Protein AF-0000000071591432 (afdb_homodimer)

Secondary structure (DSSP, 8-state):
---TT--EEEEPPPPB-TTS-B-HHHHHHHHHHHHHTT--EEEESSTTTTGGGS-HHHHHHHHHHHHHHHTTSS-EEEE---S-HHHHHHHHHHHHTSTT--EEEEEPPSSS---HHHHHHHHHHHHHHSSS-EEEEE-HHHHS----HHHHHHHTTSTTEEEEEE-S-HHHHHHHHHHS-TT-EEEES-GGGHHHHHHTT--EEEESTHHHHHHHHHHHHHHHHTT-HHHHHHHHHHHHHHHHHTTSSSTTHHHHHHHHHTT----PPPTTSPPPPHHHHHHHHHHHT-/---TT--EEEEPPPPB-TTS-B-HHHHHHHHHHHHHTT--EEEESSTTTTGGGS-HHHHHHHHHHHHHHHTTSS-EEEE---S-HHHHHHHHHHHHTSTT--EEEEEPPSSS---HHHHHHHHHHHHHHSSS-EEEEE-HHHHS----HHHHHHHTTSTTEEEEEE-S-HHHHHHHHHHS-TT-EEEES-GGGHHHHHHTT--EEEESTHHHHHHHHHHHHHHHHTT-HHHHHHHHHHHHHHHHHTTSSSTTHHHHHHHHHTT----PPPTTSPPPPHHHHHHHHHHHT-

Nearest PDB structures (foldseek):
  4fha-assembly1_A  TM=9.793E-01  e=1.834E-34  Streptococcus pneumoniae SP3-BS71
  3vfl-assembly1_A  TM=9.788E-01  e=7.412E-34  Streptococcus pneumoniae SP3-BS71
  2wpb-assembly1_A  TM=9.150E-01  e=2.610E-22  Escherichia coli
  4uui-assembly1_B  TM=9.229E-01  e=4.563E-22  Escherichia coli
  3lci-assembly1_A  TM=9.127E-01  e=4.315E-22  Escherichia coli K-12

InterPro domains:
  IPR002220 DapA-like [PF00701] (8-289)
  IPR002220 DapA-like [PIRSF001365] (8-286)
  IPR002220 DapA-like [PR00146] (38-59)
  IPR002220 DapA-like [PR00146] (74-92)
  IPR002220 DapA-like [PR00146] (107-123)
  IPR002220 DapA-like [PR00146] (132-149)
  IPR002220 DapA-like [PTHR12128] (8-284)
  IPR002220 DapA-like [SM01130] (4-289)
  IPR005263 4-hydroxy-tetrahydrodipicolinate synthase, DapA [MF_00418] (4-290)
  IPR005263 4-hydroxy-tetrahydrodipicolinate synthase, DapA [TIGR00674] (8-288)
  IPR005263 4-hydroxy-tetrahydrodipicolinate synthase, DapA [cd00950] (8-288)
  IPR013785 Aldolase-type TIM barrel [G3DSA:3.20.20.70] (3-289)
  IPR020624 Schiff base-forming aldolase, conserved site [PS00665] (41-58)
  IPR020625 Schiff base-forming aldolase, active site [PS00666] (137-167)

Radius of gyration: 24.67 Å; Cα contacts (8 Å, |Δi|>4): 1271; chains: 2; bounding box: 53×74×60 Å

Foldseek 3Di:
DDLPLQFEEAADAFFADQVRAGDLVLLLLLLVLLVVQQHQEYEALDVLNVVVVDDLVRLLVRLLSNQVSCVQRHEYEYEQAELDLVSSLVSLQVSLPRPRHAAYEYEQYAPPQDDLVVSLVSLVSNLVRSNHQYEYEAACVGRVDGHALVSVQVNLVRPSHQEYADADDVVSLLSNQVRHDVRYAYEYAQLLCFLVCVVSPHSGYHANLSSPCSNLSNVLNVCVVVVNPVSNVVSSVLCVQLRVLCPVAPHNQLSQLVCVVVVSHRYGDDPPGGHDDPVSSVVNCVSNVD/DDLPLQFEEAADAFFADQVRAGDLVLLLLLLVLLVVQQHQEYEALDVLNVVVVDDLVSLLVRLLSNQVSCVQRHEYEYEQAELDLVSSLVSLQVSLPRPRHAAYEYEQYAPPPDDLVVSLVSLVSSLVRSNHQYEYEADCVGRVDGHALVSVQVNLVRPSHQEYADADDVVSLLSNQVRHDVRYAYEYAQLLCFLVCVLSPHSGYHANLSSPCSNLSNVLSVCVVVVNPVSNVVSSVLCVQLRVLCPVAPHNQLSQLVCVVVVSHRYGDDPPGGHDDPVSSVVNCVSNVD

Structure (mmCIF, N/CA/C/O backbone):
data_AF-0000000071591432-model_v1
#
loop_
_entity.id
_entity.type
_entity.pdbx_description
1 polymer '4-hydroxy-tetrahydrodipicolinate synthase'
#
loop_
_atom_site.group_PDB
_atom_site.id
_atom_site.type_symbol
_atom_site.label_atom_id
_atom_site.label_alt_id
_atom_site.label_comp_id
_atom_site.label_asym_id
_atom_site.label_entity_id
_atom_site.label_seq_id
_atom_site.pdbx_PDB_ins_code
_atom_site.Cartn_x
_atom_site.Cartn_y
_atom_site.Cartn_z
_atom_site.occupancy
_atom_site.B_iso_or_equiv
_atom_site.auth_seq_id
_atom_site.auth_comp_id
_atom_site.auth_asym_id
_atom_site.auth_atom_id
_atom_site.pdbx_PDB_model_num
ATOM 1 N N . MET A 1 1 ? 8.836 28.594 0.799 1 61.12 1 MET A N 1
ATOM 2 C CA . MET A 1 1 ? 8.242 29.047 2.055 1 61.12 1 MET A CA 1
ATOM 3 C C . MET A 1 1 ? 8.836 28.281 3.24 1 61.12 1 MET A C 1
ATOM 5 O O . MET A 1 1 ? 9.234 27.125 3.105 1 61.12 1 MET A O 1
ATOM 9 N N . ASN A 1 2 ? 9.031 28.969 4.332 1 80.62 2 ASN A N 1
ATOM 10 C CA . ASN A 1 2 ? 9.719 28.531 5.539 1 80.62 2 ASN A CA 1
ATOM 11 C C . ASN A 1 2 ? 8.75 27.844 6.508 1 80.62 2 ASN A C 1
ATOM 13 O O . ASN A 1 2 ? 7.559 28.141 6.512 1 80.62 2 ASN A O 1
ATOM 17 N N . PHE A 1 3 ? 8.961 26.609 6.891 1 92.25 3 PHE A N 1
ATOM 18 C CA . PHE A 1 3 ? 8.219 25.828 7.883 1 92.25 3 PHE A CA 1
ATOM 19 C C . PHE A 1 3 ? 8.523 26.328 9.289 1 92.25 3 PHE A C 1
ATOM 21 O O . PHE A 1 3 ? 8.125 25.703 10.273 1 92.25 3 PHE A O 1
ATOM 28 N N . ALA A 1 4 ? 9.094 27.562 9.328 1 86.31 4 ALA A N 1
ATOM 29 C CA . ALA A 1 4 ? 9.406 28.141 10.633 1 86.31 4 ALA A CA 1
ATOM 30 C C . ALA A 1 4 ? 8.133 28.469 11.414 1 86.31 4 ALA A C 1
ATOM 32 O O . ALA A 1 4 ? 7.188 29.047 10.859 1 86.31 4 ALA A O 1
ATOM 33 N N . ASN A 1 5 ? 7.875 28.047 12.523 1 88.69 5 ASN A N 1
ATOM 34 C CA . ASN A 1 5 ? 6.773 28.312 13.438 1 88.69 5 ASN A CA 1
ATOM 35 C C . ASN A 1 5 ? 5.484 27.641 12.977 1 88.69 5 ASN A C 1
ATOM 37 O O . ASN A 1 5 ? 4.391 28.156 13.203 1 88.69 5 ASN A O 1
ATOM 41 N N . VAL A 1 6 ? 5.523 26.688 12.133 1 97.12 6 VAL A N 1
ATOM 42 C CA . VAL A 1 6 ? 4.375 25.875 11.734 1 97.12 6 VAL A CA 1
ATOM 43 C C . VAL A 1 6 ? 4.238 24.672 12.672 1 97.12 6 VAL A C 1
ATOM 45 O O . VAL A 1 6 ? 4.926 23.672 12.492 1 97.12 6 VAL A O 1
ATOM 48 N N . ASP A 1 7 ? 3.422 24.844 13.625 1 97.88 7 ASP A N 1
ATOM 49 C CA . ASP A 1 7 ? 3.32 23.719 14.555 1 97.88 7 ASP A CA 1
ATOM 50 C C . ASP A 1 7 ? 2.008 22.969 14.367 1 97.88 7 ASP A C 1
ATOM 52 O O . ASP A 1 7 ? 1.818 21.891 14.93 1 97.88 7 ASP A O 1
ATOM 56 N N . LEU A 1 8 ? 1.088 23.562 13.547 1 98.69 8 LEU A N 1
ATOM 57 C CA . LEU A 1 8 ? -0.169 22.891 13.234 1 98.69 8 LEU A CA 1
ATOM 58 C C . LEU A 1 8 ? -0.406 22.859 11.727 1 98.69 8 LEU A C 1
ATOM 60 O O . LEU A 1 8 ? -0.824 23.859 11.133 1 98.69 8 LEU A O 1
ATOM 64 N N . MET A 1 9 ? -0.142 21.75 11.125 1 98.75 9 MET A N 1
ATOM 65 C CA . MET A 1 9 ? -0.477 21.5 9.727 1 98.75 9 MET A CA 1
ATOM 66 C C . MET A 1 9 ? -1.667 20.547 9.617 1 98.75 9 MET A C 1
ATOM 68 O O . MET A 1 9 ? -1.826 19.656 10.445 1 98.75 9 MET A O 1
ATOM 72 N N . THR A 1 10 ? -2.467 20.781 8.648 1 98.94 10 THR A N 1
ATOM 73 C CA . THR A 1 10 ? -3.635 19.922 8.461 1 98.94 10 THR A CA 1
ATOM 74 C C . THR A 1 10 ? -3.453 19.016 7.254 1 98.94 10 THR A C 1
ATOM 76 O O . THR A 1 10 ? -3.139 19.484 6.156 1 98.94 10 THR A O 1
ATOM 79 N N . ALA A 1 11 ? -3.545 17.688 7.461 1 98.88 11 ALA A N 1
ATOM 80 C CA . ALA A 1 11 ? -3.695 16.75 6.352 1 98.88 11 ALA A CA 1
ATOM 81 C C . ALA A 1 11 ? -5.102 16.812 5.766 1 98.88 11 ALA A C 1
ATOM 83 O O . ALA A 1 11 ? -6.012 16.125 6.234 1 98.88 11 ALA A O 1
ATOM 84 N N . MET A 1 12 ? -5.234 17.5 4.789 1 98.88 12 MET A N 1
ATOM 85 C CA . MET A 1 12 ? -6.539 17.969 4.324 1 98.88 12 MET A CA 1
ATOM 86 C C . MET A 1 12 ? -7.262 16.875 3.553 1 98.88 12 MET A C 1
ATOM 88 O O . MET A 1 12 ? -6.656 16.172 2.734 1 98.88 12 MET A O 1
ATOM 92 N N . VAL A 1 13 ? -8.57 16.719 3.801 1 98.88 13 VAL A N 1
ATOM 93 C CA . VAL A 1 13 ? -9.391 15.852 2.961 1 98.88 13 VAL A CA 1
ATOM 94 C C . VAL A 1 13 ? -9.516 16.453 1.563 1 98.88 13 VAL A C 1
ATOM 96 O O . VAL A 1 13 ? -9.312 17.656 1.38 1 98.88 13 VAL A O 1
ATOM 99 N N . THR A 1 14 ? -9.781 15.672 0.605 1 98.88 14 THR A N 1
ATOM 100 C CA . THR A 1 14 ? -10.094 16.141 -0.742 1 98.88 14 THR A CA 1
ATOM 101 C C . THR A 1 14 ? -11.602 16.25 -0.943 1 98.88 14 THR A C 1
ATOM 103 O O . THR A 1 14 ? -12.32 15.25 -0.852 1 98.88 14 THR A O 1
ATOM 106 N N . PRO A 1 15 ? -12.07 17.422 -1.222 1 98.81 15 PRO A N 1
ATOM 107 C CA . PRO A 1 15 ? -13.508 17.578 -1.451 1 98.81 15 PRO A CA 1
ATOM 108 C C . PRO A 1 15 ? -13.945 17.047 -2.811 1 98.81 15 PRO A C 1
ATOM 110 O O . PRO A 1 15 ? -13.312 17.328 -3.828 1 98.81 15 PRO A O 1
ATOM 113 N N . PHE A 1 16 ? -14.961 16.234 -2.791 1 98.69 16 PHE A N 1
ATOM 114 C CA . PHE A 1 16 ? -15.617 15.734 -3.99 1 98.69 16 PHE A CA 1
ATOM 115 C C . PHE A 1 16 ? -17.047 16.25 -4.086 1 98.69 16 PHE A C 1
ATOM 117 O O . PHE A 1 16 ? -17.672 16.547 -3.066 1 98.69 16 PHE A O 1
ATOM 124 N N . ASP A 1 17 ? -17.547 16.375 -5.312 1 98.25 17 ASP A N 1
ATOM 125 C CA . ASP A 1 17 ? -18.953 16.672 -5.477 1 98.25 17 ASP A CA 1
ATOM 126 C C . ASP A 1 17 ? -19.797 15.406 -5.375 1 98.25 17 ASP A C 1
ATOM 128 O O . ASP A 1 17 ? -19.312 14.352 -4.973 1 98.25 17 ASP A O 1
ATOM 132 N N . ASP A 1 18 ? -21.016 15.531 -5.664 1 96.69 18 ASP A N 1
ATOM 133 C CA . ASP A 1 18 ? -21.938 14.422 -5.477 1 96.69 18 ASP A CA 1
ATOM 134 C C . ASP A 1 18 ? -21.766 13.359 -6.559 1 96.69 18 ASP A C 1
ATOM 136 O O . ASP A 1 18 ? -22.312 12.266 -6.469 1 96.69 18 ASP A O 1
ATOM 140 N N . HIS A 1 19 ? -20.922 13.656 -7.535 1 96.44 19 HIS A N 1
ATOM 141 C CA . HIS A 1 19 ? -20.594 12.695 -8.586 1 96.44 19 HIS A CA 1
ATOM 142 C C . HIS A 1 19 ? -19.172 12.18 -8.438 1 96.44 19 HIS A C 1
ATOM 144 O O . HIS A 1 19 ? -18.609 11.617 -9.375 1 96.44 19 HIS A O 1
ATOM 150 N N . GLN A 1 20 ? -18.5 12.484 -7.316 1 96.38 20 GLN A N 1
ATOM 151 C CA . GLN A 1 20 ? -17.188 11.969 -6.934 1 96.38 20 GLN A CA 1
ATOM 152 C C . GLN A 1 20 ? -16.078 12.586 -7.793 1 96.38 20 GLN A C 1
ATOM 154 O O . GLN A 1 20 ? -15.078 11.93 -8.078 1 96.38 20 GLN A O 1
ATOM 159 N N . GLN A 1 21 ? -16.438 13.789 -8.258 1 98 21 GLN A N 1
ATOM 160 C CA . GLN A 1 21 ? -15.406 14.578 -8.945 1 98 21 GLN A CA 1
ATOM 161 C C . GLN A 1 21 ? -14.844 15.656 -8.039 1 98 21 GLN A C 1
ATOM 163 O O . GLN A 1 21 ? -15.516 16.125 -7.113 1 98 21 GLN A O 1
ATOM 168 N N . LEU A 1 22 ? -13.586 16.031 -8.297 1 98.25 22 LEU A N 1
ATOM 169 C CA . LEU A 1 22 ? -13.008 17.141 -7.551 1 98.25 22 LEU A CA 1
ATOM 170 C C . LEU A 1 22 ? -13.922 18.359 -7.602 1 98.25 22 LEU A C 1
ATOM 172 O O . LEU A 1 22 ? -14.484 18.672 -8.656 1 98.25 22 LEU A O 1
ATOM 176 N N . ASP A 1 23 ? -14.062 19.047 -6.5 1 98.5 23 ASP A N 1
ATOM 177 C CA . ASP A 1 23 ? -14.938 20.219 -6.418 1 98.5 23 ASP A CA 1
ATOM 178 C C . ASP A 1 23 ? -14.156 21.453 -5.969 1 98.5 23 ASP A C 1
ATOM 180 O O . ASP A 1 23 ? -13.875 21.625 -4.781 1 98.5 23 ASP A O 1
ATOM 184 N N . GLU A 1 24 ? -13.945 22.312 -6.887 1 97.75 24 GLU A N 1
ATOM 185 C CA . GLU A 1 24 ? -13.102 23.484 -6.621 1 97.75 24 GLU A CA 1
ATOM 186 C C . GLU A 1 24 ? -13.75 24.406 -5.602 1 97.75 24 GLU A C 1
ATOM 188 O O . GLU A 1 24 ? -13.055 25.031 -4.785 1 97.75 24 GLU A O 1
ATOM 193 N N . LYS A 1 25 ? -15.031 24.578 -5.723 1 98.44 25 LYS A N 1
ATOM 194 C CA . LYS A 1 25 ? -15.727 25.453 -4.785 1 98.44 25 LYS A CA 1
ATOM 195 C C . LYS A 1 25 ? -15.633 24.922 -3.359 1 98.44 25 LYS A C 1
ATOM 197 O O . LYS A 1 25 ? -15.359 25.672 -2.426 1 98.44 25 LYS A O 1
ATOM 202 N N . ARG A 1 26 ? -15.883 23.656 -3.191 1 98.75 26 ARG A N 1
ATOM 203 C CA . ARG A 1 26 ? -15.766 23.031 -1.875 1 98.75 26 ARG A CA 1
ATOM 204 C C . ARG A 1 26 ? -14.328 23.078 -1.374 1 98.75 26 ARG A C 1
ATOM 206 O O . ARG A 1 26 ? -14.086 23.234 -0.175 1 98.75 26 ARG A O 1
ATOM 213 N N . LEU A 1 27 ? -13.398 22.953 -2.297 1 98.88 27 LEU A N 1
ATOM 214 C CA . LEU A 1 27 ? -11.984 23.047 -1.941 1 98.88 27 LEU A CA 1
ATOM 215 C C . LEU A 1 27 ? -11.648 24.422 -1.384 1 98.88 27 LEU A C 1
ATOM 217 O O . LEU A 1 27 ? -10.992 24.531 -0.344 1 98.88 27 LEU A O 1
ATOM 221 N N . ALA A 1 28 ? -12.07 25.422 -2.064 1 98.81 28 ALA A N 1
ATOM 222 C CA . ALA A 1 28 ? -11.812 26.797 -1.624 1 98.81 28 ALA A CA 1
ATOM 223 C C . ALA A 1 28 ? -12.422 27.047 -0.249 1 98.81 28 ALA A C 1
ATOM 225 O O . ALA A 1 28 ? -11.781 27.641 0.62 1 98.81 28 ALA A O 1
ATOM 226 N N . SER A 1 29 ? -13.656 26.594 -0.153 1 98.88 29 SER A N 1
ATOM 227 C CA . SER A 1 29 ? -14.352 26.766 1.116 1 98.88 29 SER A CA 1
ATOM 228 C C . SER A 1 29 ? -13.609 26.062 2.254 1 98.88 29 SER A C 1
ATOM 230 O O . SER A 1 29 ? -13.461 26.625 3.34 1 98.88 29 SER A O 1
ATOM 232 N N . LEU A 1 30 ? -13.156 24.875 2.039 1 98.94 30 LEU A N 1
ATOM 233 C CA . LEU A 1 30 ? -12.445 24.109 3.061 1 98.94 30 LEU A CA 1
ATOM 234 C C . LEU A 1 30 ? -11.133 24.781 3.436 1 98.94 30 LEU A C 1
ATOM 236 O O . LEU A 1 30 ? -10.812 24.906 4.617 1 98.94 30 LEU A O 1
ATOM 240 N N . ILE A 1 31 ? -10.352 25.188 2.438 1 98.94 31 ILE A N 1
ATOM 241 C CA . ILE A 1 31 ? -9.055 25.812 2.693 1 98.94 31 ILE A CA 1
ATOM 242 C C . ILE A 1 31 ? -9.25 27.078 3.531 1 98.94 31 ILE A C 1
ATOM 244 O O . ILE A 1 31 ? -8.523 27.312 4.504 1 98.94 31 ILE A O 1
ATOM 248 N N . GLU A 1 32 ? -10.266 27.859 3.188 1 98.88 32 GLU A N 1
ATOM 249 C CA . GLU A 1 32 ? -10.531 29.062 3.969 1 98.88 32 GLU A CA 1
ATOM 250 C C . GLU A 1 32 ? -10.938 28.719 5.398 1 98.88 32 GLU A C 1
ATOM 252 O O . GLU A 1 32 ? -10.531 29.391 6.344 1 98.88 32 GLU A O 1
ATOM 257 N N . HIS A 1 33 ? -11.727 27.703 5.523 1 98.88 33 HIS A N 1
ATOM 258 C CA . HIS A 1 33 ? -12.109 27.234 6.844 1 98.88 33 HIS A CA 1
ATOM 259 C C . HIS A 1 33 ? -10.891 26.844 7.668 1 98.88 33 HIS A C 1
ATOM 261 O O . HIS A 1 33 ? -10.758 27.25 8.828 1 98.88 33 HIS A O 1
ATOM 267 N N . LEU A 1 34 ? -9.992 26.047 7.09 1 98.88 34 LEU A N 1
ATOM 268 C CA . LEU A 1 34 ? -8.797 25.578 7.789 1 98.88 34 LEU A CA 1
ATOM 269 C C . LEU A 1 34 ? -7.922 26.75 8.211 1 98.88 34 LEU A C 1
ATOM 271 O O . LEU A 1 34 ? -7.465 26.812 9.352 1 98.88 34 LEU A O 1
ATOM 275 N N . LEU A 1 35 ? -7.738 27.688 7.277 1 98.75 35 LEU A N 1
ATOM 276 C CA . LEU A 1 35 ? -6.887 28.844 7.551 1 98.75 35 LEU A CA 1
ATOM 277 C C . LEU A 1 35 ? -7.508 29.734 8.617 1 98.75 35 LEU A C 1
ATOM 279 O O . LEU A 1 35 ? -6.793 30.359 9.414 1 98.75 35 LEU A O 1
ATOM 283 N N . ALA A 1 36 ? -8.797 29.75 8.664 1 98.69 36 ALA A N 1
ATOM 284 C CA . ALA A 1 36 ? -9.508 30.578 9.633 1 98.69 36 ALA A CA 1
ATOM 285 C C . ALA A 1 36 ? -9.492 29.938 11.016 1 98.69 36 ALA A C 1
ATOM 287 O O . ALA A 1 36 ? -9.773 30.609 12.016 1 98.69 36 ALA A O 1
ATOM 288 N N . HIS A 1 37 ? -9.125 28.656 11.062 1 98.5 37 HIS A N 1
ATOM 289 C CA . HIS A 1 37 ? -9.227 27.938 12.328 1 98.5 37 HIS A CA 1
ATOM 290 C C . HIS A 1 37 ? -7.895 27.297 12.703 1 98.5 37 HIS A C 1
ATOM 292 O O . HIS A 1 37 ? -7.844 26.109 13.023 1 98.5 37 HIS A O 1
ATOM 298 N N . GLY A 1 38 ? -6.816 28.016 12.602 1 98.12 38 GLY A N 1
ATOM 299 C CA . GLY A 1 38 ? -5.566 27.703 13.281 1 98.12 38 GLY A CA 1
ATOM 300 C C . GLY A 1 38 ? -4.57 26.984 12.398 1 98.12 38 GLY A C 1
ATOM 301 O O . GLY A 1 38 ? -3.389 26.875 12.734 1 98.12 38 GLY A O 1
ATOM 302 N N . THR A 1 39 ? -4.984 26.422 11.195 1 98.62 39 THR A N 1
ATOM 303 C CA . THR A 1 39 ? -4.074 25.703 10.312 1 98.62 39 THR A CA 1
ATOM 304 C C . THR A 1 39 ? -2.975 26.641 9.797 1 98.62 39 THR A C 1
ATOM 306 O O . THR A 1 39 ? -3.26 27.734 9.305 1 98.62 39 THR A O 1
ATOM 309 N N . GLN A 1 40 ? -1.721 26.125 9.938 1 98.69 40 GLN A N 1
ATOM 310 C CA . GLN A 1 40 ? -0.566 26.938 9.57 1 98.69 40 GLN A CA 1
ATOM 311 C C . GLN A 1 40 ? 0.192 26.328 8.398 1 98.69 40 GLN A C 1
ATOM 313 O O . GLN A 1 40 ? 1.215 26.859 7.965 1 98.69 40 GLN A O 1
ATOM 318 N N . GLY A 1 41 ? -0.116 25.25 7.867 1 98.62 41 GLY A N 1
ATOM 319 C CA . GLY A 1 41 ? 0.338 24.5 6.707 1 98.62 41 GLY A CA 1
ATOM 320 C C . GLY A 1 41 ? -0.651 23.453 6.254 1 98.62 41 GLY A C 1
ATOM 321 O O . GLY A 1 41 ? -1.419 22.922 7.062 1 98.62 41 GLY A O 1
ATOM 322 N N . ILE A 1 42 ? -0.663 23.172 5.023 1 98.88 42 ILE A N 1
ATOM 323 C CA . ILE A 1 42 ? -1.651 22.219 4.516 1 98.88 42 ILE A CA 1
ATOM 324 C C . ILE A 1 42 ? -0.949 21.094 3.754 1 98.88 42 ILE A C 1
ATOM 326 O O . ILE A 1 42 ? -0.123 21.359 2.877 1 98.88 42 ILE A O 1
ATOM 330 N N . LEU A 1 43 ? -1.154 19.906 4.195 1 98.88 43 LEU A N 1
ATOM 331 C CA . LEU A 1 43 ? -0.785 18.719 3.422 1 98.88 43 LEU A CA 1
ATOM 332 C C . LEU A 1 43 ? -1.896 18.344 2.447 1 98.88 43 LEU A C 1
ATOM 334 O O . LEU A 1 43 ? -3.01 18.016 2.867 1 98.88 43 LEU A O 1
ATOM 338 N N . VAL A 1 44 ? -1.605 18.406 1.171 1 98.88 44 VAL A N 1
ATOM 339 C CA . VAL A 1 44 ? -2.564 18.125 0.11 1 98.88 44 VAL A CA 1
ATOM 340 C C . VAL A 1 44 ? -2.203 16.797 -0.565 1 98.88 44 VAL A C 1
ATOM 342 O O . VAL A 1 44 ? -1.051 16.578 -0.95 1 98.88 44 VAL A O 1
ATOM 345 N N . GLY A 1 45 ? -3.176 15.977 -0.694 1 97.81 45 GLY A N 1
ATOM 346 C CA . GLY A 1 45 ? -2.957 14.711 -1.383 1 97.81 45 GLY A CA 1
ATOM 347 C C . GLY A 1 45 ? -2.248 13.68 -0.527 1 97.81 45 GLY A C 1
ATOM 348 O O . GLY A 1 45 ? -1.397 12.938 -1.02 1 97.81 45 GLY A O 1
ATOM 349 N N . GLY A 1 46 ? -2.432 13.688 0.773 1 95.75 46 GLY A N 1
ATOM 350 C CA . GLY A 1 46 ? -1.996 12.625 1.662 1 95.75 46 GLY A CA 1
ATOM 351 C C . GLY A 1 46 ? -3.008 11.5 1.786 1 95.75 46 GLY A C 1
ATOM 352 O O . GLY A 1 46 ? -3.918 11.383 0.962 1 95.75 46 GLY A O 1
ATOM 353 N N . THR A 1 47 ? -2.832 10.641 2.783 1 94.19 47 THR A N 1
ATOM 354 C CA . THR A 1 47 ? -3.732 9.531 3.07 1 94.19 47 THR A CA 1
ATOM 355 C C . THR A 1 47 ? -5.152 10.039 3.311 1 94.19 47 THR A C 1
ATOM 357 O O . THR A 1 47 ? -6.102 9.555 2.691 1 94.19 47 THR A O 1
ATOM 360 N N . THR A 1 48 ? -5.285 11.031 4.176 1 96.75 48 THR A N 1
ATOM 361 C CA . THR A 1 48 ? -6.574 11.633 4.496 1 96.75 48 THR A CA 1
ATOM 362 C C . THR A 1 48 ? -7.184 12.289 3.26 1 96.75 48 THR A C 1
ATOM 364 O O . THR A 1 48 ? -8.406 12.406 3.156 1 96.75 48 THR A O 1
ATOM 367 N N . GLY A 1 49 ? -6.34 12.734 2.367 1 98.31 49 GLY A N 1
ATOM 368 C CA . GLY A 1 49 ? -6.766 13.359 1.124 1 98.31 49 GLY A CA 1
ATOM 369 C C . GLY A 1 49 ? -7.137 12.352 0.051 1 98.31 49 GLY A C 1
ATOM 370 O O . GLY A 1 49 ? -7.383 12.727 -1.099 1 98.31 49 GLY A O 1
ATOM 371 N N . GLU A 1 50 ? -7.09 11.062 0.348 1 98.25 50 GLU A N 1
ATOM 372 C CA . GLU A 1 50 ? -7.5 9.984 -0.541 1 98.25 50 GLU A CA 1
ATOM 373 C C . GLU A 1 50 ? -6.641 9.945 -1.801 1 98.25 50 GLU A C 1
ATOM 375 O O . GLU A 1 50 ? -7.141 9.664 -2.893 1 98.25 50 GLU A O 1
ATOM 380 N N . ALA A 1 51 ? -5.367 10.234 -1.631 1 97.12 51 ALA A N 1
ATOM 381 C CA . ALA A 1 51 ? -4.414 10.266 -2.738 1 97.12 51 ALA A CA 1
ATOM 382 C C . ALA A 1 51 ? -4.457 8.961 -3.531 1 97.12 51 ALA A C 1
ATOM 384 O O . ALA A 1 51 ? -4.422 8.977 -4.762 1 97.12 51 ALA A O 1
ATOM 385 N N . PRO A 1 52 ? -4.594 7.781 -2.934 1 95.56 52 PRO A N 1
ATOM 386 C CA . PRO A 1 52 ? -4.559 6.527 -3.686 1 95.56 52 PRO A CA 1
ATOM 387 C C . PRO A 1 52 ? -5.695 6.41 -4.695 1 95.56 52 PRO A C 1
ATOM 389 O O . PRO A 1 52 ? -5.617 5.609 -5.633 1 95.56 52 PRO A O 1
ATOM 392 N N . THR A 1 53 ? -6.766 7.176 -4.484 1 97.38 53 THR A N 1
ATOM 393 C CA . THR A 1 53 ? -7.914 7.027 -5.371 1 97.38 53 THR A CA 1
ATOM 394 C C . THR A 1 53 ? -7.934 8.133 -6.422 1 97.38 53 THR A C 1
ATOM 396 O O . THR A 1 53 ? -8.852 8.195 -7.246 1 97.38 53 THR A O 1
ATOM 399 N N . LEU A 1 54 ? -6.965 9.023 -6.402 1 98.12 54 LEU A N 1
ATOM 400 C CA . LEU A 1 54 ? -6.875 10.117 -7.359 1 98.12 54 LEU A CA 1
ATOM 401 C C . LEU A 1 54 ? -5.992 9.734 -8.547 1 98.12 54 LEU A C 1
ATOM 403 O O . LEU A 1 54 ? -4.965 9.086 -8.367 1 98.12 54 LEU A O 1
ATOM 407 N N . THR A 1 55 ? -6.406 10.148 -9.75 1 96.94 55 THR A N 1
ATOM 408 C CA . THR A 1 55 ? -5.523 10.047 -10.906 1 96.94 55 THR A CA 1
ATOM 409 C C . THR A 1 55 ? -4.418 11.102 -10.836 1 96.94 55 THR A C 1
ATOM 411 O O . THR A 1 55 ? -4.508 12.055 -10.055 1 96.94 55 THR A O 1
ATOM 414 N N . GLU A 1 56 ? -3.406 10.883 -11.594 1 97 56 GLU A N 1
ATOM 415 C CA . GLU A 1 56 ? -2.336 11.875 -11.633 1 97 56 GLU A CA 1
ATOM 416 C C . GLU A 1 56 ? -2.871 13.25 -12.023 1 97 56 GLU A C 1
ATOM 418 O O . GLU A 1 56 ? -2.494 14.266 -11.43 1 97 56 GLU A O 1
ATOM 423 N N . ASP A 1 57 ? -3.787 13.281 -12.992 1 97.75 57 ASP A N 1
ATOM 424 C CA . ASP A 1 57 ? -4.367 14.547 -13.438 1 97.75 57 ASP A CA 1
ATOM 425 C C . ASP A 1 57 ? -5.164 15.211 -12.32 1 97.75 57 ASP A C 1
ATOM 427 O O . ASP A 1 57 ? -5.098 16.422 -12.141 1 97.75 57 ASP A O 1
ATOM 431 N N . GLU A 1 58 ? -5.902 14.43 -11.609 1 98.31 58 GLU A N 1
ATOM 432 C CA . GLU A 1 58 ? -6.66 14.961 -10.477 1 98.31 58 GLU A CA 1
ATOM 433 C C . GLU A 1 58 ? -5.727 15.531 -9.406 1 98.31 58 GLU A C 1
ATOM 435 O O . GLU A 1 58 ? -6 16.594 -8.844 1 98.31 58 GLU A O 1
ATOM 440 N N . LYS A 1 59 ? -4.637 14.82 -9.133 1 98.62 59 LYS A N 1
ATOM 441 C CA . LYS A 1 59 ? -3.676 15.281 -8.133 1 98.62 59 LYS A CA 1
ATOM 442 C C . LYS A 1 59 ? -3.07 16.625 -8.531 1 98.62 59 LYS A C 1
ATOM 444 O O . LYS A 1 59 ? -2.963 17.531 -7.707 1 98.62 59 LYS A O 1
ATOM 449 N N . LEU A 1 60 ? -2.695 16.672 -9.797 1 98.75 60 LEU A N 1
ATOM 450 C CA . LEU A 1 60 ? -2.09 17.906 -10.281 1 98.75 60 LEU A CA 1
ATOM 451 C C . LEU A 1 60 ? -3.086 19.047 -10.227 1 98.75 60 LEU A C 1
ATOM 453 O O . LEU A 1 60 ? -2.736 20.156 -9.805 1 98.75 60 LEU A O 1
ATOM 457 N N . THR A 1 61 ? -4.312 18.797 -10.641 1 98.69 61 THR A N 1
ATOM 458 C CA . THR A 1 61 ? -5.359 19.812 -10.586 1 98.69 61 THR A CA 1
ATOM 459 C C . THR A 1 61 ? -5.602 20.25 -9.141 1 98.69 61 THR A C 1
ATOM 461 O O . THR A 1 61 ? -5.691 21.453 -8.867 1 98.69 61 THR A O 1
ATOM 464 N N . LEU A 1 62 ? -5.664 19.312 -8.258 1 98.81 62 LEU A N 1
ATOM 465 C CA . LEU A 1 62 ? -5.891 19.578 -6.844 1 98.81 62 LEU A CA 1
ATOM 466 C C . LEU A 1 62 ? -4.781 20.453 -6.266 1 98.81 62 LEU A C 1
ATOM 468 O O . LEU A 1 62 ? -5.055 21.438 -5.578 1 98.81 62 LEU A O 1
ATOM 472 N N . LEU A 1 63 ? -3.555 20.094 -6.574 1 98.88 63 LEU A N 1
ATOM 473 C CA . LEU A 1 63 ? -2.395 20.812 -6.047 1 98.88 63 LEU A CA 1
ATOM 474 C C . LEU A 1 63 ? -2.314 22.219 -6.617 1 98.88 63 LEU A C 1
ATOM 476 O O . LEU A 1 63 ? -2.047 23.172 -5.883 1 98.88 63 LEU A O 1
ATOM 480 N N . LYS A 1 64 ? -2.57 22.328 -7.898 1 98.81 64 LYS A N 1
ATOM 481 C CA . LYS A 1 64 ? -2.545 23.641 -8.531 1 98.81 64 LYS A CA 1
ATOM 482 C C . LYS A 1 64 ? -3.604 24.562 -7.934 1 98.81 64 LYS A C 1
ATOM 484 O O . LYS A 1 64 ? -3.314 25.719 -7.598 1 98.81 64 LYS A O 1
ATOM 489 N N . LYS A 1 65 ? -4.789 24.031 -7.82 1 98.81 65 LYS A N 1
ATOM 490 C CA . LYS A 1 65 ? -5.891 24.828 -7.285 1 98.81 65 LYS A CA 1
ATOM 491 C C . LYS A 1 65 ? -5.652 25.203 -5.824 1 98.81 65 LYS A C 1
ATOM 493 O O . LYS A 1 65 ? -5.934 26.312 -5.402 1 98.81 65 LYS A O 1
ATOM 498 N N . ALA A 1 66 ? -5.168 24.25 -5.027 1 98.88 66 ALA A N 1
ATOM 499 C CA . ALA A 1 66 ? -4.855 24.531 -3.627 1 98.88 66 ALA A CA 1
ATOM 500 C C . ALA A 1 66 ? -3.814 25.641 -3.512 1 98.88 66 ALA A C 1
ATOM 502 O O . ALA A 1 66 ? -3.953 26.547 -2.686 1 98.88 66 ALA A O 1
ATOM 503 N N . ALA A 1 67 ? -2.781 25.547 -4.328 1 98.69 67 ALA A N 1
ATOM 504 C CA . ALA A 1 67 ? -1.729 26.562 -4.312 1 98.69 67 ALA A CA 1
ATOM 505 C C . ALA A 1 67 ? -2.287 27.938 -4.656 1 98.69 67 ALA A C 1
ATOM 507 O O . ALA A 1 67 ? -1.925 28.938 -4.027 1 98.69 67 ALA A O 1
ATOM 508 N N . GLU A 1 68 ? -3.17 27.938 -5.641 1 98.69 68 GLU A N 1
ATOM 509 C CA . GLU A 1 68 ? -3.799 29.188 -6.043 1 98.69 68 GLU A CA 1
ATOM 510 C C . GLU A 1 68 ? -4.625 29.781 -4.906 1 98.69 68 GLU A C 1
ATOM 512 O O . GLU A 1 68 ? -4.547 30.984 -4.633 1 98.69 68 GLU A O 1
ATOM 517 N N . ILE A 1 69 ? -5.359 28.969 -4.266 1 98.75 69 ILE A N 1
ATOM 518 C CA . ILE A 1 69 ? -6.277 29.406 -3.223 1 98.75 69 ILE A CA 1
ATOM 519 C C . ILE A 1 69 ? -5.484 29.875 -2.002 1 98.75 69 ILE A C 1
ATOM 521 O O . ILE A 1 69 ? -5.781 30.922 -1.419 1 98.75 69 ILE A O 1
ATOM 525 N N . VAL A 1 70 ? -4.504 29.094 -1.616 1 98.5 70 VAL A N 1
ATOM 526 C CA . VAL A 1 70 ? -3.693 29.438 -0.448 1 98.5 70 VAL A CA 1
ATOM 527 C C . VAL A 1 70 ? -2.924 30.734 -0.705 1 98.5 70 VAL A C 1
ATOM 529 O O . VAL A 1 70 ? -2.76 31.547 0.201 1 98.5 70 VAL A O 1
ATOM 532 N N . ASP A 1 71 ? -2.396 30.844 -1.896 1 97.94 71 ASP A N 1
ATOM 533 C CA . ASP A 1 71 ? -1.773 32.062 -2.369 1 97.94 71 ASP A CA 1
ATOM 534 C C . ASP A 1 71 ? -0.653 32.531 -1.431 1 97.94 71 ASP A C 1
ATOM 536 O O . ASP A 1 71 ? -0.607 33.688 -1.013 1 97.94 71 ASP A O 1
ATOM 540 N N . GLY A 1 72 ? 0.132 31.594 -1.005 1 97.19 72 GLY A N 1
ATOM 541 C CA . GLY A 1 72 ? 1.348 31.906 -0.271 1 97.19 72 GLY A CA 1
ATOM 542 C C . GLY A 1 72 ? 1.096 32.25 1.188 1 97.19 72 GLY A C 1
ATOM 543 O O . GLY A 1 72 ? 2.02 32.625 1.915 1 97.19 72 GLY A O 1
ATOM 544 N N . ARG A 1 73 ? -0.079 32.031 1.701 1 97.81 73 ARG A N 1
ATOM 545 C CA . ARG A 1 73 ? -0.401 32.375 3.08 1 97.81 73 ARG A CA 1
ATOM 546 C C . ARG A 1 73 ? 0.244 31.422 4.062 1 97.81 73 ARG A C 1
ATOM 548 O O . ARG A 1 73 ? 0.659 31.812 5.152 1 97.81 73 ARG A O 1
ATOM 555 N N . VAL A 1 74 ? 0.253 30.141 3.732 1 98.12 74 VAL A N 1
ATOM 556 C CA . VAL A 1 74 ? 0.9 29.094 4.523 1 98.12 74 VAL A CA 1
ATOM 557 C C . VAL A 1 74 ? 1.594 28.109 3.596 1 98.12 74 VAL A C 1
ATOM 559 O O . VAL A 1 74 ? 1.284 28.031 2.404 1 98.12 74 VAL A O 1
ATOM 562 N N . PRO A 1 75 ? 2.604 27.375 4.102 1 98.5 75 PRO A N 1
ATOM 563 C CA . PRO A 1 75 ? 3.254 26.375 3.246 1 98.5 75 PRO A CA 1
ATOM 564 C C . PRO A 1 75 ? 2.32 25.234 2.857 1 98.5 75 PRO A C 1
ATOM 566 O O . PRO A 1 75 ? 1.437 24.859 3.635 1 98.5 75 PRO A O 1
ATOM 569 N N . ILE A 1 76 ? 2.555 24.703 1.673 1 98.75 76 ILE A N 1
ATOM 570 C CA . ILE A 1 76 ? 1.831 23.531 1.172 1 98.75 76 ILE A CA 1
ATOM 571 C C . ILE A 1 76 ? 2.795 22.359 0.997 1 98.75 76 ILE A C 1
ATOM 573 O O . ILE A 1 76 ? 3.854 22.516 0.38 1 98.75 76 ILE A O 1
ATOM 577 N N . VAL A 1 77 ? 2.529 21.281 1.616 1 98.88 77 VAL A N 1
ATOM 578 C CA . VAL A 1 77 ? 3.213 20 1.416 1 98.88 77 VAL A CA 1
ATOM 579 C C . VAL A 1 77 ? 2.371 19.109 0.517 1 98.88 77 VAL A C 1
ATOM 581 O O . VAL A 1 77 ? 1.175 18.922 0.758 1 98.88 77 VAL A O 1
ATOM 584 N N . ALA A 1 78 ? 2.943 18.594 -0.517 1 98.88 78 ALA A N 1
ATOM 585 C CA . ALA A 1 78 ? 2.24 17.75 -1.477 1 98.88 78 ALA A CA 1
ATOM 586 C C . ALA A 1 78 ? 2.584 16.281 -1.268 1 98.88 78 ALA A C 1
ATOM 588 O O . ALA A 1 78 ? 3.76 15.906 -1.224 1 98.88 78 ALA A O 1
ATOM 589 N N . GLY A 1 79 ? 1.568 15.43 -1.138 1 98.75 79 GLY A N 1
ATOM 590 C CA . GLY A 1 79 ? 1.833 14 -1.188 1 98.75 79 GLY A CA 1
ATOM 591 C C . GLY A 1 79 ? 2.258 13.516 -2.564 1 98.75 79 GLY A C 1
ATOM 592 O O . GLY A 1 79 ? 1.488 13.609 -3.523 1 98.75 79 GLY A O 1
ATOM 593 N N . THR A 1 80 ? 3.479 12.992 -2.623 1 98.81 80 THR A N 1
ATOM 594 C CA . THR A 1 80 ? 3.947 12.57 -3.939 1 98.81 80 THR A CA 1
ATOM 595 C C . THR A 1 80 ? 4.441 11.125 -3.898 1 98.81 80 THR A C 1
ATOM 597 O O . THR A 1 80 ? 4.727 10.531 -4.941 1 98.81 80 THR A O 1
ATOM 600 N N . GLY A 1 81 ? 4.469 10.539 -2.738 1 98.12 81 GLY A N 1
ATOM 601 C CA . GLY A 1 81 ? 5.062 9.227 -2.561 1 98.12 81 GLY A CA 1
ATOM 602 C C . GLY A 1 81 ? 4.207 8.102 -3.119 1 98.12 81 GLY A C 1
ATOM 603 O O . GLY A 1 81 ? 2.98 8.219 -3.172 1 98.12 81 GLY A O 1
ATOM 604 N N . SER A 1 82 ? 4.836 7.016 -3.5 1 97 82 SER A N 1
ATOM 605 C CA . SER A 1 82 ? 4.195 5.785 -3.951 1 97 82 SER A CA 1
ATOM 606 C C . SER A 1 82 ? 5.074 4.57 -3.67 1 97 82 SER A C 1
ATOM 608 O O . SER A 1 82 ? 6.07 4.672 -2.945 1 97 82 SER A O 1
ATOM 610 N N . ASN A 1 83 ? 4.637 3.43 -4.18 1 96.81 83 ASN A N 1
ATOM 611 C CA . ASN A 1 83 ? 5.395 2.199 -3.977 1 96.81 83 ASN A CA 1
ATOM 612 C C . ASN A 1 83 ? 6.492 2.037 -5.023 1 96.81 83 ASN A C 1
ATOM 614 O O . ASN A 1 83 ? 7.273 1.084 -4.965 1 96.81 83 ASN A O 1
ATOM 618 N N . SER A 1 84 ? 6.625 2.98 -5.969 1 97.88 84 SER A N 1
ATOM 619 C CA . SER A 1 84 ? 7.625 2.961 -7.035 1 97.88 84 SER A CA 1
ATOM 620 C C . SER A 1 84 ? 8.555 4.164 -6.938 1 97.88 84 SER A C 1
ATOM 622 O O . SER A 1 84 ? 8.109 5.309 -7.023 1 97.88 84 SER A O 1
ATOM 624 N N . THR A 1 85 ? 9.852 3.904 -6.77 1 98.69 85 THR A N 1
ATOM 625 C CA . THR A 1 85 ? 10.82 4.996 -6.672 1 98.69 85 THR A CA 1
ATOM 626 C C . THR A 1 85 ? 10.797 5.852 -7.934 1 98.69 85 THR A C 1
ATOM 628 O O . THR A 1 85 ? 10.703 7.078 -7.855 1 98.69 85 THR A O 1
ATOM 631 N N . ALA A 1 86 ? 10.797 5.184 -9.062 1 98.5 86 ALA A N 1
ATOM 632 C CA . ALA A 1 86 ? 10.82 5.906 -10.328 1 98.5 86 ALA A CA 1
ATOM 633 C C . ALA A 1 86 ? 9.555 6.75 -10.492 1 98.5 86 ALA A C 1
ATOM 635 O O . ALA A 1 86 ? 9.625 7.898 -10.945 1 98.5 86 ALA A O 1
ATOM 636 N N . ALA A 1 87 ? 8.438 6.211 -10.156 1 98.31 87 ALA A N 1
ATOM 637 C CA . ALA A 1 87 ? 7.172 6.941 -10.266 1 98.31 87 ALA A CA 1
ATOM 638 C C . ALA A 1 87 ? 7.137 8.117 -9.297 1 98.31 87 ALA A C 1
ATOM 640 O O . ALA A 1 87 ? 6.645 9.195 -9.633 1 98.31 87 ALA A O 1
ATOM 641 N N . THR A 1 88 ? 7.629 7.91 -8.07 1 98.81 88 THR A N 1
ATOM 642 C CA . THR A 1 88 ? 7.68 8.969 -7.066 1 98.81 88 THR A CA 1
ATOM 643 C C . THR A 1 88 ? 8.547 10.133 -7.551 1 98.81 88 THR A C 1
ATOM 645 O O . THR A 1 88 ? 8.148 11.297 -7.438 1 98.81 88 THR A O 1
ATOM 648 N N . ILE A 1 89 ? 9.672 9.781 -8.133 1 98.88 89 ILE A N 1
ATOM 649 C CA . ILE A 1 89 ? 10.578 10.805 -8.656 1 98.88 89 ILE A CA 1
ATOM 650 C C . ILE A 1 89 ? 9.891 11.586 -9.773 1 98.88 89 ILE A C 1
ATOM 652 O O . ILE A 1 89 ? 9.859 12.82 -9.75 1 98.88 89 ILE A O 1
ATOM 656 N N . ALA A 1 90 ? 9.297 10.859 -10.695 1 98.69 90 ALA A N 1
ATOM 657 C CA . ALA A 1 90 ? 8.656 11.484 -11.852 1 98.69 90 ALA A CA 1
ATOM 658 C C . ALA A 1 90 ? 7.523 12.414 -11.414 1 98.69 90 ALA A C 1
ATOM 660 O O . ALA A 1 90 ? 7.398 13.531 -11.922 1 98.69 90 ALA A O 1
ATOM 661 N N . PHE A 1 91 ? 6.711 11.969 -10.523 1 98.81 91 PHE A N 1
ATOM 662 C CA . PHE A 1 91 ? 5.574 12.758 -10.078 1 98.81 91 PHE A CA 1
ATOM 663 C C . PHE A 1 91 ? 6.039 13.961 -9.258 1 98.81 91 PHE A C 1
ATOM 665 O O . PHE A 1 91 ? 5.488 15.055 -9.375 1 98.81 91 PHE A O 1
ATOM 672 N N . THR A 1 92 ? 7.035 13.766 -8.375 1 98.88 92 THR A N 1
ATOM 673 C CA . THR A 1 92 ? 7.582 14.852 -7.578 1 98.88 92 THR A CA 1
ATOM 674 C C . THR A 1 92 ? 8.156 15.945 -8.477 1 98.88 92 THR A C 1
ATOM 676 O O . THR A 1 92 ? 8 17.141 -8.195 1 98.88 92 THR A O 1
ATOM 679 N N . LYS A 1 93 ? 8.781 15.523 -9.547 1 98.75 93 LYS A N 1
ATOM 680 C CA . LYS A 1 93 ? 9.312 16.484 -10.516 1 98.75 93 LYS A CA 1
ATOM 681 C C . LYS A 1 93 ? 8.195 17.312 -11.133 1 98.75 93 LYS A C 1
ATOM 683 O O . LYS A 1 93 ? 8.328 18.531 -11.273 1 98.75 93 LYS A O 1
ATOM 688 N N . LYS A 1 94 ? 7.145 16.672 -11.508 1 98.69 94 LYS A N 1
ATOM 689 C CA . LYS A 1 94 ? 5.996 17.391 -12.055 1 98.69 94 LYS A CA 1
ATOM 690 C C . LYS A 1 94 ? 5.43 18.375 -11.039 1 98.69 94 LYS A C 1
ATOM 692 O O . LYS A 1 94 ? 5.137 19.531 -11.383 1 98.69 94 LYS A O 1
ATOM 697 N N . VAL A 1 95 ? 5.324 17.938 -9.836 1 98.88 95 VAL A N 1
ATOM 698 C CA . VAL A 1 95 ? 4.742 18.75 -8.773 1 98.88 95 VAL A CA 1
ATOM 699 C C . VAL A 1 95 ? 5.656 19.938 -8.469 1 98.88 95 VAL A C 1
ATOM 701 O O . VAL A 1 95 ? 5.18 21.031 -8.164 1 98.88 95 VAL A O 1
ATOM 704 N N . SER A 1 96 ? 6.953 19.719 -8.617 1 98.69 96 SER A N 1
ATOM 705 C CA . SER A 1 96 ? 7.93 20.766 -8.312 1 98.69 96 SER A CA 1
ATOM 706 C C . SER A 1 96 ? 7.766 21.953 -9.25 1 98.69 96 SER A C 1
ATOM 708 O O . SER A 1 96 ? 8.258 23.047 -8.961 1 98.69 96 SER A O 1
ATOM 710 N N . GLN A 1 97 ? 7.043 21.75 -10.336 1 98.5 97 GLN A N 1
ATOM 711 C CA . GLN A 1 97 ? 6.836 22.812 -11.305 1 98.5 97 GLN A CA 1
ATOM 712 C C . GLN A 1 97 ? 5.625 23.672 -10.938 1 98.5 97 GLN A C 1
ATOM 714 O O . GLN A 1 97 ? 5.371 24.703 -11.562 1 98.5 97 GLN A O 1
ATOM 719 N N . ILE A 1 98 ? 4.883 23.281 -9.969 1 98.56 98 ILE A N 1
ATOM 720 C CA . ILE A 1 98 ? 3.715 24.031 -9.516 1 98.56 98 ILE A CA 1
ATOM 721 C C . ILE A 1 98 ? 4.148 25.094 -8.516 1 98.56 98 ILE A C 1
ATOM 723 O O . ILE A 1 98 ? 4.66 24.781 -7.441 1 98.56 98 ILE A O 1
ATOM 727 N N . LYS A 1 99 ? 3.863 26.312 -8.883 1 97.75 99 LYS A N 1
ATOM 728 C CA . LYS A 1 99 ? 4.195 27.422 -7.98 1 97.75 99 LYS A CA 1
ATOM 729 C C . LYS A 1 99 ? 3.395 27.328 -6.688 1 97.75 99 LYS A C 1
ATOM 731 O O . LYS A 1 99 ? 2.193 27.047 -6.711 1 97.75 99 LYS A O 1
ATOM 736 N N . GLY A 1 100 ? 4.047 27.469 -5.605 1 97.88 100 GLY A N 1
ATOM 737 C CA . GLY A 1 100 ? 3.355 27.531 -4.328 1 97.88 100 GLY A CA 1
ATOM 738 C C . GLY A 1 100 ? 3.461 26.234 -3.541 1 97.88 100 GLY A C 1
ATOM 739 O O . GLY A 1 100 ? 3.016 26.156 -2.393 1 97.88 100 GLY A O 1
ATOM 740 N N . ILE A 1 101 ? 4.09 25.203 -4.121 1 98.62 101 ILE A N 1
ATOM 741 C CA . ILE A 1 101 ? 4.332 23.969 -3.389 1 98.62 101 ILE A CA 1
ATOM 742 C C . ILE A 1 101 ? 5.684 24.047 -2.68 1 98.62 101 ILE A C 1
ATOM 744 O O . ILE A 1 101 ? 6.703 24.344 -3.307 1 98.62 101 ILE A O 1
ATOM 748 N N . ASP A 1 102 ? 5.734 23.703 -1.441 1 98.5 102 ASP A N 1
ATOM 749 C CA . ASP A 1 102 ? 6.922 24.016 -0.648 1 98.5 102 ASP A CA 1
ATOM 750 C C . ASP A 1 102 ? 7.719 22.75 -0.351 1 98.5 102 ASP A C 1
ATOM 752 O O . ASP A 1 102 ? 8.922 22.812 -0.097 1 98.5 102 ASP A O 1
ATOM 756 N N . ALA A 1 103 ? 7.09 21.594 -0.313 1 98.81 103 ALA A N 1
ATOM 757 C CA . ALA A 1 103 ? 7.754 20.328 -0.005 1 98.81 103 ALA A CA 1
ATOM 758 C C . ALA A 1 103 ? 6.918 19.141 -0.48 1 98.81 103 ALA A C 1
ATOM 760 O O . ALA A 1 103 ? 5.746 19.297 -0.828 1 98.81 103 ALA A O 1
ATOM 761 N N . ALA A 1 104 ? 7.562 18.031 -0.568 1 98.88 104 ALA A N 1
ATOM 762 C CA . ALA A 1 104 ? 6.902 16.766 -0.871 1 98.88 104 ALA A CA 1
ATOM 763 C C . ALA A 1 104 ? 6.855 15.867 0.36 1 98.88 104 ALA A C 1
ATOM 765 O O . ALA A 1 104 ? 7.844 15.758 1.093 1 98.88 104 ALA A O 1
ATOM 766 N N . LEU A 1 105 ? 5.707 15.367 0.632 1 98.88 105 LEU A N 1
ATOM 767 C CA . LEU A 1 105 ? 5.609 14.25 1.567 1 98.88 105 LEU A CA 1
ATOM 768 C C . LEU A 1 105 ? 5.75 12.922 0.841 1 98.88 105 LEU A C 1
ATOM 770 O O . LEU A 1 105 ? 4.934 12.586 -0.023 1 98.88 105 LEU A O 1
ATOM 774 N N . VAL A 1 106 ? 6.746 12.172 1.228 1 98.88 106 VAL A N 1
ATOM 775 C CA . VAL A 1 106 ? 7.02 10.883 0.597 1 98.88 106 VAL A CA 1
ATOM 776 C C . VAL A 1 106 ? 6.863 9.766 1.623 1 98.88 106 VAL A C 1
ATOM 778 O O . VAL A 1 106 ? 7.594 9.719 2.617 1 98.88 106 VAL A O 1
ATOM 781 N N . VAL A 1 107 ? 5.914 8.898 1.371 1 98.69 107 VAL A N 1
ATOM 782 C CA . VAL A 1 107 ? 5.613 7.801 2.285 1 98.69 107 VAL A CA 1
ATOM 783 C C . VAL A 1 107 ? 6.602 6.66 2.064 1 98.69 107 VAL A C 1
ATOM 785 O O . VAL A 1 107 ? 7.062 6.438 0.941 1 98.69 107 VAL A O 1
ATOM 788 N N . VAL A 1 108 ? 6.961 5.949 3.152 1 98.44 108 VAL A N 1
ATOM 789 C CA . VAL A 1 108 ? 7.668 4.684 2.992 1 98.44 108 VAL A CA 1
ATOM 790 C C . VAL A 1 108 ? 6.91 3.791 2.01 1 98.44 108 VAL A C 1
ATOM 792 O O . VAL A 1 108 ? 5.695 3.617 2.129 1 98.44 108 VAL A O 1
ATOM 795 N N . PRO A 1 109 ? 7.637 3.244 1.052 1 97.88 109 PRO A N 1
ATOM 796 C CA . PRO A 1 109 ? 6.926 2.486 0.021 1 97.88 109 PRO A CA 1
ATOM 797 C C . PRO A 1 109 ? 6.098 1.34 0.598 1 97.88 109 PRO A C 1
ATOM 799 O O . PRO A 1 109 ? 6.641 0.452 1.259 1 97.88 109 PRO A O 1
ATOM 802 N N . TYR A 1 110 ? 4.828 1.394 0.342 1 97.12 110 TYR A N 1
ATOM 803 C CA . TYR A 1 110 ? 3.887 0.396 0.839 1 97.12 110 TYR A CA 1
ATOM 804 C C . TYR A 1 110 ? 3.848 -0.821 -0.078 1 97.12 110 TYR A C 1
ATOM 806 O O . TYR A 1 110 ? 4.215 -0.733 -1.252 1 97.12 110 TYR A O 1
ATOM 814 N N . TYR A 1 111 ? 3.465 -1.958 0.431 1 96.88 111 TYR A N 1
ATOM 815 C CA . TYR A 1 111 ? 3.191 -3.176 -0.323 1 96.88 111 TYR A CA 1
ATOM 816 C C . TYR A 1 111 ? 4.484 -3.895 -0.687 1 96.88 111 TYR A C 1
ATOM 818 O O . TYR A 1 111 ? 4.562 -5.121 -0.616 1 96.88 111 TYR A O 1
ATOM 826 N N . ASN A 1 112 ? 5.566 -3.15 -1.021 1 95.56 112 ASN A N 1
ATOM 827 C CA . ASN A 1 112 ? 6.832 -3.691 -1.505 1 95.56 112 ASN A CA 1
ATOM 828 C C . ASN A 1 112 ? 7.645 -4.316 -0.373 1 95.56 112 ASN A C 1
ATOM 830 O O . ASN A 1 112 ? 8.508 -5.164 -0.615 1 95.56 112 ASN A O 1
ATOM 834 N N . LYS A 1 113 ? 7.547 -3.787 0.773 1 96.81 113 LYS A N 1
ATOM 835 C CA . LYS A 1 113 ? 8.234 -4.215 1.986 1 96.81 113 LYS A CA 1
ATOM 836 C C . LYS A 1 113 ? 9.75 -4.105 1.823 1 96.81 113 LYS A C 1
ATOM 838 O O . LYS A 1 113 ? 10.477 -5.074 2.064 1 96.81 113 LYS A O 1
ATOM 843 N N . PRO A 1 114 ? 10.234 -2.924 1.409 1 98.19 114 PRO A N 1
ATOM 844 C CA . PRO A 1 114 ? 11.695 -2.775 1.367 1 98.19 114 PRO A CA 1
ATOM 845 C C . PRO A 1 114 ? 12.336 -2.902 2.744 1 98.19 114 PRO A C 1
ATOM 847 O O . PRO A 1 114 ? 11.688 -2.646 3.762 1 98.19 114 PRO A O 1
ATOM 850 N N . ASP A 1 115 ? 13.562 -3.354 2.789 1 98.31 115 ASP A N 1
ATOM 851 C CA . ASP A 1 115 ? 14.312 -3.33 4.039 1 98.31 115 ASP A CA 1
ATOM 852 C C . ASP A 1 115 ? 14.953 -1.961 4.273 1 98.31 115 ASP A C 1
ATOM 854 O O . ASP A 1 115 ? 14.719 -1.024 3.504 1 98.31 115 ASP A O 1
ATOM 858 N N . GLN A 1 116 ? 15.688 -1.764 5.371 1 98.75 116 GLN A N 1
ATOM 859 C CA . GLN A 1 116 ? 16.25 -0.469 5.746 1 98.75 116 GLN A CA 1
ATOM 860 C C . GLN A 1 116 ? 17.141 0.086 4.637 1 98.75 116 GLN A C 1
ATOM 862 O O . GLN A 1 116 ? 17.062 1.272 4.309 1 98.75 116 GLN A O 1
ATOM 867 N N . ALA A 1 117 ? 17.984 -0.819 4.016 1 98.69 117 ALA A N 1
ATOM 868 C CA . ALA A 1 117 ? 18.859 -0.389 2.926 1 98.69 117 ALA A CA 1
ATOM 869 C C . ALA A 1 117 ? 18.047 0.099 1.731 1 98.69 117 ALA A C 1
ATOM 871 O O . ALA A 1 117 ? 18.391 1.099 1.1 1 98.69 117 ALA A O 1
ATOM 872 N N . GLY A 1 118 ? 16.984 -0.606 1.414 1 98.75 118 GLY A N 1
ATOM 873 C CA . GLY A 1 118 ? 16.094 -0.196 0.34 1 98.75 118 GLY A CA 1
ATOM 874 C C . GLY A 1 118 ? 15.414 1.134 0.605 1 98.75 118 GLY A C 1
ATOM 875 O O . GLY A 1 118 ? 15.234 1.94 -0.311 1 98.75 118 GLY A O 1
ATOM 876 N N . MET A 1 119 ? 15.031 1.403 1.85 1 98.88 119 MET A N 1
ATOM 877 C CA . MET A 1 119 ? 14.414 2.674 2.217 1 98.88 119 MET A CA 1
ATOM 878 C C . MET A 1 119 ? 15.398 3.826 2.062 1 98.88 119 MET A C 1
ATOM 880 O O . MET A 1 119 ? 15.039 4.891 1.56 1 98.88 119 MET A O 1
ATOM 884 N N . ILE A 1 120 ? 16.641 3.594 2.512 1 98.94 120 ILE A N 1
ATOM 885 C CA . ILE A 1 120 ? 17.656 4.621 2.359 1 98.94 120 ILE A CA 1
ATOM 886 C C . ILE A 1 120 ? 17.859 4.941 0.878 1 98.94 120 ILE A C 1
ATOM 888 O O . ILE A 1 120 ? 17.875 6.109 0.485 1 98.94 120 ILE A O 1
ATOM 892 N N . ALA A 1 121 ? 17.922 3.898 0.033 1 98.88 121 ALA A N 1
ATOM 893 C CA . ALA A 1 121 ? 18.125 4.086 -1.401 1 98.88 121 ALA A CA 1
ATOM 894 C C . ALA A 1 121 ? 16.938 4.832 -2.025 1 98.88 121 ALA A C 1
ATOM 896 O O . ALA A 1 121 ? 17.141 5.738 -2.842 1 98.88 121 ALA A O 1
ATOM 897 N N . HIS A 1 122 ? 15.766 4.508 -1.648 1 98.88 122 HIS A N 1
ATOM 898 C CA . HIS A 1 122 ? 14.539 5.121 -2.156 1 98.88 122 HIS A CA 1
ATOM 899 C C . HIS A 1 122 ? 14.5 6.613 -1.845 1 98.88 122 HIS A C 1
ATOM 901 O O . HIS A 1 122 ? 14.383 7.438 -2.754 1 98.88 122 HIS A O 1
ATOM 907 N N . PHE A 1 123 ? 14.672 6.992 -0.606 1 98.94 123 PHE A N 1
ATOM 908 C CA . PHE A 1 123 ? 14.516 8.383 -0.185 1 98.94 123 PHE A CA 1
ATOM 909 C C . PHE A 1 123 ? 15.672 9.227 -0.682 1 98.94 123 PHE A C 1
ATOM 911 O O . PHE A 1 123 ? 15.5 10.406 -1.005 1 98.94 123 PHE A O 1
ATOM 918 N N . THR A 1 124 ? 16.859 8.578 -0.726 1 98.94 124 THR A N 1
ATOM 919 C CA . THR A 1 124 ? 18 9.289 -1.296 1 98.94 124 THR A CA 1
ATOM 920 C C . THR A 1 124 ? 17.75 9.641 -2.76 1 98.94 124 THR A C 1
ATOM 922 O O . THR A 1 124 ? 17.969 10.773 -3.18 1 98.94 124 THR A O 1
ATOM 925 N N . ALA A 1 125 ? 17.234 8.672 -3.51 1 98.88 125 ALA A N 1
ATOM 926 C CA . ALA A 1 125 ? 16.953 8.891 -4.926 1 98.88 125 ALA A CA 1
ATOM 927 C C . ALA A 1 125 ? 15.898 9.977 -5.117 1 98.88 125 ALA A C 1
ATOM 929 O O . ALA A 1 125 ? 16.047 10.859 -5.965 1 98.88 125 ALA A O 1
ATOM 930 N N . VAL A 1 126 ? 14.844 9.992 -4.328 1 98.94 126 VAL A N 1
ATOM 931 C CA . VAL A 1 126 ? 13.758 10.961 -4.449 1 98.94 126 VAL A CA 1
ATOM 932 C C . VAL A 1 126 ? 14.258 12.352 -4.074 1 98.94 126 VAL A C 1
ATOM 934 O O . VAL A 1 126 ? 13.961 13.328 -4.758 1 98.94 126 VAL A O 1
ATOM 937 N N . ALA A 1 127 ? 15.031 12.406 -2.998 1 98.81 127 ALA A N 1
ATOM 938 C CA . ALA A 1 127 ? 15.562 13.68 -2.535 1 98.81 127 ALA A CA 1
ATOM 939 C C . ALA A 1 127 ? 16.484 14.305 -3.578 1 98.81 127 ALA A C 1
ATOM 941 O O . ALA A 1 127 ? 16.484 15.516 -3.781 1 98.81 127 ALA A O 1
ATOM 942 N N . ASP A 1 128 ? 17.219 13.453 -4.258 1 98.44 128 ASP A N 1
ATOM 943 C CA . ASP A 1 128 ? 18.234 13.914 -5.199 1 98.44 128 ASP A CA 1
ATOM 944 C C . ASP A 1 128 ? 17.609 14.32 -6.531 1 98.44 128 ASP A C 1
ATOM 946 O O . ASP A 1 128 ? 18.125 15.195 -7.227 1 98.44 128 ASP A O 1
ATOM 950 N N . GLN A 1 129 ? 16.484 13.703 -6.832 1 98.62 129 GLN A N 1
ATOM 951 C CA . GLN A 1 129 ? 16.031 13.82 -8.219 1 98.62 129 GLN A CA 1
ATOM 952 C C . GLN A 1 129 ? 14.648 14.445 -8.297 1 98.62 129 GLN A C 1
ATOM 954 O O . GLN A 1 129 ? 14.211 14.859 -9.375 1 98.62 129 GLN A O 1
ATOM 959 N N . GLY A 1 130 ? 13.93 14.57 -7.219 1 98.38 130 GLY A N 1
ATOM 960 C CA . GLY A 1 130 ? 12.516 14.914 -7.258 1 98.38 130 GLY A CA 1
ATOM 961 C C . GLY A 1 130 ? 12.266 16.391 -7.457 1 98.38 130 GLY A C 1
ATOM 962 O O . GLY A 1 130 ? 11.203 16.797 -7.945 1 98.38 130 GLY A O 1
ATOM 963 N N . GLY A 1 131 ? 13.18 17.234 -6.938 1 98.44 131 GLY A N 1
ATOM 964 C CA . GLY A 1 131 ? 13.086 18.656 -7.207 1 98.44 131 GLY A CA 1
ATOM 965 C C . GLY A 1 131 ? 12.383 19.422 -6.102 1 98.44 131 GLY A C 1
ATOM 966 O O . GLY A 1 131 ? 12.25 20.641 -6.18 1 98.44 131 GLY A O 1
ATOM 967 N N . LEU A 1 132 ? 11.906 18.812 -5.031 1 98.56 132 LEU A N 1
ATOM 968 C CA . LEU A 1 132 ? 11.312 19.438 -3.857 1 98.56 132 LEU A CA 1
ATOM 969 C C . LEU A 1 132 ? 11.977 18.938 -2.578 1 98.56 132 LEU A C 1
ATOM 971 O O . LEU A 1 132 ? 12.406 17.781 -2.51 1 98.56 132 LEU A O 1
ATOM 975 N N . PRO A 1 133 ? 12.094 19.859 -1.566 1 98.56 133 PRO A N 1
ATOM 976 C CA . PRO A 1 133 ? 12.43 19.312 -0.253 1 98.56 133 PRO A CA 1
ATOM 977 C C . PRO A 1 133 ? 11.5 18.172 0.173 1 98.56 133 PRO A C 1
ATOM 979 O O . PRO A 1 133 ? 10.297 18.234 -0.097 1 98.56 133 PRO A O 1
ATOM 982 N N . VAL A 1 134 ? 12.094 17.172 0.873 1 98.88 134 VAL A N 1
ATOM 983 C CA . VAL A 1 134 ? 11.328 15.969 1.177 1 98.88 134 VAL A CA 1
ATOM 984 C C . VAL A 1 134 ? 11.047 15.898 2.676 1 98.88 134 VAL A C 1
ATOM 986 O O . VAL A 1 134 ? 11.938 16.141 3.494 1 98.88 134 VAL A O 1
ATOM 989 N N . ILE A 1 135 ? 9.812 15.617 3.008 1 98.88 135 ILE A N 1
ATOM 990 C CA . ILE A 1 135 ? 9.406 15.18 4.336 1 98.88 135 ILE A CA 1
ATOM 991 C C . ILE A 1 135 ? 9.055 13.695 4.305 1 98.88 135 ILE A C 1
ATOM 993 O O . ILE A 1 135 ? 8.195 13.266 3.525 1 98.88 135 ILE A O 1
ATOM 997 N N . ILE A 1 136 ? 9.742 12.914 5.137 1 98.94 136 ILE A N 1
ATOM 998 C CA . ILE A 1 136 ? 9.508 11.469 5.207 1 98.94 136 ILE A CA 1
ATOM 999 C C . ILE A 1 136 ? 8.188 11.203 5.922 1 98.94 136 ILE A C 1
ATOM 1001 O O . ILE A 1 136 ? 7.879 11.836 6.934 1 98.94 136 ILE A O 1
ATOM 1005 N N . TYR A 1 137 ? 7.402 10.359 5.367 1 98.88 137 TYR A N 1
ATOM 1006 C CA . TYR A 1 137 ? 6.215 9.875 6.059 1 98.88 137 TYR A CA 1
ATOM 1007 C C . TYR A 1 137 ? 6.406 8.438 6.523 1 98.88 137 TYR A C 1
ATOM 1009 O O . TYR A 1 137 ? 6.328 7.504 5.723 1 98.88 137 TYR A O 1
ATOM 1017 N N . ASN A 1 138 ? 6.672 8.258 7.824 1 98.81 138 ASN A N 1
ATOM 1018 C CA . ASN A 1 138 ? 6.863 6.961 8.461 1 98.81 138 ASN A CA 1
ATOM 1019 C C . ASN A 1 138 ? 5.602 6.508 9.195 1 98.81 138 ASN A C 1
ATOM 1021 O O . ASN A 1 138 ? 5.352 6.922 10.328 1 98.81 138 ASN A O 1
ATOM 1025 N N . ILE A 1 139 ? 4.898 5.629 8.57 1 98.19 139 ILE A N 1
ATOM 1026 C CA . ILE A 1 139 ? 3.598 5.234 9.102 1 98.19 139 ILE A CA 1
ATOM 1027 C C . ILE A 1 139 ? 3.441 3.719 9.008 1 98.19 139 ILE A C 1
ATOM 1029 O O . ILE A 1 139 ? 2.621 3.223 8.227 1 98.19 139 ILE A O 1
ATOM 1033 N N . PRO A 1 140 ? 4.074 2.949 9.883 1 97.56 140 PRO A N 1
ATOM 1034 C CA . PRO A 1 140 ? 4.047 1.486 9.805 1 97.56 140 PRO A CA 1
ATOM 1035 C C . PRO A 1 140 ? 2.629 0.921 9.812 1 97.56 140 PRO A C 1
ATOM 1037 O O . PRO A 1 140 ? 2.371 -0.119 9.203 1 97.56 140 PRO A O 1
ATOM 1040 N N . GLY A 1 141 ? 1.675 1.56 10.422 1 96.25 141 GLY A N 1
ATOM 1041 C CA . GLY A 1 141 ? 0.302 1.086 10.508 1 96.25 141 GLY A CA 1
ATOM 1042 C C . GLY A 1 141 ? -0.392 1.021 9.156 1 96.25 141 GLY A C 1
ATOM 1043 O O . GLY A 1 141 ? -1.444 0.393 9.023 1 96.25 141 GLY A O 1
ATOM 1044 N N . ARG A 1 142 ? 0.287 1.618 8.062 1 96.88 142 ARG A N 1
ATOM 1045 C CA . ARG A 1 142 ? -0.311 1.601 6.734 1 96.88 142 ARG A CA 1
ATOM 1046 C C . ARG A 1 142 ? 0.602 0.899 5.734 1 96.88 142 ARG A C 1
ATOM 1048 O O . ARG A 1 142 ? 0.146 0.448 4.68 1 96.88 142 ARG A O 1
ATOM 1055 N N . VAL A 1 143 ? 1.935 0.782 6.055 1 96.69 143 VAL A N 1
ATOM 1056 C CA . VAL A 1 143 ? 2.85 0.368 4.996 1 96.69 143 VAL A CA 1
ATOM 1057 C C . VAL A 1 143 ? 3.537 -0.937 5.387 1 96.69 143 VAL A C 1
ATOM 1059 O O . VAL A 1 143 ? 4.352 -1.468 4.629 1 96.69 143 VAL A O 1
ATOM 1062 N N . ILE A 1 144 ? 3.281 -1.498 6.625 1 95.38 144 ILE A N 1
ATOM 1063 C CA . ILE A 1 144 ? 3.699 -2.816 7.09 1 95.38 144 ILE A CA 1
ATOM 1064 C C . ILE A 1 144 ? 5.121 -2.738 7.648 1 95.38 144 ILE A C 1
ATOM 1066 O O . ILE A 1 144 ? 5.43 -3.369 8.664 1 95.38 144 ILE A O 1
ATOM 1070 N N . VAL A 1 145 ? 5.992 -1.953 6.996 1 97.38 145 VAL A N 1
ATOM 1071 C CA . VAL A 1 145 ? 7.371 -1.854 7.457 1 97.38 145 VAL A CA 1
ATOM 1072 C C . VAL A 1 145 ? 7.57 -0.547 8.227 1 97.38 145 VAL A C 1
ATOM 1074 O O . VAL A 1 145 ? 6.875 0.438 7.969 1 97.38 145 VAL A O 1
ATOM 1077 N N . LYS A 1 146 ? 8.539 -0.634 9.203 1 98.38 146 LYS A N 1
ATOM 1078 C CA . LYS A 1 146 ? 8.852 0.55 9.992 1 98.38 146 LYS A CA 1
ATOM 1079 C C . LYS A 1 146 ? 10.289 1.015 9.742 1 98.38 146 LYS A C 1
ATOM 1081 O O . LYS A 1 146 ? 11.227 0.227 9.852 1 98.38 146 LYS A O 1
ATOM 1086 N N . MET A 1 147 ? 10.422 2.291 9.336 1 98.75 147 MET A N 1
ATOM 1087 C CA . MET A 1 147 ? 11.75 2.891 9.242 1 98.75 147 MET A CA 1
ATOM 1088 C C . MET A 1 147 ? 12.352 3.105 10.625 1 98.75 147 MET A C 1
ATOM 1090 O O . MET A 1 147 ? 11.734 3.734 11.484 1 98.75 147 MET A O 1
ATOM 1094 N N . THR A 1 148 ? 13.516 2.631 10.883 1 98.81 148 THR A N 1
ATOM 1095 C CA . THR A 1 148 ? 14.148 2.719 12.195 1 98.81 148 THR A CA 1
ATOM 1096 C C . THR A 1 148 ? 14.688 4.125 12.445 1 98.81 148 THR A C 1
ATOM 1098 O O . THR A 1 148 ? 14.914 4.883 11.5 1 98.81 148 THR A O 1
ATOM 1101 N N . VAL A 1 149 ? 14.922 4.441 13.727 1 98.88 149 VAL A N 1
ATOM 1102 C CA . VAL A 1 149 ? 15.508 5.723 14.102 1 98.88 149 VAL A CA 1
ATOM 1103 C C . VAL A 1 149 ? 16.859 5.891 13.414 1 98.88 149 VAL A C 1
ATOM 1105 O O . VAL A 1 149 ? 17.172 6.969 12.891 1 98.88 149 VAL A O 1
ATOM 1108 N N . ALA A 1 150 ? 17.656 4.789 13.344 1 98.88 150 ALA A N 1
ATOM 1109 C CA . ALA A 1 150 ? 18.969 4.844 12.711 1 98.88 150 ALA A CA 1
ATOM 1110 C C . ALA A 1 150 ? 18.859 5.223 11.234 1 98.88 150 ALA A C 1
ATOM 1112 O O . ALA A 1 150 ? 19.641 6.035 10.734 1 98.88 150 ALA A O 1
ATOM 1113 N N . THR A 1 151 ? 17.953 4.66 10.531 1 98.94 151 THR A N 1
ATOM 1114 C CA . THR A 1 151 ? 17.719 4.957 9.117 1 98.94 151 THR A CA 1
ATOM 1115 C C . THR A 1 151 ? 17.266 6.406 8.945 1 98.94 151 THR A C 1
ATOM 1117 O O . THR A 1 151 ? 17.75 7.109 8.055 1 98.94 151 THR A O 1
ATOM 1120 N N . ILE A 1 152 ? 16.344 6.867 9.797 1 98.94 152 ILE A N 1
ATOM 1121 C CA . ILE A 1 152 ? 15.836 8.234 9.758 1 98.94 152 ILE A CA 1
ATOM 1122 C C . ILE A 1 152 ? 16.984 9.219 9.945 1 98.94 152 ILE A C 1
ATOM 1124 O O . ILE A 1 152 ? 17.109 10.188 9.195 1 98.94 152 ILE A O 1
ATOM 1128 N N . LEU A 1 153 ? 17.812 8.922 10.93 1 98.94 153 LEU A N 1
ATOM 1129 C CA . LEU A 1 153 ? 18.922 9.82 11.242 1 98.94 153 LEU A CA 1
ATOM 1130 C C . LEU A 1 153 ? 19.938 9.836 10.102 1 98.94 153 LEU A C 1
ATOM 1132 O O . LEU A 1 153 ? 20.547 10.875 9.82 1 98.94 153 LEU A O 1
ATOM 1136 N N . THR A 1 154 ? 20.141 8.648 9.422 1 98.88 154 THR A N 1
ATOM 1137 C CA . THR A 1 154 ? 20.984 8.602 8.234 1 98.88 154 THR A CA 1
ATOM 1138 C C . THR A 1 154 ? 20.422 9.5 7.133 1 98.88 154 THR A C 1
ATOM 1140 O O . THR A 1 154 ? 21.141 10.312 6.555 1 98.88 154 THR A O 1
ATOM 1143 N N . LEU A 1 155 ? 19.156 9.461 6.902 1 98.94 155 LEU A N 1
ATOM 1144 C CA . LEU A 1 155 ? 18.5 10.219 5.844 1 98.94 155 LEU A CA 1
ATOM 1145 C C . LEU A 1 155 ? 18.438 11.703 6.195 1 98.94 155 LEU A C 1
ATOM 1147 O O . LEU A 1 155 ? 18.484 12.555 5.309 1 98.94 155 LEU A O 1
ATOM 1151 N N . ALA A 1 156 ? 18.375 12 7.465 1 98.81 156 ALA A N 1
ATOM 1152 C CA . ALA A 1 156 ? 18.266 13.383 7.941 1 98.81 156 ALA A CA 1
ATOM 1153 C C . ALA A 1 156 ? 19.531 14.172 7.594 1 98.81 156 ALA A C 1
ATOM 1155 O O . ALA A 1 156 ? 19.531 15.398 7.664 1 98.81 156 ALA A O 1
ATOM 1156 N N . GLN A 1 157 ? 20.609 13.43 7.254 1 98.44 157 GLN A N 1
ATOM 1157 C CA . GLN A 1 157 ? 21.844 14.102 6.879 1 98.44 157 GLN A CA 1
ATOM 1158 C C . GLN A 1 157 ? 21.766 14.648 5.457 1 98.44 157 GLN A C 1
ATOM 1160 O O . GLN A 1 157 ? 22.594 15.469 5.059 1 98.44 157 GLN A O 1
ATOM 1165 N N . ASN A 1 158 ? 20.859 14.164 4.629 1 98.31 158 ASN A N 1
ATOM 1166 C CA . ASN A 1 158 ? 20.641 14.688 3.285 1 98.31 158 ASN A CA 1
ATOM 1167 C C . ASN A 1 158 ? 19.969 16.047 3.318 1 98.31 158 ASN A C 1
ATOM 1169 O O . ASN A 1 158 ? 18.844 16.188 3.812 1 98.31 158 ASN A O 1
ATOM 1173 N N . PRO A 1 159 ? 20.562 17.125 2.818 1 97.31 159 PRO A N 1
ATOM 1174 C CA . PRO A 1 159 ? 20.016 18.469 2.947 1 97.31 159 PRO A CA 1
ATOM 1175 C C . PRO A 1 159 ? 18.672 18.641 2.244 1 97.31 159 PRO A C 1
ATOM 1177 O O . PRO A 1 159 ? 17.938 19.594 2.525 1 97.31 159 PRO A O 1
ATOM 1180 N N . ASN A 1 160 ? 18.359 17.688 1.339 1 98.25 160 ASN A N 1
ATOM 1181 C CA . ASN A 1 160 ? 17.094 17.766 0.628 1 98.25 160 ASN A CA 1
ATOM 1182 C C . ASN A 1 160 ? 15.977 17.062 1.392 1 98.25 160 ASN A C 1
ATOM 1184 O O . ASN A 1 160 ? 14.812 17.109 0.986 1 98.25 160 ASN A O 1
ATOM 1188 N N . ILE A 1 161 ? 16.266 16.406 2.43 1 98.81 161 ILE A N 1
ATOM 1189 C CA . ILE A 1 161 ? 15.289 15.82 3.33 1 98.81 161 ILE A CA 1
ATOM 1190 C C . ILE A 1 161 ? 15.148 16.688 4.578 1 98.81 161 ILE A C 1
ATOM 1192 O O . ILE A 1 161 ? 16.031 16.688 5.445 1 98.81 161 ILE A O 1
ATOM 1196 N N . ILE A 1 162 ? 13.992 17.344 4.676 1 98.56 162 ILE A N 1
ATOM 1197 C CA . ILE A 1 162 ? 13.953 18.469 5.598 1 98.56 162 ILE A CA 1
ATOM 1198 C C . ILE A 1 162 ? 13.164 18.094 6.848 1 98.56 162 ILE A C 1
ATOM 1200 O O . ILE A 1 162 ? 13.102 18.859 7.805 1 98.56 162 ILE A O 1
ATOM 1204 N N . GLY A 1 163 ? 12.555 16.891 6.855 1 98.69 163 GLY A N 1
ATOM 1205 C CA . GLY A 1 163 ? 11.789 16.531 8.031 1 98.69 163 GLY A CA 1
ATOM 1206 C C . GLY A 1 163 ? 11.125 15.164 7.914 1 98.69 163 GLY A C 1
ATOM 1207 O O . GLY A 1 163 ? 11.43 14.398 7 1 98.69 163 GLY A O 1
ATOM 1208 N N . ILE A 1 164 ? 10.266 14.875 8.914 1 98.88 164 ILE A N 1
ATOM 1209 C CA . ILE A 1 164 ? 9.555 13.602 8.977 1 98.88 164 ILE A CA 1
ATOM 1210 C C . ILE A 1 164 ? 8.195 13.797 9.641 1 98.88 164 ILE A C 1
ATOM 1212 O O . ILE A 1 164 ? 8.07 14.578 10.586 1 98.88 164 ILE A O 1
ATOM 1216 N N . LYS A 1 165 ? 7.188 13.234 9.055 1 98.81 165 LYS A N 1
ATOM 1217 C CA . LYS A 1 165 ? 5.926 12.922 9.719 1 98.81 165 LYS A CA 1
ATOM 1218 C C . LYS A 1 165 ? 5.969 11.539 10.352 1 98.81 165 LYS A C 1
ATOM 1220 O O . LYS A 1 165 ? 5.875 10.523 9.656 1 98.81 165 LYS A O 1
ATOM 1225 N N . GLN A 1 166 ? 6.121 11.523 11.664 1 98.81 166 GLN A N 1
ATOM 1226 C CA . GLN A 1 166 ? 6.438 10.312 12.406 1 98.81 166 GLN A CA 1
ATOM 1227 C C . GLN A 1 166 ? 5.195 9.734 13.078 1 98.81 166 GLN A C 1
ATOM 1229 O O . GLN A 1 166 ? 4.551 10.406 13.891 1 98.81 166 GLN A O 1
ATOM 1234 N N . CYS A 1 167 ? 4.82 8.578 12.633 1 98.25 167 CYS A N 1
ATOM 1235 C CA . CYS A 1 167 ? 3.736 7.84 13.266 1 98.25 167 CYS A CA 1
ATOM 1236 C C . CYS A 1 167 ? 4.266 6.602 13.984 1 98.25 167 CYS A C 1
ATOM 1238 O O . CYS A 1 167 ? 4.145 5.484 13.477 1 98.25 167 CYS A O 1
ATOM 1240 N N . ALA A 1 168 ? 4.867 6.715 15.094 1 97.19 168 ALA A N 1
ATOM 1241 C CA . ALA A 1 168 ? 5.461 5.684 15.938 1 97.19 168 ALA A CA 1
ATOM 1242 C C . ALA A 1 168 ? 5.441 6.102 17.406 1 97.19 168 ALA A C 1
ATOM 1244 O O . ALA A 1 168 ? 4.656 6.969 17.797 1 97.19 168 ALA A O 1
ATOM 1245 N N . THR A 1 169 ? 6.238 5.492 18.266 1 98 169 THR A N 1
ATOM 1246 C CA . THR A 1 169 ? 6.215 5.738 19.703 1 98 169 THR A CA 1
ATOM 1247 C C . THR A 1 169 ? 6.891 7.066 20.047 1 98 169 THR A C 1
ATOM 1249 O O . THR A 1 169 ? 7.711 7.562 19.266 1 98 169 THR A O 1
ATOM 1252 N N . MET A 1 170 ? 6.488 7.598 21.141 1 98.25 170 MET A N 1
ATOM 1253 C CA . MET A 1 170 ? 7.121 8.836 21.578 1 98.25 170 MET A CA 1
ATOM 1254 C C . MET A 1 170 ? 8.586 8.609 21.922 1 98.25 170 MET A C 1
ATOM 1256 O O . MET A 1 170 ? 9.398 9.531 21.844 1 98.25 170 MET A O 1
ATOM 1260 N N . GLU A 1 171 ? 8.953 7.305 22.344 1 98.44 171 GLU A N 1
ATOM 1261 C CA . GLU A 1 171 ? 10.359 6.98 22.547 1 98.44 171 GLU A CA 1
ATOM 1262 C C . GLU A 1 171 ? 11.172 7.191 21.281 1 98.44 171 GLU A C 1
ATOM 1264 O O . GLU A 1 171 ? 12.219 7.844 21.297 1 98.44 171 GLU A O 1
ATOM 1269 N N . GLU A 1 172 ? 10.672 6.734 20.188 1 98.69 172 GLU A N 1
ATOM 1270 C CA . GLU A 1 172 ? 11.344 6.914 18.906 1 98.69 172 GLU A CA 1
ATOM 1271 C C . GLU A 1 172 ? 11.328 8.375 18.469 1 98.69 172 GLU A C 1
ATOM 1273 O O . GLU A 1 172 ? 12.32 8.883 17.938 1 98.69 172 GLU A O 1
ATOM 1278 N N . PHE A 1 173 ? 10.156 8.984 18.703 1 98.75 173 PHE A N 1
ATOM 1279 C CA . PHE A 1 173 ? 10.016 10.398 18.375 1 98.75 173 PHE A CA 1
ATOM 1280 C C . PHE A 1 173 ? 11.078 11.227 19.078 1 98.75 173 PHE A C 1
ATOM 1282 O O . PHE A 1 173 ? 11.766 12.031 18.453 1 98.75 173 PHE A O 1
ATOM 1289 N N . GLY A 1 174 ? 11.211 10.977 20.359 1 98.75 174 GLY A N 1
ATOM 1290 C CA . GLY A 1 174 ? 12.203 11.695 21.156 1 98.75 174 GLY A CA 1
ATOM 1291 C C . GLY A 1 174 ? 13.625 11.438 20.688 1 98.75 174 GLY A C 1
ATOM 1292 O O . GLY A 1 174 ? 14.453 12.359 20.672 1 98.75 174 GLY A O 1
ATOM 1293 N N . ALA A 1 175 ? 13.906 10.18 20.281 1 98.88 175 ALA A N 1
ATOM 1294 C CA . ALA A 1 175 ? 15.234 9.828 19.797 1 98.88 175 ALA A CA 1
ATOM 1295 C C . ALA A 1 175 ? 15.57 10.609 18.516 1 98.88 175 ALA A C 1
ATOM 1297 O O . ALA A 1 175 ? 16.703 11.031 18.328 1 98.88 175 ALA A O 1
ATOM 1298 N N . ILE A 1 176 ? 14.617 10.805 17.641 1 98.88 176 ILE A N 1
ATOM 1299 C CA . ILE A 1 176 ? 14.828 11.555 16.406 1 98.88 176 ILE A CA 1
ATOM 1300 C C . ILE A 1 176 ? 15.07 13.023 16.734 1 98.88 176 ILE A C 1
ATOM 1302 O O . ILE A 1 176 ? 16.031 13.625 16.25 1 98.88 176 ILE A O 1
ATOM 1306 N N . VAL A 1 177 ? 14.211 13.586 17.609 1 98.62 177 VAL A N 1
ATOM 1307 C CA . VAL A 1 177 ? 14.32 14.984 17.984 1 98.62 177 VAL A CA 1
ATOM 1308 C C . VAL A 1 177 ? 15.703 15.25 18.578 1 98.62 177 VAL A C 1
ATOM 1310 O O . VAL A 1 177 ? 16.344 16.266 18.25 1 98.62 177 VAL A O 1
ATOM 1313 N N . GLU A 1 178 ? 16.156 14.352 19.375 1 98.62 178 GLU A N 1
ATOM 1314 C CA . GLU A 1 178 ? 17.422 14.531 20.109 1 98.62 178 GLU A CA 1
ATOM 1315 C C . GLU A 1 178 ? 18.609 14.453 19.172 1 98.62 178 GLU A C 1
ATOM 1317 O O . GLU A 1 178 ? 19.609 15.148 19.359 1 98.62 178 GLU A O 1
ATOM 1322 N N . ASN A 1 179 ? 18.562 13.594 18.156 1 98.75 179 ASN A N 1
ATOM 1323 C CA . ASN A 1 179 ? 19.797 13.211 17.469 1 98.75 179 ASN A CA 1
ATOM 1324 C C . ASN A 1 179 ? 19.812 13.734 16.031 1 98.75 179 ASN A C 1
ATOM 1326 O O . ASN A 1 179 ? 20.859 13.742 15.383 1 98.75 179 ASN A O 1
ATOM 1330 N N . ALA A 1 180 ? 18.719 14.195 15.492 1 98.25 180 ALA A N 1
ATOM 1331 C CA . ALA A 1 180 ? 18.688 14.742 14.141 1 98.25 180 ALA A CA 1
ATOM 1332 C C . ALA A 1 180 ? 19.297 16.141 14.094 1 98.25 180 ALA A C 1
ATOM 1334 O O . ALA A 1 180 ? 19.469 16.781 15.133 1 98.25 180 ALA A O 1
ATOM 1335 N N . PRO A 1 181 ? 19.688 16.531 12.852 1 97.5 181 PRO A N 1
ATOM 1336 C CA . PRO A 1 181 ? 20.141 17.938 12.719 1 97.5 181 PRO A CA 1
ATOM 1337 C C . PRO A 1 181 ? 19.094 18.922 13.234 1 97.5 181 PRO A C 1
ATOM 1339 O O . PRO A 1 181 ? 17.891 18.672 13.141 1 97.5 181 PRO A O 1
ATOM 1342 N N . ALA A 1 182 ? 19.5 20.094 13.695 1 94.44 182 ALA A N 1
ATOM 1343 C CA . ALA A 1 182 ? 18.656 21.078 14.391 1 94.44 182 ALA A CA 1
ATOM 1344 C C . ALA A 1 182 ? 17.562 21.594 13.469 1 94.44 182 ALA A C 1
ATOM 1346 O O . ALA A 1 182 ? 16.469 21.969 13.938 1 94.44 182 ALA A O 1
ATOM 1347 N N . ASP A 1 183 ? 17.812 21.625 12.211 1 94.88 183 ASP A N 1
ATOM 1348 C CA . ASP A 1 183 ? 16.844 22.203 11.281 1 94.88 183 ASP A CA 1
ATOM 1349 C C . ASP A 1 183 ? 15.938 21.125 10.695 1 94.88 183 ASP A C 1
ATOM 1351 O O . ASP A 1 183 ? 15.086 21.422 9.852 1 94.88 183 ASP A O 1
ATOM 1355 N N . PHE A 1 184 ? 16.141 19.844 11.07 1 97.88 184 PHE A N 1
ATOM 1356 C CA . PHE A 1 184 ? 15.273 18.75 10.641 1 97.88 184 PHE A CA 1
ATOM 1357 C C . PHE A 1 184 ? 13.922 18.812 11.344 1 97.88 184 PHE A C 1
ATOM 1359 O O . PHE A 1 184 ? 13.852 18.734 12.57 1 97.88 184 PHE A O 1
ATOM 1366 N N . LEU A 1 185 ? 12.836 18.953 10.625 1 98.5 185 LEU A N 1
ATOM 1367 C CA . LEU A 1 185 ? 11.492 19.125 11.172 1 98.5 185 LEU A CA 1
ATOM 1368 C C . LEU A 1 185 ? 10.898 17.781 11.578 1 98.5 185 LEU A C 1
ATOM 1370 O O . LEU A 1 185 ? 10.695 16.906 10.727 1 98.5 185 LEU A O 1
ATOM 1374 N N . VAL A 1 186 ? 10.586 17.609 12.852 1 98.69 186 VAL A N 1
ATOM 1375 C CA . VAL A 1 186 ? 9.992 16.359 13.336 1 98.69 186 VAL A CA 1
ATOM 1376 C C . VAL A 1 186 ? 8.547 16.609 13.758 1 98.69 186 VAL A C 1
ATOM 1378 O O . VAL A 1 186 ? 8.289 17.219 14.797 1 98.69 186 VAL A O 1
ATOM 1381 N N . TYR A 1 187 ? 7.629 16.156 12.977 1 98.88 187 TYR A N 1
ATOM 1382 C CA . TYR A 1 187 ? 6.199 16.234 13.25 1 98.88 187 TYR A CA 1
ATOM 1383 C C . TYR A 1 187 ? 5.648 14.875 13.656 1 98.88 187 TYR A C 1
ATOM 1385 O O . TYR A 1 187 ? 6.082 13.844 13.141 1 98.88 187 TYR A O 1
ATOM 1393 N N . THR A 1 188 ? 4.723 14.875 14.594 1 98.81 188 THR A N 1
ATOM 1394 C CA . THR A 1 188 ? 3.938 13.656 14.773 1 98.81 188 THR A CA 1
ATOM 1395 C C . THR A 1 188 ? 2.77 13.617 13.789 1 98.81 188 THR A C 1
ATOM 1397 O O . THR A 1 188 ? 2.207 14.656 13.445 1 98.81 188 THR A O 1
ATOM 1400 N N . GLY A 1 189 ? 2.5 12.461 13.297 1 98.5 189 GLY A N 1
ATOM 1401 C CA . GLY A 1 189 ? 1.308 12.25 12.492 1 98.5 189 GLY A CA 1
ATOM 1402 C C . GLY A 1 189 ? 0.115 11.781 13.305 1 98.5 189 GLY A C 1
ATOM 1403 O O . GLY A 1 189 ? -0.961 11.539 12.75 1 98.5 189 GLY A O 1
ATOM 1404 N N . GLU A 1 190 ? 0.259 11.695 14.617 1 98.25 190 GLU A N 1
ATOM 1405 C CA . GLU A 1 190 ? -0.771 11.219 15.531 1 98.25 190 GLU A CA 1
ATOM 1406 C C . GLU A 1 190 ? -1.354 12.359 16.359 1 98.25 190 GLU A C 1
ATOM 1408 O O . GLU A 1 190 ? -0.688 12.898 17.25 1 98.25 190 GLU A O 1
ATOM 1413 N N . ASP A 1 191 ? -2.574 12.57 16.156 1 98.62 191 ASP A N 1
ATOM 1414 C CA . ASP A 1 191 ? -3.225 13.688 16.828 1 98.62 191 ASP A CA 1
ATOM 1415 C C . ASP A 1 191 ? -3.115 13.562 18.344 1 98.62 191 ASP A C 1
ATOM 1417 O O . ASP A 1 191 ? -2.898 14.555 19.047 1 98.62 191 ASP A O 1
ATOM 1421 N N . SER A 1 192 ? -3.201 12.375 18.812 1 98.38 192 SER A N 1
ATOM 1422 C CA . SER A 1 192 ? -3.205 12.156 20.266 1 98.38 192 SER A CA 1
ATOM 1423 C C . SER A 1 192 ? -1.832 12.43 20.859 1 98.38 192 SER A C 1
ATOM 1425 O O . SER A 1 192 ? -1.695 12.539 22.078 1 98.38 192 SER A O 1
ATOM 1427 N N . GLN A 1 193 ? -0.796 12.617 20.031 1 98.56 193 GLN A N 1
ATOM 1428 C CA . GLN A 1 193 ? 0.567 12.867 20.484 1 98.56 193 GLN A CA 1
ATOM 1429 C C . GLN A 1 193 ? 0.915 14.352 20.375 1 98.56 193 GLN A C 1
ATOM 1431 O O . GLN A 1 193 ? 2.053 14.75 20.641 1 98.56 193 GLN A O 1
ATOM 1436 N N . SER A 1 194 ? -0.04 15.18 20.047 1 98.56 194 SER A N 1
ATOM 1437 C CA . SER A 1 194 ? 0.239 16.562 19.688 1 98.56 194 SER A CA 1
ATOM 1438 C C . SER A 1 194 ? 0.949 17.297 20.828 1 98.56 194 SER A C 1
ATOM 1440 O O . SER A 1 194 ? 1.992 17.922 20.609 1 98.56 194 SER A O 1
ATOM 1442 N N . LEU A 1 195 ? 0.404 17.188 22.031 1 98.38 195 LEU A N 1
ATOM 1443 C CA . LEU A 1 195 ? 0.992 17.875 23.172 1 98.38 195 LEU A CA 1
ATOM 1444 C C . LEU A 1 195 ? 2.391 17.344 23.469 1 98.38 195 LEU A C 1
ATOM 1446 O O . LEU A 1 195 ? 3.338 18.125 23.609 1 98.38 195 LEU A O 1
ATOM 1450 N N . ALA A 1 196 ? 2.537 16.031 23.547 1 98.06 196 ALA A N 1
ATOM 1451 C CA . ALA A 1 196 ? 3.812 15.391 23.859 1 98.06 196 ALA A CA 1
ATOM 1452 C C . ALA A 1 196 ? 4.875 15.742 22.828 1 98.06 196 ALA A C 1
ATOM 1454 O O . ALA A 1 196 ? 6.039 15.969 23.172 1 98.06 196 ALA A O 1
ATOM 1455 N N . ALA A 1 197 ? 4.465 15.789 21.562 1 98.06 197 ALA A N 1
ATOM 1456 C CA . ALA A 1 197 ? 5.395 16.094 20.484 1 98.06 197 ALA A CA 1
ATOM 1457 C C . ALA A 1 197 ? 5.973 17.5 20.641 1 98.06 197 ALA A C 1
ATOM 1459 O O . ALA A 1 197 ? 7.184 17.703 20.5 1 98.06 197 ALA A O 1
ATOM 1460 N N . LYS A 1 198 ? 5.094 18.391 20.922 1 96.75 198 LYS A N 1
ATOM 1461 C CA . LYS A 1 198 ? 5.535 19.766 21.094 1 96.75 198 LYS A CA 1
ATOM 1462 C C . LYS A 1 198 ? 6.414 19.922 22.344 1 96.75 198 LYS A C 1
ATOM 1464 O O . LYS A 1 198 ? 7.453 20.578 22.297 1 96.75 198 LYS A O 1
ATOM 1469 N N . GLU A 1 199 ? 6.066 19.281 23.375 1 96.06 199 GLU A N 1
ATOM 1470 C CA . GLU A 1 199 ? 6.773 19.391 24.641 1 96.06 199 GLU A CA 1
ATOM 1471 C C . GLU A 1 199 ? 8.18 18.828 24.547 1 96.06 199 GLU A C 1
ATOM 1473 O O . GLU A 1 199 ? 9.109 19.328 25.188 1 96.06 199 GLU A O 1
ATOM 1478 N N . ILE A 1 200 ? 8.344 17.844 23.797 1 96.06 200 ILE A N 1
ATOM 1479 C CA . ILE A 1 200 ? 9.633 17.156 23.766 1 96.06 200 ILE A CA 1
ATOM 1480 C C . ILE A 1 200 ? 10.539 17.812 22.719 1 96.06 200 ILE A C 1
ATOM 1482 O O . ILE A 1 200 ? 11.703 17.406 22.562 1 96.06 200 ILE A O 1
ATOM 1486 N N . GLY A 1 201 ? 10.008 18.766 22.031 1 95.81 201 GLY A N 1
ATOM 1487 C CA . GLY A 1 201 ? 10.875 19.562 21.172 1 95.81 201 GLY A CA 1
ATOM 1488 C C . GLY A 1 201 ? 10.617 19.344 19.688 1 95.81 201 GLY A C 1
ATOM 1489 O O . GLY A 1 201 ? 11.359 19.828 18.844 1 95.81 201 GLY A O 1
ATOM 1490 N N . GLY A 1 202 ? 9.578 18.609 19.344 1 97.38 202 GLY A N 1
ATOM 1491 C CA . GLY A 1 202 ? 9.203 18.453 17.938 1 97.38 202 GLY A CA 1
ATOM 1492 C C . GLY A 1 202 ? 8.648 19.719 17.328 1 97.38 202 GLY A C 1
ATOM 1493 O O . GLY A 1 202 ? 8.461 20.719 18.031 1 97.38 202 GLY A O 1
ATOM 1494 N N . ALA A 1 203 ? 8.477 19.703 16.031 1 97.69 203 ALA A N 1
ATOM 1495 C CA . ALA A 1 203 ? 7.977 20.859 15.289 1 97.69 203 ALA A CA 1
ATOM 1496 C C . ALA A 1 203 ? 6.473 21.031 15.5 1 97.69 203 ALA A C 1
ATOM 1498 O O . ALA A 1 203 ? 5.965 22.156 15.453 1 97.69 203 ALA A O 1
ATOM 1499 N N . GLY A 1 204 ? 5.773 20.016 15.711 1 98.19 204 GLY A N 1
ATOM 1500 C CA . GLY A 1 204 ? 4.328 20.062 15.867 1 98.19 204 GLY A CA 1
ATOM 1501 C C . GLY A 1 204 ? 3.629 18.828 15.352 1 98.19 204 GLY A C 1
ATOM 1502 O O . GLY A 1 204 ? 4.125 17.703 15.539 1 98.19 204 GLY A O 1
ATOM 1503 N N . VAL A 1 205 ? 2.428 19.016 14.789 1 98.81 205 VAL A N 1
ATOM 1504 C CA . VAL A 1 205 ? 1.595 17.906 14.359 1 98.81 205 VAL A CA 1
ATOM 1505 C C . VAL A 1 205 ? 1.062 18.156 12.953 1 98.81 205 VAL A C 1
ATOM 1507 O O . VAL A 1 205 ? 0.775 19.297 12.594 1 98.81 205 VAL A O 1
ATOM 1510 N N . ILE A 1 206 ? 1.074 17.156 12.125 1 98.81 206 ILE A N 1
ATOM 1511 C CA . ILE A 1 206 ? 0.273 17.125 10.906 1 98.81 206 ILE A CA 1
ATOM 1512 C C . ILE A 1 206 ? -1.025 16.359 11.164 1 98.81 206 ILE A C 1
ATOM 1514 O O . ILE A 1 206 ? -1.025 15.133 11.258 1 98.81 206 ILE A O 1
ATOM 1518 N N . SER A 1 207 ? -2.104 17.047 11.258 1 98.81 207 SER A N 1
ATOM 1519 C CA . SER A 1 207 ? -3.295 16.625 11.984 1 98.81 207 SER A CA 1
ATOM 1520 C C . SER A 1 207 ? -4.445 16.328 11.023 1 98.81 207 SER A C 1
ATOM 1522 O O . SER A 1 207 ? -4.543 16.922 9.953 1 98.81 207 SER A O 1
ATOM 1524 N N . VAL A 1 208 ? -5.254 15.398 11.414 1 98.88 208 VAL A N 1
ATOM 1525 C CA . VAL A 1 208 ? -6.578 15.234 10.828 1 98.88 208 VAL A CA 1
ATOM 1526 C C . VAL A 1 208 ? -7.613 15.984 11.664 1 98.88 208 VAL A C 1
ATOM 1528 O O . VAL A 1 208 ? -8.516 16.625 11.117 1 98.88 208 VAL A O 1
ATOM 1531 N N . ALA A 1 209 ? -7.469 16.031 12.938 1 98.81 209 ALA A N 1
ATOM 1532 C CA . ALA A 1 209 ? -8.445 16.578 13.875 1 98.81 209 ALA A CA 1
ATOM 1533 C C . ALA A 1 209 ? -8.578 18.078 13.703 1 98.81 209 ALA A C 1
ATOM 1535 O O . ALA A 1 209 ? -9.609 18.672 14.047 1 98.81 209 ALA A O 1
ATOM 1536 N N . SER A 1 210 ? -7.566 18.703 13.172 1 98.81 210 SER A N 1
ATOM 1537 C CA . SER A 1 210 ? -7.555 20.156 13.016 1 98.81 210 SER A CA 1
ATOM 1538 C C . SER A 1 210 ? -8.609 20.609 12.016 1 98.81 210 SER A C 1
ATOM 1540 O O . SER A 1 210 ? -8.922 21.812 11.938 1 98.81 210 SER A O 1
ATOM 1542 N N . HIS A 1 211 ? -9.18 19.656 11.234 1 98.88 211 HIS A N 1
ATOM 1543 C CA . HIS A 1 211 ? -10.312 20 10.391 1 98.88 211 HIS A CA 1
ATOM 1544 C C . HIS A 1 211 ? -11.453 20.594 11.219 1 98.88 211 HIS A C 1
ATOM 1546 O O . HIS A 1 211 ? -12.195 21.453 10.727 1 98.88 211 HIS A O 1
ATOM 1552 N N . ILE A 1 212 ? -11.578 20.078 12.438 1 98.62 212 ILE A N 1
ATOM 1553 C CA . ILE A 1 212 ? -12.727 20.406 13.281 1 98.62 212 ILE A CA 1
ATOM 1554 C C . ILE A 1 212 ? -12.266 21.188 14.508 1 98.62 212 ILE A C 1
ATOM 1556 O O . ILE A 1 212 ? -12.938 22.109 14.953 1 98.62 212 ILE A O 1
ATOM 1560 N N . TYR A 1 213 ? -11.07 20.875 15 1 98.75 213 TYR A N 1
ATOM 1561 C CA . TYR A 1 213 ? -10.664 21.359 16.312 1 98.75 213 TYR A CA 1
ATOM 1562 C C . TYR A 1 213 ? -9.406 22.219 16.203 1 98.75 213 TYR A C 1
ATOM 1564 O O . TYR A 1 213 ? -8.578 22.234 17.109 1 98.75 213 TYR A O 1
ATOM 1572 N N . GLY A 1 214 ? -9.297 22.906 15.062 1 98.75 214 GLY A N 1
ATOM 1573 C CA . GLY A 1 214 ? -8.125 23.75 14.859 1 98.75 214 GLY A CA 1
ATOM 1574 C C . GLY A 1 214 ? -7.961 24.828 15.922 1 98.75 214 GLY A C 1
ATOM 1575 O O . GLY A 1 214 ? -6.848 25.094 16.375 1 98.75 214 GLY A O 1
ATOM 1576 N N . ASP A 1 215 ? -9.031 25.391 16.375 1 98.81 215 ASP A N 1
ATOM 1577 C CA . ASP A 1 215 ? -8.977 26.453 17.391 1 98.81 215 ASP A CA 1
ATOM 1578 C C . ASP A 1 215 ? -8.484 25.891 18.719 1 98.81 215 ASP A C 1
ATOM 1580 O O . ASP A 1 215 ? -7.641 26.516 19.375 1 98.81 215 ASP A O 1
ATOM 1584 N N . GLU A 1 216 ? -9.047 24.781 19.125 1 98.69 216 GLU A N 1
ATOM 1585 C CA . GLU A 1 216 ? -8.664 24.156 20.375 1 98.69 216 GLU A CA 1
ATOM 1586 C C . GLU A 1 216 ? -7.203 23.719 20.359 1 98.69 216 GLU A C 1
ATOM 1588 O O . GLU A 1 216 ? -6.492 23.875 21.359 1 98.69 216 GLU A O 1
ATOM 1593 N N . MET A 1 217 ? -6.766 23.188 19.25 1 98.81 217 MET A N 1
ATOM 1594 C CA . MET A 1 217 ? -5.379 22.75 19.141 1 98.81 217 MET A CA 1
ATOM 1595 C C . MET A 1 217 ? -4.43 23.938 19.125 1 98.81 217 MET A C 1
ATOM 1597 O O . MET A 1 217 ? -3.35 23.891 19.719 1 98.81 217 MET A O 1
ATOM 1601 N N . THR A 1 218 ? -4.824 25.031 18.469 1 98.44 218 THR A N 1
ATOM 1602 C CA . THR A 1 218 ? -4.051 26.266 18.516 1 98.44 218 THR A CA 1
ATOM 1603 C C . THR A 1 218 ? -3.922 26.781 19.938 1 98.44 218 THR A C 1
ATOM 1605 O O . THR A 1 218 ? -2.836 27.172 20.375 1 98.44 218 THR A O 1
ATOM 1608 N N . ALA A 1 219 ? -5.012 26.734 20.656 1 98.62 219 ALA A N 1
ATOM 1609 C CA . ALA A 1 219 ? -5.004 27.172 22.047 1 98.62 219 ALA A CA 1
ATOM 1610 C C . ALA A 1 219 ? -4.086 26.297 22.891 1 98.62 219 ALA A C 1
ATOM 1612 O O . ALA A 1 219 ? -3.383 26.781 23.781 1 98.62 219 ALA A O 1
ATOM 1613 N N . MET A 1 220 ? -4.121 25.016 22.625 1 98.62 220 MET A N 1
ATOM 1614 C CA . MET A 1 220 ? -3.258 24.078 23.328 1 98.62 220 MET A CA 1
ATOM 1615 C C . MET A 1 220 ? -1.788 24.422 23.141 1 98.62 220 MET A C 1
ATOM 1617 O O . MET A 1 220 ? -1.029 24.516 24.094 1 98.62 220 MET A O 1
ATOM 1621 N N . PHE A 1 221 ? -1.373 24.688 21.906 1 97.69 221 PHE A N 1
ATOM 1622 C CA . PHE A 1 221 ? 0.018 25 21.609 1 97.69 221 PHE A CA 1
ATOM 1623 C C . PHE A 1 221 ? 0.404 26.359 22.156 1 97.69 221 PHE A C 1
ATOM 1625 O O . PHE A 1 221 ? 1.523 26.547 22.641 1 97.69 221 PHE A O 1
ATOM 1632 N N . SER A 1 222 ? -0.524 27.312 22.125 1 97.31 222 SER A N 1
ATOM 1633 C CA . SER A 1 222 ? -0.282 28.625 22.734 1 97.31 222 SER A CA 1
ATOM 1634 C C . SER A 1 222 ? -0.032 28.5 24.234 1 97.31 222 SER A C 1
ATOM 1636 O O . SER A 1 222 ? 0.825 29.188 24.781 1 97.31 222 SER A O 1
ATOM 1638 N N . ALA A 1 223 ? -0.816 27.656 24.859 1 97.94 223 ALA A N 1
ATOM 1639 C CA . ALA A 1 223 ? -0.651 27.422 26.297 1 97.94 223 ALA A CA 1
ATOM 1640 C C . ALA A 1 223 ? 0.742 26.891 26.609 1 97.94 223 ALA A C 1
ATOM 1642 O O . ALA A 1 223 ? 1.35 27.266 27.609 1 97.94 223 ALA A O 1
ATOM 1643 N N . ILE A 1 224 ? 1.248 25.984 25.781 1 95.94 224 ILE A N 1
ATOM 1644 C CA . ILE A 1 224 ? 2.598 25.453 25.953 1 95.94 224 ILE A CA 1
ATOM 1645 C C . ILE A 1 224 ? 3.613 26.578 25.844 1 95.94 224 ILE A C 1
ATOM 1647 O O . ILE A 1 224 ? 4.52 26.688 26.672 1 95.94 224 ILE A O 1
ATOM 1651 N N . ASP A 1 225 ? 3.484 27.438 24.859 1 94.62 225 ASP A N 1
ATOM 1652 C CA . ASP A 1 225 ? 4.406 28.547 24.609 1 94.62 225 ASP A CA 1
ATOM 1653 C C . ASP A 1 225 ? 4.422 29.516 25.797 1 94.62 225 ASP A C 1
ATOM 1655 O O . ASP A 1 225 ? 5.441 30.156 26.062 1 94.62 225 ASP A O 1
ATOM 1659 N N . GLN A 1 226 ? 3.328 29.578 26.484 1 96.56 226 GLN A N 1
ATOM 1660 C CA . GLN A 1 226 ? 3.186 30.484 27.609 1 96.56 226 GLN A CA 1
ATOM 1661 C C . GLN A 1 226 ? 3.551 29.812 28.922 1 96.56 226 GLN A C 1
ATOM 1663 O O . GLN A 1 226 ? 3.459 30.422 29.984 1 96.56 226 GLN A O 1
ATOM 1668 N N . GLY A 1 227 ? 3.824 28.531 28.859 1 96.06 227 GLY A N 1
ATOM 1669 C CA . GLY A 1 227 ? 4.207 27.797 30.047 1 96.06 227 GLY A CA 1
ATOM 1670 C C . GLY A 1 227 ? 3.02 27.312 30.859 1 96.06 227 GLY A C 1
ATOM 1671 O O . GLY A 1 227 ? 3.174 26.922 32.031 1 96.06 227 GLY A O 1
ATOM 1672 N N . GLU A 1 228 ? 1.866 27.406 30.281 1 97.5 228 GLU A N 1
ATOM 1673 C CA . GLU A 1 228 ? 0.646 26.969 30.953 1 97.5 228 GLU A CA 1
ATOM 1674 C C . GLU A 1 228 ? 0.366 25.5 30.688 1 97.5 228 GLU A C 1
ATOM 1676 O O . GLU A 1 228 ? -0.647 25.156 30.078 1 97.5 228 GLU A O 1
ATOM 1681 N N . ILE A 1 229 ? 1.12 24.703 31.281 1 95.44 229 ILE A N 1
ATOM 1682 C CA . ILE A 1 229 ? 1.155 23.281 30.969 1 95.44 229 ILE A CA 1
ATOM 1683 C C . ILE A 1 229 ? -0.157 22.625 31.391 1 95.44 229 ILE A C 1
ATOM 1685 O O . ILE A 1 229 ? -0.681 21.75 30.688 1 95.44 229 ILE A O 1
ATOM 1689 N N . ALA A 1 230 ? -0.69 22.984 32.5 1 97.62 230 ALA A N 1
ATOM 1690 C CA . ALA A 1 230 ? -1.945 22.406 32.969 1 97.62 230 ALA A CA 1
ATOM 1691 C C . ALA A 1 230 ? -3.084 22.703 32 1 97.62 230 ALA A C 1
ATOM 1693 O O . ALA A 1 230 ? -3.932 21.828 31.75 1 97.62 230 ALA A O 1
ATOM 1694 N N . THR A 1 231 ? -3.078 23.922 31.531 1 98.31 231 THR A N 1
ATOM 1695 C CA . THR A 1 231 ? -4.082 24.297 30.547 1 98.31 231 THR A CA 1
ATOM 1696 C C . THR A 1 231 ? -3.92 23.484 29.266 1 98.31 231 THR A C 1
ATOM 1698 O O . THR A 1 231 ? -4.898 22.969 28.734 1 98.31 231 THR A O 1
ATOM 1701 N N . ALA A 1 232 ? -2.721 23.375 28.781 1 98.5 232 ALA A N 1
ATOM 1702 C CA . ALA A 1 232 ? -2.439 22.594 27.578 1 98.5 232 ALA A CA 1
ATOM 1703 C C . ALA A 1 232 ? -2.881 21.141 27.766 1 98.5 232 ALA A C 1
ATOM 1705 O O . ALA A 1 232 ? -3.492 20.547 26.875 1 98.5 232 ALA A O 1
ATOM 1706 N N . ALA A 1 233 ? -2.613 20.594 28.938 1 98.31 233 ALA A N 1
ATOM 1707 C CA . ALA A 1 233 ? -2.967 19.219 29.25 1 98.31 233 ALA A CA 1
ATOM 1708 C C . ALA A 1 233 ? -4.48 19.016 29.25 1 98.31 233 ALA A C 1
ATOM 1710 O O . ALA A 1 233 ? -4.973 17.969 28.812 1 98.31 233 ALA A O 1
ATOM 1711 N N . LYS A 1 234 ? -5.164 19.969 29.734 1 98.56 234 LYS A N 1
ATOM 1712 C CA . LYS A 1 234 ? -6.621 19.891 29.734 1 98.56 234 LYS A CA 1
ATOM 1713 C C . LYS A 1 234 ? -7.168 19.828 28.312 1 98.56 234 LYS A C 1
ATOM 1715 O O . LYS A 1 234 ? -8.07 19.047 28.031 1 98.56 234 LYS A O 1
ATOM 1720 N N . TYR A 1 235 ? -6.629 20.656 27.438 1 98.56 235 TYR A N 1
ATOM 1721 C CA . TYR A 1 235 ? -7.027 20.609 26.031 1 98.56 235 TYR A CA 1
ATOM 1722 C C . TYR A 1 235 ? -6.793 19.234 25.438 1 98.56 235 TYR A C 1
ATOM 1724 O O . TYR A 1 235 ? -7.688 18.656 24.812 1 98.56 235 TYR A O 1
ATOM 1732 N N . GLN A 1 236 ? -5.617 18.672 25.688 1 98.56 236 GLN A N 1
ATOM 1733 C CA . GLN A 1 236 ? -5.281 17.375 25.125 1 98.56 236 GLN A CA 1
ATOM 1734 C C . GLN A 1 236 ? -6.215 16.297 25.641 1 98.56 236 GLN A C 1
ATOM 1736 O O . GLN A 1 236 ? -6.688 15.453 24.875 1 98.56 236 GLN A O 1
ATOM 1741 N N . ARG A 1 237 ? -6.48 16.297 26.953 1 98.5 237 ARG A N 1
ATOM 1742 C CA . ARG A 1 237 ? -7.359 15.297 27.531 1 98.5 237 ARG A CA 1
ATOM 1743 C C . ARG A 1 237 ? -8.766 15.391 26.953 1 98.5 237 ARG A C 1
ATOM 1745 O O . ARG A 1 237 ? -9.398 14.367 26.672 1 98.5 237 ARG A O 1
ATOM 1752 N N . ASP A 1 238 ? -9.234 16.562 26.719 1 98.31 238 ASP A N 1
ATOM 1753 C CA . ASP A 1 238 ? -10.57 16.781 26.156 1 98.31 238 ASP A CA 1
ATOM 1754 C C . ASP A 1 238 ? -10.625 16.344 24.703 1 98.31 238 ASP A C 1
ATOM 1756 O O . ASP A 1 238 ? -11.641 15.812 24.234 1 98.31 238 ASP A O 1
ATOM 1760 N N . LEU A 1 239 ? -9.547 16.562 23.984 1 98.75 239 LEU A N 1
ATOM 1761 C CA . LEU A 1 239 ? -9.508 16.344 22.531 1 98.75 239 LEU A CA 1
ATOM 1762 C C . LEU A 1 239 ? -9.258 14.875 22.219 1 98.75 239 LEU A C 1
ATOM 1764 O O . LEU A 1 239 ? -9.695 14.383 21.172 1 98.75 239 LEU A O 1
ATOM 1768 N N . THR A 1 240 ? -8.562 14.156 23.125 1 98.69 240 THR A N 1
ATOM 1769 C CA . THR A 1 240 ? -8.055 12.82 22.828 1 98.69 240 THR A CA 1
ATOM 1770 C C . THR A 1 240 ? -9.195 11.891 22.422 1 98.69 240 THR A C 1
ATOM 1772 O O . THR A 1 240 ? -9.125 11.227 21.375 1 98.69 240 THR A O 1
ATOM 1775 N N . PRO A 1 241 ? -10.359 11.812 23.156 1 98.56 241 PRO A N 1
ATOM 1776 C CA . PRO A 1 241 ? -11.445 10.938 22.719 1 98.56 241 PRO A CA 1
ATOM 1777 C C . PRO A 1 241 ? -12.047 11.367 21.375 1 98.56 241 PRO A C 1
ATOM 1779 O O . PRO A 1 241 ? -12.484 10.523 20.594 1 98.56 241 PRO A O 1
ATOM 1782 N N . LYS A 1 242 ? -12.07 12.656 21.094 1 98.75 242 LYS A N 1
ATOM 1783 C CA . LYS A 1 242 ? -12.586 13.172 19.828 1 98.75 242 LYS A CA 1
ATOM 1784 C C . LYS A 1 242 ? -11.656 12.828 18.672 1 98.75 242 LYS A C 1
ATOM 1786 O O . LYS A 1 242 ? -12.117 12.445 17.594 1 98.75 242 LYS A O 1
ATOM 1791 N N . MET A 1 243 ? -10.367 12.969 18.984 1 98.75 243 MET A N 1
ATOM 1792 C CA . MET A 1 243 ? -9.352 12.586 18 1 98.75 243 MET A CA 1
ATOM 1793 C C . MET A 1 243 ? -9.461 11.102 17.656 1 98.75 243 MET A C 1
ATOM 1795 O O . MET A 1 243 ? -9.406 10.727 16.484 1 98.75 243 MET A O 1
ATOM 1799 N N . SER A 1 244 ? -9.633 10.281 18.656 1 98.44 244 SER A N 1
ATOM 1800 C CA . SER A 1 244 ? -9.797 8.852 18.438 1 98.44 244 SER A CA 1
ATOM 1801 C C . SER A 1 244 ? -11.039 8.555 17.609 1 98.44 244 SER A C 1
ATOM 1803 O O . SER A 1 244 ? -11.023 7.676 16.75 1 98.44 244 SER A O 1
ATOM 1805 N N . ALA A 1 245 ? -12.109 9.258 17.844 1 98.69 245 ALA A N 1
ATOM 1806 C CA . ALA A 1 245 ? -13.375 9.07 17.141 1 98.69 245 ALA A CA 1
ATOM 1807 C C . ALA A 1 245 ? -13.227 9.375 15.648 1 98.69 245 ALA A C 1
ATOM 1809 O O . ALA A 1 245 ? -13.867 8.734 14.812 1 98.69 245 ALA A O 1
ATOM 1810 N N . LEU A 1 246 ? -12.383 10.25 15.32 1 98.69 246 LEU A N 1
ATOM 1811 C CA . LEU A 1 246 ? -12.172 10.648 13.93 1 98.69 246 LEU A CA 1
ATOM 1812 C C . LEU A 1 246 ? -11.422 9.562 13.164 1 98.69 246 LEU A C 1
ATOM 1814 O O . LEU A 1 246 ? -11.297 9.633 11.938 1 98.69 246 LEU A O 1
ATOM 1818 N N . PHE A 1 247 ? -10.961 8.508 13.867 1 97.69 247 PHE A N 1
ATOM 1819 C CA . PHE A 1 247 ? -10.312 7.363 13.242 1 97.69 247 PHE A CA 1
ATOM 1820 C C . PHE A 1 247 ?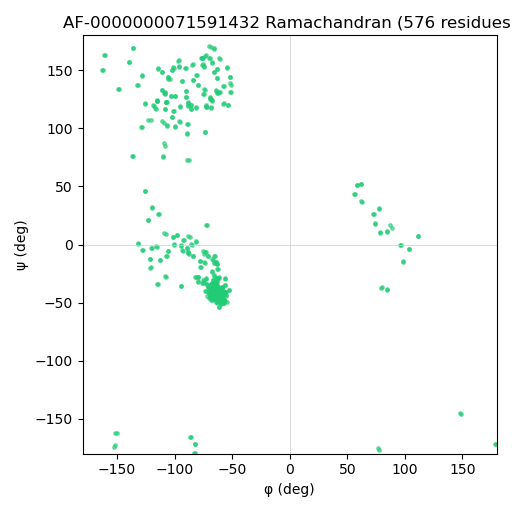 -11.031 6.07 13.594 1 97.69 247 PHE A C 1
ATOM 1822 O O . PHE A 1 247 ? -10.453 4.988 13.523 1 97.69 247 PHE A O 1
ATOM 1829 N N . SER A 1 248 ? -12.297 6.18 14 1 97.62 248 SER A N 1
ATOM 1830 C CA . SER A 1 248 ? -13.078 5.039 14.469 1 97.62 248 SER A CA 1
ATOM 1831 C C . SER A 1 248 ? -13.492 4.141 13.305 1 97.62 248 SER A C 1
ATOM 1833 O O . SER A 1 248 ? -13.969 3.023 13.516 1 97.62 248 SER A O 1
ATOM 1835 N N . ALA A 1 249 ? -13.414 4.582 12.102 1 97.88 249 ALA A N 1
ATOM 1836 C 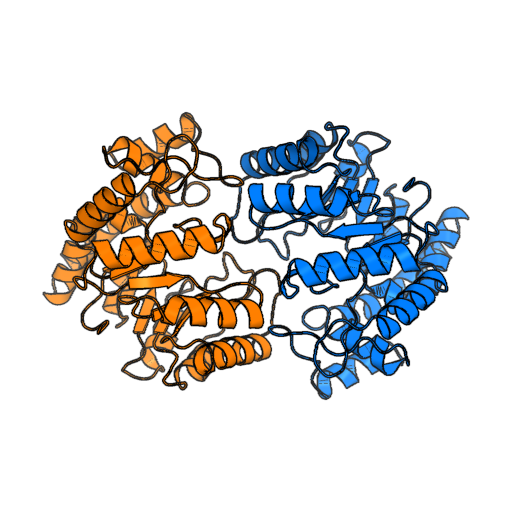CA . ALA A 1 249 ? -13.641 3.898 10.828 1 97.88 249 ALA A CA 1
ATOM 1837 C C . ALA A 1 249 ? -12.555 4.25 9.812 1 97.88 249 ALA A C 1
ATOM 1839 O O . ALA A 1 249 ? -11.719 5.117 10.07 1 97.88 249 ALA A O 1
ATOM 1840 N N . PRO A 1 250 ? -12.492 3.549 8.703 1 97.62 250 PRO A N 1
ATOM 1841 C CA . PRO A 1 250 ? -11.414 3.834 7.742 1 97.62 250 PRO A CA 1
ATOM 1842 C C . PRO A 1 250 ? -11.352 5.309 7.348 1 97.62 250 PRO A C 1
ATOM 1844 O O . PRO A 1 250 ? -12.344 5.863 6.871 1 97.62 250 PRO A O 1
ATOM 1847 N N . SER A 1 251 ? -10.234 5.906 7.621 1 97.69 251 SER A N 1
ATOM 1848 C CA . SER A 1 251 ? -9.984 7.293 7.242 1 97.69 251 SER A CA 1
ATOM 1849 C C . SER A 1 251 ? -10.047 7.473 5.73 1 97.69 251 SER A C 1
ATOM 1851 O O . SER A 1 251 ? -9.531 6.645 4.977 1 97.69 251 SER A O 1
ATOM 1853 N N . PRO A 1 252 ? -10.773 8.445 5.32 1 98.5 252 PRO A N 1
ATOM 1854 C CA . PRO A 1 252 ? -11.188 9.641 6.055 1 98.5 252 PRO A CA 1
ATOM 1855 C C . PRO A 1 252 ? -12.695 9.695 6.297 1 98.5 252 PRO A C 1
ATOM 1857 O O . PRO A 1 252 ? -13.258 10.781 6.477 1 98.5 252 PRO A O 1
ATOM 1860 N N . SER A 1 253 ? -13.352 8.578 6.344 1 98.75 253 SER A N 1
ATOM 1861 C CA . SER A 1 253 ? -14.812 8.531 6.418 1 98.75 253 SER A CA 1
ATOM 1862 C C . SER A 1 253 ? -15.328 9.336 7.605 1 98.75 253 SER A C 1
ATOM 1864 O O . SER A 1 253 ? -16.219 10.172 7.457 1 98.75 253 SER A O 1
ATOM 1866 N N . PRO A 1 254 ? -14.734 9.234 8.805 1 98.88 254 PRO A N 1
ATOM 1867 C CA . PRO A 1 254 ? -15.305 9.953 9.945 1 98.88 254 PRO A CA 1
ATOM 1868 C C . PRO A 1 254 ? -15.148 11.469 9.828 1 98.88 254 PRO A C 1
ATOM 1870 O O . PRO A 1 254 ? -16.094 12.211 10.094 1 98.88 254 PRO A O 1
ATOM 1873 N N . VAL A 1 255 ? -13.977 11.922 9.445 1 98.88 255 VAL A N 1
ATOM 1874 C CA . VAL A 1 255 ? -13.75 13.359 9.406 1 98.88 255 VAL A CA 1
ATOM 1875 C C . VAL A 1 255 ? -14.586 13.984 8.297 1 98.88 255 VAL A C 1
ATOM 1877 O O . VAL A 1 255 ? -15.078 15.109 8.438 1 98.88 255 VAL A O 1
ATOM 1880 N N . LYS A 1 256 ? -14.805 13.281 7.164 1 98.88 256 LYS A N 1
ATOM 1881 C CA . LYS A 1 256 ? -15.664 13.805 6.105 1 98.88 256 LYS A CA 1
ATOM 1882 C C . LYS A 1 256 ? -17.125 13.883 6.57 1 98.88 256 LYS A C 1
ATOM 1884 O O . LYS A 1 256 ? -17.812 14.859 6.285 1 98.88 256 LYS A O 1
ATOM 1889 N N . ALA A 1 257 ? -17.516 12.859 7.305 1 98.81 257 ALA A N 1
ATOM 1890 C CA . ALA A 1 257 ? -18.875 12.883 7.844 1 98.81 257 ALA A CA 1
ATOM 1891 C C . ALA A 1 257 ? -19.062 14.07 8.781 1 98.81 257 ALA A C 1
ATOM 1893 O O . ALA A 1 257 ? -20.078 14.766 8.703 1 98.81 257 ALA A O 1
ATOM 1894 N N . ALA A 1 258 ? -18.109 14.312 9.633 1 98.88 258 ALA A N 1
ATOM 1895 C CA . ALA A 1 258 ? -18.188 15.406 10.602 1 98.88 258 ALA A CA 1
ATOM 1896 C C . ALA A 1 258 ? -18.219 16.766 9.898 1 9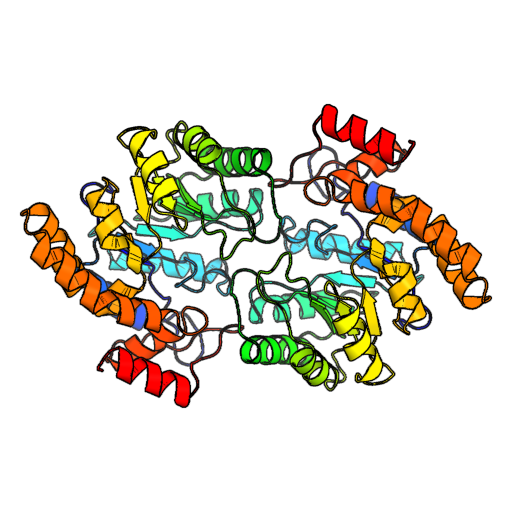8.88 258 ALA A C 1
ATOM 1898 O O . ALA A 1 258 ? -19.047 17.625 10.227 1 98.88 258 ALA A O 1
ATOM 1899 N N . LEU A 1 259 ? -17.328 16.938 8.914 1 98.88 259 LEU A N 1
ATOM 1900 C CA . LEU A 1 259 ? -17.281 18.188 8.172 1 98.88 259 LEU A CA 1
ATOM 1901 C C . LEU A 1 259 ? -18.594 18.453 7.453 1 98.88 259 LEU A C 1
ATOM 1903 O O . LEU A 1 259 ? -19.141 19.547 7.539 1 98.88 259 LEU A O 1
ATOM 1907 N N . ASN A 1 260 ? -19.078 17.438 6.742 1 98.62 260 ASN A N 1
ATOM 1908 C CA . ASN A 1 260 ? -20.344 17.578 6.051 1 98.62 260 ASN A CA 1
ATOM 1909 C C . ASN A 1 26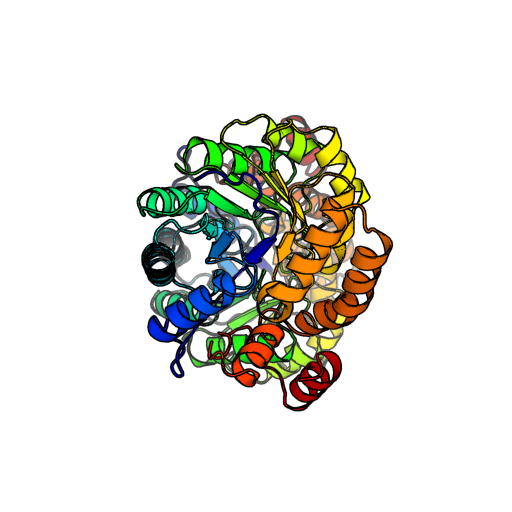0 ? -21.469 17.969 7.008 1 98.62 260 ASN A C 1
ATOM 1911 O O . ASN A 1 260 ? -22.266 18.844 6.703 1 98.62 260 ASN A O 1
ATOM 1915 N N . HIS A 1 261 ? -21.516 17.391 8.156 1 98.5 261 HIS A N 1
ATOM 1916 C CA . HIS A 1 261 ? -22.531 17.656 9.164 1 98.5 261 HIS A CA 1
ATOM 1917 C C . HIS A 1 261 ? -22.438 19.078 9.688 1 98.5 261 HIS A C 1
ATOM 1919 O O . HIS A 1 261 ? -23.453 19.719 9.977 1 98.5 261 HIS A O 1
ATOM 1925 N N . LEU A 1 262 ? -21.219 19.625 9.781 1 98.38 262 LEU A N 1
ATOM 1926 C CA . LEU A 1 262 ? -20.969 20.922 10.375 1 98.38 262 LEU A CA 1
ATOM 1927 C C . LEU A 1 262 ? -21.094 22.031 9.336 1 98.38 262 LEU A C 1
ATOM 1929 O O . LEU A 1 262 ? -20.734 23.188 9.594 1 98.38 262 LEU A O 1
ATOM 1933 N N . GLY A 1 263 ? -21.531 21.734 8.156 1 97.81 263 GLY A N 1
ATOM 1934 C CA . GLY A 1 263 ? -21.812 22.719 7.133 1 97.81 263 GLY A CA 1
ATOM 1935 C C . GLY A 1 263 ? -20.594 23.078 6.301 1 97.81 263 GLY A C 1
ATOM 1936 O O . GLY A 1 263 ? -20.531 24.156 5.703 1 97.81 263 GLY A O 1
ATOM 1937 N N . GLN A 1 264 ? -19.609 22.281 6.348 1 98.12 264 GLN A N 1
ATOM 1938 C CA . GLN A 1 264 ? -18.438 22.328 5.469 1 98.12 264 GLN A CA 1
ATOM 1939 C C . GLN A 1 264 ? -18.438 21.172 4.484 1 98.12 264 GLN A C 1
ATOM 1941 O O . GLN A 1 264 ? -17.766 20.156 4.711 1 98.12 264 GLN A O 1
ATOM 1946 N N . PRO A 1 265 ? -19.109 21.297 3.365 1 98 265 PRO A N 1
ATOM 1947 C CA . PRO A 1 265 ? -19.297 20.156 2.469 1 98 265 PRO A CA 1
ATOM 1948 C C . PRO A 1 265 ? -18 19.703 1.81 1 98 265 PRO A C 1
ATOM 1950 O O . PRO A 1 265 ? -17.344 20.5 1.134 1 98 265 PRO A O 1
ATOM 1953 N N . VAL A 1 266 ? -17.703 18.422 1.976 1 98.75 266 VAL A N 1
ATOM 1954 C CA . VAL A 1 266 ? -16.484 17.875 1.391 1 98.75 266 VAL A CA 1
ATOM 1955 C C . VAL A 1 266 ? -16.812 16.578 0.645 1 98.75 266 VAL A C 1
ATOM 1957 O O . VAL A 1 266 ? -15.922 15.945 0.068 1 98.75 266 VAL A O 1
ATOM 1960 N N . GLY A 1 267 ? -18.094 16.172 0.625 1 98.5 267 GLY A N 1
ATOM 1961 C CA . GLY A 1 267 ? -18.5 14.984 -0.107 1 98.5 267 GLY A CA 1
ATOM 1962 C C . GLY A 1 267 ? -18.156 13.695 0.608 1 98.5 267 GLY A C 1
ATOM 1963 O O . GLY A 1 267 ? -17.688 13.719 1.748 1 98.5 267 GLY A O 1
ATOM 1964 N N . GLU A 1 268 ? -18.438 12.57 -0.038 1 98.19 268 GLU A N 1
ATOM 1965 C CA . GLU A 1 268 ? -18.203 11.227 0.484 1 98.19 268 GLU A CA 1
ATOM 1966 C C . GLU A 1 268 ? -16.875 10.664 -0.009 1 98.19 268 GLU A C 1
ATOM 1968 O O . GLU A 1 268 ? -16.312 11.148 -0.994 1 98.19 268 GLU A O 1
ATOM 1973 N N . PRO A 1 269 ? -16.375 9.695 0.716 1 98.5 269 PRO A N 1
ATOM 1974 C CA . PRO A 1 269 ? -15.125 9.078 0.238 1 98.5 269 PRO A CA 1
ATOM 1975 C C . PRO A 1 269 ? -15.328 8.25 -1.026 1 98.5 269 PRO A C 1
ATOM 1977 O O . PRO A 1 269 ? -16.453 7.879 -1.353 1 98.5 269 PRO A O 1
ATOM 1980 N N . ARG A 1 270 ? -14.242 8.023 -1.703 1 98.5 270 ARG A N 1
ATOM 1981 C CA . ARG A 1 270 ? -14.25 7.137 -2.865 1 98.5 270 ARG A CA 1
ATOM 1982 C C . ARG A 1 270 ? -13.953 5.699 -2.461 1 98.5 270 ARG A C 1
ATOM 1984 O O . ARG A 1 270 ? -13.242 5.457 -1.479 1 98.5 270 ARG A O 1
ATOM 1991 N N . LEU A 1 271 ? -14.469 4.754 -3.238 1 98.19 271 LEU A N 1
ATOM 1992 C CA . LEU A 1 271 ? -14.141 3.348 -3.039 1 98.19 271 LEU A CA 1
ATOM 1993 C C . LEU A 1 271 ? -12.633 3.125 -3.133 1 98.19 271 LEU A C 1
ATOM 1995 O O . LEU A 1 271 ? -11.969 3.727 -3.977 1 98.19 271 LEU A O 1
ATOM 1999 N N . PRO A 1 272 ? -12.109 2.291 -2.154 1 98.5 272 PRO A N 1
ATOM 2000 C CA . PRO A 1 272 ? -12.75 1.222 -1.385 1 98.5 272 PRO A CA 1
ATOM 2001 C C . PRO A 1 272 ? -13.203 1.68 0.001 1 98.5 272 PRO A C 1
ATOM 2003 O O . PRO A 1 272 ? -13.633 0.86 0.816 1 98.5 272 PRO A O 1
ATOM 2006 N N . ILE A 1 273 ? -13.125 2.988 0.281 1 98.69 273 ILE A N 1
ATOM 2007 C CA . ILE A 1 273 ? -13.602 3.51 1.557 1 98.69 273 ILE A CA 1
ATOM 2008 C C . ILE A 1 273 ? -15.078 3.887 1.438 1 98.69 273 ILE A C 1
ATOM 2010 O O . ILE A 1 273 ? -15.461 4.629 0.531 1 98.69 273 ILE A O 1
ATOM 2014 N N . LEU A 1 274 ? -15.891 3.365 2.354 1 98.56 274 LEU A N 1
ATOM 2015 C CA . LEU A 1 274 ? -17.328 3.643 2.348 1 98.56 274 LEU A CA 1
ATOM 2016 C C . LEU A 1 274 ? -17.656 4.781 3.307 1 98.56 274 LEU A C 1
ATOM 2018 O O . LEU A 1 274 ? -16.922 5.027 4.266 1 98.56 274 LEU A O 1
ATOM 2022 N N . PRO A 1 275 ? -18.797 5.488 2.996 1 98.38 275 PRO A N 1
ATOM 2023 C CA . PRO A 1 275 ? -19.312 6.375 4.043 1 98.38 275 PRO A CA 1
ATOM 2024 C C . PRO A 1 275 ? -19.703 5.625 5.312 1 98.38 275 PRO A C 1
ATOM 2026 O O . PRO A 1 275 ? -19.906 4.406 5.273 1 98.38 275 PRO A O 1
ATOM 2029 N N . LEU A 1 276 ? -19.781 6.348 6.406 1 98.62 276 LEU A N 1
ATOM 2030 C CA . LEU A 1 276 ? -20.188 5.75 7.672 1 98.62 276 LEU A CA 1
ATOM 2031 C C . LEU A 1 276 ? -21.625 5.234 7.586 1 98.62 276 LEU A C 1
ATOM 2033 O O . LEU A 1 276 ? -22.469 5.852 6.938 1 98.62 276 LEU A O 1
ATOM 2037 N N . SER A 1 277 ? -21.828 4.109 8.258 1 97.94 277 SER A N 1
ATOM 2038 C CA . SER A 1 277 ? -23.219 3.688 8.461 1 97.94 277 SER A CA 1
ATOM 2039 C C . SER A 1 277 ? -23.969 4.668 9.359 1 97.94 277 SER A C 1
ATOM 2041 O O . SER A 1 277 ? -23.359 5.547 9.977 1 97.94 277 SER A O 1
ATOM 2043 N N . THR A 1 278 ? -25.266 4.488 9.398 1 98 278 THR A N 1
ATOM 2044 C CA . THR A 1 278 ? -26.094 5.32 10.266 1 98 278 THR A CA 1
ATOM 2045 C C . THR A 1 278 ? -25.656 5.199 11.719 1 98 278 THR A C 1
ATOM 2047 O O . THR A 1 278 ? -25.562 6.199 12.438 1 98 278 THR A O 1
ATOM 2050 N N . GLU A 1 279 ? -25.359 4.012 12.102 1 98.06 279 GLU A N 1
ATOM 2051 C CA . GLU A 1 279 ? -24.953 3.748 13.477 1 98.06 279 GLU A CA 1
ATOM 2052 C C . GLU A 1 279 ? -23.594 4.367 13.773 1 98.06 279 GLU A C 1
ATOM 2054 O O . GLU A 1 279 ? -23.391 4.977 14.828 1 98.06 279 GLU A O 1
ATOM 2059 N N . GLN A 1 280 ? -22.641 4.242 12.914 1 98.25 280 GLN A N 1
ATOM 2060 C CA . GLN A 1 280 ? -21.312 4.82 13.07 1 98.25 280 GLN A CA 1
ATOM 2061 C C . GLN A 1 280 ? -21.375 6.344 13.133 1 98.25 280 GLN A C 1
ATOM 2063 O O . GLN A 1 280 ? -20.672 6.969 13.914 1 98.25 280 GLN A O 1
ATOM 2068 N N . THR A 1 281 ? -22.234 6.875 12.312 1 98.38 281 THR A N 1
ATOM 2069 C CA . THR A 1 281 ? -22.422 8.32 12.266 1 98.38 281 THR A CA 1
ATOM 2070 C C . THR A 1 281 ? -22.953 8.844 13.586 1 98.38 281 THR A C 1
ATOM 2072 O O . THR A 1 281 ? -22.453 9.836 14.117 1 98.38 281 THR A O 1
ATOM 2075 N N . ALA A 1 282 ? -23.953 8.172 14.086 1 98.38 282 ALA A N 1
ATOM 2076 C CA . ALA A 1 282 ? -24.547 8.578 15.359 1 98.38 282 ALA A CA 1
ATOM 2077 C C . ALA A 1 282 ? -23.516 8.531 16.484 1 98.38 282 ALA A C 1
ATOM 2079 O O . ALA A 1 282 ? -23.453 9.445 17.312 1 98.38 282 ALA A O 1
ATOM 2080 N N . GLN A 1 283 ? -22.766 7.492 16.484 1 98.5 283 GLN A N 1
ATOM 2081 C CA . GLN A 1 283 ? -21.734 7.344 17.516 1 98.5 283 GLN A CA 1
ATOM 2082 C C . GLN A 1 283 ? -20.672 8.43 17.391 1 98.5 283 GLN A C 1
ATOM 2084 O O . GLN A 1 283 ? -20.203 8.977 18.391 1 98.5 283 GLN A O 1
ATOM 2089 N N . LEU A 1 284 ? -20.281 8.711 16.172 1 98.69 284 LEU A N 1
ATOM 2090 C CA . LEU A 1 284 ? -19.297 9.75 15.914 1 98.69 284 LEU A CA 1
ATOM 2091 C C . LEU A 1 284 ? -19.781 11.102 16.422 1 98.69 284 LEU A C 1
ATOM 2093 O O . LEU A 1 284 ? -19.078 11.789 17.156 1 98.69 284 LEU A O 1
ATOM 2097 N N . PHE A 1 285 ? -21 11.484 16.047 1 98.62 285 PHE A N 1
ATOM 2098 C CA . PHE A 1 285 ? -21.547 12.797 16.391 1 98.62 285 PHE A CA 1
ATOM 2099 C C . PHE A 1 285 ? -21.719 12.93 17.891 1 98.62 285 PHE A C 1
ATOM 2101 O O . PHE A 1 285 ? -21.469 13.992 18.469 1 98.62 285 PHE A O 1
ATOM 2108 N N . LYS A 1 286 ? -22.094 11.844 18.531 1 98.44 286 LYS A N 1
ATOM 2109 C CA . LYS A 1 286 ? -22.219 11.836 19.984 1 98.44 286 LYS A CA 1
ATOM 2110 C C . LYS A 1 286 ? -20.875 12.109 20.656 1 98.44 286 LYS A C 1
ATOM 2112 O O . LYS A 1 286 ? -20.781 12.945 21.562 1 98.44 286 LYS A O 1
ATOM 2117 N N . THR A 1 287 ? -19.828 11.422 20.188 1 98.44 287 THR A N 1
ATOM 2118 C CA . THR A 1 287 ? -18.5 11.547 20.781 1 98.44 287 THR A CA 1
ATOM 2119 C C . THR A 1 287 ? -17.938 12.945 20.531 1 98.44 287 THR A C 1
ATOM 2121 O O . THR A 1 287 ? -17.25 13.5 21.391 1 98.44 287 THR A O 1
ATOM 2124 N N . LEU A 1 288 ? -18.25 13.5 19.344 1 98.44 288 LEU A N 1
ATOM 2125 C CA . LEU A 1 288 ? -17.719 14.812 18.984 1 98.44 288 LEU A CA 1
ATOM 2126 C C . LEU A 1 288 ? -18.594 15.922 19.578 1 98.44 288 LEU A C 1
ATOM 2128 O O . LEU A 1 288 ? -18.219 17.094 19.547 1 98.44 288 LEU A O 1
ATOM 2132 N N . ASN A 1 289 ? -19.734 15.555 20.109 1 97.44 289 ASN A N 1
ATOM 2133 C CA . ASN A 1 289 ? -20.703 16.5 20.641 1 97.44 289 ASN A CA 1
ATOM 2134 C C . ASN A 1 289 ? -21.156 17.484 19.578 1 97.44 289 ASN A C 1
ATOM 2136 O O . ASN A 1 289 ? -21.094 18.703 19.781 1 97.44 289 ASN A O 1
ATOM 2140 N N . ILE A 1 290 ? -21.562 17 18.484 1 97.12 290 ILE A N 1
ATOM 2141 C CA . ILE A 1 290 ? -22.047 17.828 17.375 1 97.12 290 ILE A CA 1
ATOM 2142 C C . ILE A 1 290 ? -23.359 17.25 16.844 1 97.12 290 ILE A C 1
ATOM 2144 O O . ILE A 1 290 ? -23.656 16.078 17.047 1 97.12 290 ILE A O 1
ATOM 2148 N N . MET B 1 1 ? -9.781 -19.922 -20.891 1 62.5 1 MET B N 1
ATOM 2149 C CA . MET B 1 1 ? -9.094 -21.156 -20.516 1 62.5 1 MET B CA 1
ATOM 2150 C C . MET B 1 1 ? -9.523 -21.625 -19.141 1 62.5 1 MET B C 1
ATOM 2152 O O . MET B 1 1 ? -9.875 -20.812 -18.281 1 62.5 1 MET B O 1
ATOM 2156 N N . ASN B 1 2 ? -9.641 -22.906 -18.969 1 80.81 2 ASN B N 1
ATOM 2157 C CA . ASN B 1 2 ? -10.156 -23.578 -17.781 1 80.81 2 ASN B CA 1
ATOM 2158 C C . ASN B 1 2 ? -9.055 -23.844 -16.766 1 80.81 2 ASN B C 1
ATOM 2160 O O . ASN B 1 2 ? -7.883 -23.984 -17.125 1 80.81 2 ASN B O 1
ATOM 2164 N N . PHE B 1 3 ? -9.156 -23.375 -15.539 1 92.12 3 PHE B N 1
ATOM 2165 C CA . PHE B 1 3 ? -8.266 -23.609 -14.406 1 92.12 3 PHE B CA 1
ATOM 2166 C C . PHE B 1 3 ? -8.422 -25.016 -13.867 1 92.12 3 PHE B C 1
ATOM 2168 O O . PHE B 1 3 ? -7.871 -25.359 -12.82 1 92.12 3 PHE B O 1
ATOM 2175 N N . ALA B 1 4 ? -9.055 -25.859 -14.727 1 86.25 4 ALA B N 1
ATOM 2176 C CA . ALA B 1 4 ? -9.242 -27.25 -14.32 1 86.25 4 ALA B CA 1
ATOM 2177 C C . ALA B 1 4 ? -7.906 -27.984 -14.234 1 86.25 4 ALA B C 1
ATOM 2179 O O . ALA B 1 4 ? -7.07 -27.875 -15.141 1 86.25 4 ALA B O 1
ATOM 2180 N N . ASN B 1 5 ? -7.504 -28.562 -13.242 1 88.62 5 ASN B N 1
ATOM 2181 C CA . ASN B 1 5 ? -6.312 -29.375 -13.016 1 88.62 5 ASN B CA 1
ATOM 2182 C C . ASN B 1 5 ? -5.055 -28.516 -12.938 1 88.62 5 ASN B C 1
ATOM 2184 O O . ASN B 1 5 ? -3.967 -28.969 -13.305 1 88.62 5 ASN B O 1
ATOM 2188 N N . VAL B 1 6 ? -5.148 -27.266 -12.727 1 97.12 6 VAL B N 1
ATOM 2189 C CA . VAL B 1 6 ? -4.012 -26.375 -12.492 1 97.12 6 VAL B CA 1
ATOM 2190 C C . VAL B 1 6 ? -3.699 -26.328 -10.992 1 97.12 6 VAL B C 1
ATOM 2192 O O . VAL B 1 6 ? -4.336 -25.578 -10.25 1 97.12 6 VAL B O 1
ATOM 2195 N N . ASP B 1 7 ? -2.791 -27.125 -10.617 1 97.88 7 ASP B N 1
ATOM 2196 C CA . ASP B 1 7 ? -2.525 -27.125 -9.18 1 97.88 7 ASP B CA 1
ATOM 2197 C C . ASP B 1 7 ? -1.201 -26.438 -8.867 1 97.88 7 ASP B C 1
ATOM 2199 O O . ASP B 1 7 ? -0.894 -26.172 -7.703 1 97.88 7 ASP B O 1
ATOM 2203 N N . LEU B 1 8 ? -0.411 -26.141 -9.945 1 98.62 8 LEU B N 1
ATOM 2204 C CA . LEU B 1 8 ? 0.837 -25.406 -9.766 1 98.62 8 LEU B CA 1
ATOM 2205 C C . LEU B 1 8 ? 0.902 -24.219 -10.703 1 98.62 8 LEU B C 1
ATOM 2207 O O . LEU B 1 8 ? 1.196 -24.359 -11.891 1 98.62 8 LEU B O 1
ATOM 2211 N N . MET B 1 9 ? 0.63 -23.062 -10.195 1 98.75 9 MET B N 1
ATOM 2212 C CA . MET B 1 9 ? 0.812 -21.797 -10.914 1 98.75 9 MET B CA 1
ATOM 2213 C C . MET B 1 9 ? 2.029 -21.047 -10.391 1 98.75 9 MET B C 1
ATOM 2215 O O . MET B 1 9 ? 2.332 -21.109 -9.195 1 98.75 9 MET B O 1
ATOM 2219 N N . THR B 1 10 ? 2.697 -20.406 -11.266 1 98.94 10 THR B N 1
ATOM 2220 C CA . THR B 1 10 ? 3.881 -19.656 -10.859 1 98.94 10 THR B CA 1
ATOM 2221 C C . THR B 1 10 ? 3.613 -18.156 -10.891 1 98.94 10 THR B C 1
ATOM 2223 O O . THR B 1 10 ? 3.146 -17.625 -11.906 1 98.94 10 THR B O 1
ATOM 2226 N N . ALA B 1 11 ? 3.803 -17.469 -9.758 1 98.88 11 ALA B N 1
ATOM 2227 C CA . ALA B 1 11 ? 3.875 -16 -9.742 1 98.88 11 ALA B CA 1
ATOM 2228 C C . ALA B 1 11 ? 5.199 -15.516 -10.328 1 98.88 11 ALA B C 1
ATOM 2230 O O . ALA B 1 11 ? 6.191 -15.398 -9.602 1 98.88 11 ALA B O 1
ATOM 2231 N N . MET B 1 12 ? 5.176 -15.195 -11.484 1 98.88 12 MET B N 1
ATOM 2232 C CA . MET B 1 12 ? 6.391 -15.055 -12.281 1 98.88 12 MET B CA 1
ATOM 2233 C C . MET B 1 12 ? 7.082 -13.727 -12 1 98.88 12 MET B C 1
ATOM 2235 O O . MET B 1 12 ? 6.422 -12.688 -11.906 1 98.88 12 MET B O 1
ATOM 2239 N N . VAL B 1 13 ? 8.422 -13.758 -11.875 1 98.88 13 VAL B N 1
ATOM 2240 C CA . VAL B 1 13 ? 9.188 -12.508 -11.828 1 98.88 13 VAL B CA 1
ATOM 2241 C C . VAL B 1 13 ? 9.109 -11.812 -13.18 1 98.88 13 VAL B C 1
ATOM 2243 O O . VAL B 1 13 ? 8.812 -12.438 -14.203 1 98.88 13 VAL B O 1
ATOM 2246 N N . THR B 1 14 ? 9.305 -10.562 -13.211 1 98.88 14 THR B N 1
ATOM 2247 C CA . THR B 1 14 ? 9.43 -9.797 -14.453 1 98.88 14 THR B CA 1
ATOM 2248 C C . THR B 1 14 ? 10.891 -9.625 -14.836 1 98.88 14 THR B C 1
ATOM 2250 O O . THR B 1 14 ? 11.672 -9.023 -14.086 1 98.88 14 THR B O 1
ATOM 2253 N N . PRO B 1 15 ? 11.258 -10.133 -15.961 1 98.88 15 PRO B N 1
ATOM 2254 C CA . PRO B 1 15 ? 12.648 -9.977 -16.391 1 98.88 15 PRO B CA 1
ATOM 2255 C C . PRO B 1 15 ? 12.961 -8.562 -16.875 1 98.88 15 PRO B C 1
ATOM 2257 O O . PRO B 1 15 ? 12.195 -7.996 -17.672 1 98.88 15 PRO B O 1
ATOM 2260 N N . PHE B 1 16 ? 14.008 -8.016 -16.359 1 98.69 16 PHE B N 1
ATOM 2261 C CA . PHE B 1 16 ? 14.547 -6.73 -16.797 1 98.69 16 PHE B CA 1
ATOM 2262 C C . PHE B 1 16 ? 15.922 -6.906 -17.422 1 98.69 16 PHE B C 1
ATOM 2264 O O . PHE B 1 16 ? 16.656 -7.836 -17.078 1 98.69 16 PHE B O 1
ATOM 2271 N N . ASP B 1 17 ? 16.25 -6.008 -18.344 1 98.25 17 ASP B N 1
ATOM 2272 C CA . ASP B 1 17 ? 17.625 -5.992 -18.844 1 98.25 17 ASP B CA 1
ATOM 2273 C C . ASP B 1 17 ? 18.547 -5.223 -17.906 1 98.25 17 ASP B C 1
ATOM 2275 O O . ASP B 1 17 ? 18.156 -4.887 -16.781 1 98.25 17 ASP B O 1
ATOM 2279 N N . ASP B 1 18 ? 19.703 -5.008 -18.328 1 96.81 18 ASP B N 1
ATOM 2280 C CA . ASP B 1 18 ? 20.719 -4.398 -17.469 1 96.81 18 ASP B CA 1
ATOM 2281 C C . ASP B 1 18 ? 20.453 -2.9 -17.297 1 96.81 18 ASP B C 1
ATOM 2283 O O . ASP B 1 18 ? 21.078 -2.248 -16.469 1 96.81 18 ASP B O 1
ATOM 2287 N N . HIS B 1 19 ? 19.516 -2.379 -18.031 1 96.44 19 HIS B N 1
ATOM 2288 C CA . HIS B 1 19 ? 19.109 -0.979 -17.922 1 96.44 19 HIS B CA 1
ATOM 2289 C C . HIS B 1 19 ? 17.75 -0.849 -17.266 1 96.44 19 HIS B C 1
ATOM 2291 O O . HIS B 1 19 ? 17.109 0.203 -17.344 1 96.44 19 HIS B O 1
ATOM 2297 N N . GLN B 1 20 ? 17.188 -1.937 -16.719 1 96.38 20 GLN B N 1
ATOM 2298 C CA . GLN B 1 20 ? 15.969 -1.983 -15.922 1 96.38 20 GLN B CA 1
ATOM 2299 C C . GLN B 1 20 ? 14.734 -1.773 -16.812 1 96.38 20 GLN B C 1
ATOM 2301 O O . GLN B 1 20 ? 13.734 -1.205 -16.359 1 96.38 20 GLN B O 1
ATOM 2306 N N . GLN B 1 21 ? 14.961 -2.148 -18.078 1 97.94 21 GLN B N 1
ATOM 2307 C CA . GLN B 1 21 ? 13.82 -2.174 -19 1 97.94 21 GLN B CA 1
ATOM 2308 C C . GLN B 1 21 ? 13.305 -3.598 -19.188 1 97.94 21 GLN B C 1
ATOM 2310 O O . GLN B 1 21 ? 14.062 -4.562 -19.047 1 97.94 21 GLN B O 1
ATOM 2315 N N . LEU B 1 22 ? 12 -3.707 -19.484 1 98.25 22 LEU B N 1
ATOM 2316 C CA . LEU B 1 22 ? 11.461 -5.023 -19.812 1 98.25 22 LEU B CA 1
ATOM 2317 C C . LEU B 1 22 ? 12.289 -5.707 -20.891 1 98.25 22 LEU B C 1
ATOM 2319 O O . LEU B 1 22 ? 12.703 -5.066 -21.859 1 98.25 22 LEU B O 1
ATOM 2323 N N . ASP B 1 23 ? 12.547 -6.984 -20.734 1 98.5 23 ASP B N 1
ATOM 2324 C CA . ASP B 1 23 ? 13.359 -7.742 -21.688 1 98.5 23 ASP B CA 1
ATOM 2325 C C . ASP B 1 23 ? 12.57 -8.914 -22.281 1 98.5 23 ASP B C 1
ATOM 2327 O O . ASP B 1 23 ? 12.422 -9.953 -21.625 1 98.5 23 ASP B O 1
ATOM 2331 N N . GLU B 1 24 ? 12.203 -8.766 -23.5 1 97.75 24 GLU B N 1
ATOM 2332 C CA . GLU B 1 24 ? 11.328 -9.75 -24.125 1 97.75 24 GLU B CA 1
ATOM 2333 C C . GLU B 1 24 ? 12.039 -11.094 -24.281 1 97.75 24 GLU B C 1
ATOM 2335 O O . GLU B 1 24 ? 11.414 -12.148 -24.172 1 97.75 24 GLU B O 1
ATOM 2340 N N . LYS B 1 25 ? 13.289 -11.047 -24.641 1 98.44 25 LYS B N 1
ATOM 2341 C CA . LYS B 1 25 ? 14.039 -12.281 -24.812 1 98.44 25 LYS B CA 1
ATOM 2342 C C . LYS B 1 25 ? 14.141 -13.047 -23.5 1 98.44 25 LYS B C 1
ATOM 2344 O O . LYS B 1 25 ? 13.938 -14.266 -23.453 1 98.44 25 LYS B O 1
ATOM 2349 N N . ARG B 1 26 ? 14.469 -12.352 -22.438 1 98.81 26 ARG B N 1
ATOM 2350 C CA . ARG B 1 26 ? 14.539 -12.984 -21.125 1 98.81 26 ARG B CA 1
ATOM 2351 C C . ARG B 1 26 ? 13.164 -13.477 -20.688 1 98.81 26 ARG B C 1
ATOM 2353 O O . ARG B 1 26 ? 13.062 -14.516 -20.031 1 98.81 26 ARG B O 1
ATOM 2360 N N . LEU B 1 27 ? 12.148 -12.734 -21.047 1 98.88 27 LEU B N 1
ATOM 2361 C CA . LEU B 1 27 ? 10.781 -13.141 -20.734 1 98.88 27 LEU B CA 1
ATOM 2362 C C . LEU B 1 27 ? 10.438 -14.469 -21.406 1 98.88 27 LEU B C 1
ATOM 2364 O O . LEU B 1 27 ? 9.906 -15.375 -20.766 1 98.88 27 LEU B O 1
ATOM 2368 N N . ALA B 1 28 ? 10.727 -14.555 -22.656 1 98.81 28 ALA B N 1
ATOM 2369 C CA . ALA B 1 28 ? 10.453 -15.773 -23.406 1 98.81 28 ALA B CA 1
ATOM 2370 C C . ALA B 1 28 ? 11.203 -16.969 -22.812 1 98.81 28 ALA B C 1
ATOM 2372 O O . ALA B 1 28 ? 10.633 -18.047 -22.656 1 98.81 28 ALA B O 1
ATOM 2373 N N . SER B 1 29 ? 12.461 -16.688 -22.547 1 98.88 29 SER B N 1
ATOM 2374 C CA . SER B 1 29 ? 13.289 -17.734 -21.969 1 98.88 29 SER B CA 1
ATOM 2375 C C . SER B 1 29 ? 12.727 -18.219 -20.625 1 98.88 29 SER B C 1
ATOM 2377 O O . SER B 1 29 ? 12.672 -19.422 -20.375 1 98.88 29 SER B O 1
ATOM 2379 N N . LEU B 1 30 ? 12.312 -17.312 -19.797 1 98.94 30 LEU B N 1
ATOM 2380 C CA . LEU B 1 30 ? 11.773 -17.656 -18.484 1 98.94 30 LEU B CA 1
ATOM 2381 C C . LEU B 1 30 ? 10.477 -18.453 -18.625 1 98.94 30 LEU B C 1
ATOM 2383 O O . LEU B 1 30 ? 10.281 -19.453 -17.938 1 98.94 30 LEU B O 1
ATOM 2387 N N . ILE B 1 31 ? 9.562 -17.984 -19.469 1 98.94 31 ILE B N 1
ATOM 2388 C CA . ILE B 1 31 ? 8.273 -18.641 -19.641 1 98.94 31 ILE B CA 1
ATOM 2389 C C . ILE B 1 31 ? 8.492 -20.078 -20.109 1 98.94 31 ILE B C 1
ATOM 2391 O O . ILE B 1 31 ? 7.875 -21.016 -19.594 1 98.94 31 ILE B O 1
ATOM 2395 N N . GLU B 1 32 ? 9.414 -20.25 -21.047 1 98.88 32 GLU B N 1
ATOM 2396 C CA . GLU B 1 32 ? 9.703 -21.609 -21.516 1 98.88 32 GLU B CA 1
ATOM 2397 C C . GLU B 1 32 ? 10.289 -22.469 -20.406 1 98.88 32 GLU B C 1
ATOM 2399 O O . GLU B 1 32 ? 9.969 -23.656 -20.281 1 98.88 32 GLU B O 1
ATOM 2404 N N . HIS B 1 33 ? 11.141 -21.875 -19.641 1 98.88 33 HIS B N 1
ATOM 2405 C CA . HIS B 1 33 ? 11.703 -22.578 -18.484 1 98.88 33 HIS B CA 1
ATOM 2406 C C . HIS B 1 33 ? 10.609 -23.031 -17.531 1 98.88 33 HIS B C 1
ATOM 2408 O O . HIS B 1 33 ? 10.594 -24.188 -17.094 1 98.88 33 HIS B O 1
ATOM 2414 N N . LEU B 1 34 ? 9.695 -22.125 -17.172 1 98.88 34 LEU B N 1
ATOM 2415 C CA . LEU B 1 34 ? 8.625 -22.438 -16.234 1 98.88 34 LEU B CA 1
ATOM 2416 C C . LEU B 1 34 ? 7.734 -23.562 -16.781 1 98.88 34 LEU B C 1
ATOM 2418 O O . LEU B 1 34 ? 7.41 -24.5 -16.047 1 98.88 34 LEU B O 1
ATOM 2422 N N . LEU B 1 35 ? 7.387 -23.438 -18.062 1 98.75 35 LEU B N 1
ATOM 2423 C CA . LEU B 1 35 ? 6.512 -24.422 -18.688 1 98.75 35 LEU B CA 1
ATOM 2424 C C . LEU B 1 35 ? 7.203 -25.781 -18.781 1 98.75 35 LEU B C 1
ATOM 2426 O O . LEU B 1 35 ? 6.551 -26.828 -18.672 1 98.75 35 LEU B O 1
ATOM 2430 N N . ALA B 1 36 ? 8.484 -25.75 -18.906 1 98.69 36 ALA B N 1
ATOM 2431 C CA . ALA B 1 36 ? 9.25 -26.984 -19.016 1 98.69 36 ALA B CA 1
ATOM 2432 C C . ALA B 1 36 ? 9.43 -27.656 -17.656 1 98.69 36 ALA B C 1
ATOM 2434 O O . ALA B 1 36 ? 9.789 -28.828 -17.578 1 98.69 36 ALA B O 1
ATOM 2435 N N . HIS B 1 37 ? 9.148 -26.906 -16.609 1 98.44 37 HIS B N 1
ATOM 2436 C CA . HIS B 1 37 ? 9.438 -27.422 -15.266 1 98.44 37 HIS B CA 1
ATOM 2437 C C . HIS B 1 37 ? 8.195 -27.375 -14.383 1 98.44 37 HIS B C 1
ATOM 2439 O O . HIS B 1 37 ? 8.25 -26.859 -13.258 1 98.44 37 HIS B O 1
ATOM 2445 N N . GLY B 1 38 ? 7.074 -27.812 -14.867 1 98.12 38 GLY B N 1
ATOM 2446 C CA . GLY B 1 38 ? 5.934 -28.203 -14.055 1 98.12 38 GLY B CA 1
ATOM 2447 C C . GLY B 1 38 ? 4.879 -27.125 -13.938 1 98.12 38 GLY B C 1
ATOM 2448 O O . GLY B 1 38 ? 3.75 -27.391 -13.516 1 98.12 38 GLY B O 1
ATOM 2449 N N . THR B 1 39 ? 5.18 -25.812 -14.297 1 98.62 39 THR B N 1
ATOM 2450 C CA . THR B 1 39 ? 4.211 -24.734 -14.203 1 98.62 39 THR B CA 1
ATOM 2451 C C . THR B 1 39 ? 3.014 -24.984 -15.109 1 98.62 39 THR B C 1
ATOM 2453 O O . THR B 1 39 ? 3.18 -25.297 -16.297 1 98.62 39 THR B O 1
ATOM 2456 N N . GLN B 1 40 ? 1.815 -24.828 -14.484 1 98.69 40 GLN B N 1
ATOM 2457 C CA . GLN B 1 40 ? 0.585 -25.125 -15.211 1 98.69 40 GLN B CA 1
ATOM 2458 C C . GLN B 1 40 ? -0.27 -23.875 -15.375 1 98.69 40 GLN B C 1
ATOM 2460 O O . GLN B 1 40 ? -1.366 -23.938 -15.938 1 98.69 40 GLN B O 1
ATOM 2465 N N . GLY B 1 41 ? 0.037 -22.781 -14.93 1 98.62 41 GLY B N 1
ATOM 2466 C CA . GLY B 1 41 ? -0.508 -21.438 -15.023 1 98.62 41 GLY B CA 1
ATOM 2467 C C . GLY B 1 41 ? 0.478 -20.359 -14.609 1 98.62 41 GLY B C 1
ATOM 2468 O O . GLY B 1 41 ? 1.363 -20.609 -13.781 1 98.62 41 GLY B O 1
ATOM 2469 N N . ILE B 1 42 ? 0.363 -19.219 -15.164 1 98.88 42 ILE B N 1
ATOM 2470 C CA . ILE B 1 42 ? 1.335 -18.172 -14.867 1 98.88 42 ILE B CA 1
ATOM 2471 C C . ILE B 1 42 ? 0.611 -16.906 -14.398 1 98.88 42 ILE B C 1
ATOM 2473 O O . ILE B 1 42 ? -0.321 -16.438 -15.055 1 98.88 42 ILE B O 1
ATOM 2477 N N . LEU B 1 43 ? 0.929 -16.484 -13.219 1 98.88 43 LEU B N 1
ATOM 2478 C CA . LEU B 1 43 ? 0.536 -15.156 -12.75 1 98.88 43 LEU B CA 1
ATOM 2479 C C . LEU B 1 43 ? 1.544 -14.102 -13.188 1 98.88 43 LEU B C 1
ATOM 2481 O O . LEU B 1 43 ? 2.715 -14.156 -12.805 1 98.88 43 LEU B O 1
ATOM 2485 N N . VAL B 1 44 ? 1.105 -13.18 -14.008 1 98.88 44 VAL B N 1
ATOM 2486 C CA . VAL B 1 44 ? 1.949 -12.125 -14.555 1 98.88 44 VAL B CA 1
ATOM 2487 C C . VAL B 1 44 ? 1.583 -10.789 -13.922 1 98.88 44 VAL B C 1
ATOM 2489 O O . VAL B 1 44 ? 0.407 -10.422 -13.859 1 98.88 44 VAL B O 1
ATOM 2492 N N . GLY B 1 45 ? 2.578 -10.109 -13.484 1 97.88 45 GLY B N 1
ATOM 2493 C CA . GLY B 1 45 ? 2.35 -8.789 -12.914 1 97.88 45 GLY B CA 1
ATOM 2494 C C . GLY B 1 45 ? 1.801 -8.836 -11.5 1 97.88 45 GLY B C 1
ATOM 2495 O O . GLY B 1 45 ? 0.937 -8.039 -11.133 1 97.88 45 GLY B O 1
ATOM 2496 N N . GLY B 1 46 ? 2.133 -9.844 -10.719 1 95.88 46 GLY B N 1
ATOM 2497 C CA . GLY B 1 46 ? 1.867 -9.883 -9.289 1 95.88 46 GLY B CA 1
ATOM 2498 C C . GLY B 1 46 ? 2.947 -9.203 -8.461 1 95.88 46 GLY B C 1
ATOM 2499 O O . GLY B 1 46 ? 3.766 -8.453 -9 1 95.88 46 GLY B O 1
ATOM 2500 N N . THR B 1 47 ? 2.938 -9.438 -7.16 1 94.38 47 THR B N 1
ATOM 2501 C CA . THR B 1 47 ? 3.926 -8.898 -6.23 1 94.38 47 THR B CA 1
ATOM 2502 C C . THR B 1 47 ? 5.336 -9.328 -6.633 1 94.38 47 THR B C 1
ATOM 2504 O O . THR B 1 47 ? 6.23 -8.484 -6.762 1 94.38 47 THR B O 1
ATOM 2507 N N . THR B 1 48 ? 5.512 -10.617 -6.867 1 96.81 48 THR B N 1
ATOM 2508 C CA . THR B 1 48 ? 6.797 -11.172 -7.277 1 96.81 48 THR B CA 1
ATOM 2509 C C . THR B 1 48 ? 7.223 -10.602 -8.625 1 96.81 48 THR B C 1
ATOM 2511 O O . THR B 1 48 ? 8.414 -10.523 -8.93 1 96.81 48 THR B O 1
ATOM 2514 N N . GLY B 1 49 ? 6.258 -10.25 -9.445 1 98.31 49 GLY B N 1
ATOM 2515 C CA . GLY B 1 49 ? 6.504 -9.664 -10.75 1 98.31 49 GLY B CA 1
ATOM 2516 C C . GLY B 1 49 ? 6.801 -8.18 -10.688 1 98.31 49 GLY B C 1
ATOM 2517 O O . GLY B 1 49 ? 6.895 -7.512 -11.719 1 98.31 49 GLY B O 1
ATOM 2518 N N . GLU B 1 50 ? 6.867 -7.586 -9.5 1 98.25 50 GLU B N 1
ATOM 2519 C CA . GLU B 1 50 ? 7.227 -6.191 -9.266 1 98.25 50 GLU B CA 1
ATOM 2520 C C . GLU B 1 50 ? 6.227 -5.246 -9.93 1 98.25 50 GLU B C 1
ATOM 2522 O O . GLU B 1 50 ? 6.613 -4.199 -10.461 1 98.25 50 GLU B O 1
ATOM 2527 N N . ALA B 1 51 ? 4.973 -5.637 -9.898 1 97.12 51 ALA B N 1
ATOM 2528 C CA . ALA B 1 51 ? 3.898 -4.852 -10.508 1 97.12 51 ALA B CA 1
ATOM 2529 C C . ALA B 1 51 ? 3.92 -3.412 -10 1 97.12 51 ALA B C 1
ATOM 2531 O O . ALA B 1 51 ? 3.74 -2.473 -10.781 1 97.12 51 ALA B O 1
ATOM 2532 N N . PRO B 1 52 ? 4.184 -3.121 -8.734 1 95.56 52 PRO B N 1
ATOM 2533 C CA . PRO B 1 52 ? 4.133 -1.747 -8.234 1 95.56 52 PRO B CA 1
ATOM 2534 C C . PRO B 1 52 ? 5.152 -0.833 -8.906 1 95.56 52 PRO B C 1
ATOM 2536 O O . PRO B 1 52 ? 5.012 0.391 -8.867 1 95.56 52 PRO B O 1
ATOM 2539 N N . THR B 1 53 ? 6.191 -1.421 -9.492 1 97.31 53 THR B N 1
ATOM 2540 C CA . THR B 1 53 ? 7.238 -0.582 -10.062 1 97.31 53 THR B CA 1
ATOM 2541 C C . THR B 1 53 ? 7.07 -0.464 -11.57 1 97.31 53 THR B C 1
ATOM 2543 O O . THR B 1 53 ? 7.875 0.184 -12.242 1 97.31 53 THR B O 1
ATOM 2546 N N . LEU B 1 54 ? 6.059 -1.1 -12.133 1 98.12 54 LEU B N 1
ATOM 2547 C CA . LEU B 1 54 ? 5.797 -1.056 -13.57 1 98.12 54 LEU B CA 1
ATOM 2548 C C . LEU B 1 54 ? 4.809 0.052 -13.906 1 98.12 54 LEU B C 1
ATOM 2550 O O . LEU B 1 54 ? 3.842 0.272 -13.172 1 98.12 54 LEU B O 1
ATOM 2554 N N . THR B 1 55 ? 5.055 0.75 -15.023 1 96.94 55 THR B N 1
ATOM 2555 C CA . THR B 1 55 ? 4.051 1.657 -15.57 1 96.94 55 THR B CA 1
ATOM 2556 C C . THR B 1 55 ? 2.906 0.876 -16.203 1 96.94 55 THR B C 1
ATOM 2558 O O . THR B 1 55 ? 3.033 -0.322 -16.469 1 96.94 55 THR B O 1
ATOM 2561 N N . GLU B 1 56 ? 1.82 1.537 -16.406 1 97 56 GLU B N 1
ATOM 2562 C CA . GLU B 1 56 ? 0.701 0.877 -17.062 1 97 56 GLU B CA 1
ATOM 2563 C C . GLU B 1 56 ? 1.11 0.34 -18.438 1 97 56 GLU B C 1
ATOM 2565 O O . GLU B 1 56 ? 0.751 -0.782 -18.797 1 97 56 GLU B O 1
ATOM 2570 N N . ASP B 1 57 ? 1.905 1.124 -19.172 1 97.75 57 ASP B N 1
ATOM 2571 C CA . ASP B 1 57 ? 2.361 0.7 -20.484 1 97.75 57 ASP B CA 1
ATOM 2572 C C . ASP B 1 57 ? 3.246 -0.541 -20.391 1 97.75 57 ASP B C 1
ATOM 2574 O O . ASP B 1 57 ? 3.137 -1.453 -21.219 1 97.75 57 ASP B O 1
ATOM 2578 N N . GLU B 1 58 ? 4.109 -0.556 -19.438 1 98.31 58 GLU B N 1
ATOM 2579 C CA . GLU B 1 58 ? 4.961 -1.724 -19.219 1 98.31 58 GLU B CA 1
ATOM 2580 C C . GLU B 1 58 ? 4.129 -2.959 -18.891 1 98.31 58 GLU B C 1
ATOM 2582 O O . GLU B 1 58 ? 4.406 -4.055 -19.375 1 98.31 58 GLU B O 1
ATOM 2587 N N . LYS B 1 59 ? 3.115 -2.791 -18.031 1 98.62 59 LYS B N 1
ATOM 2588 C CA . LYS B 1 59 ? 2.252 -3.906 -17.656 1 98.62 59 LYS B CA 1
ATOM 2589 C C . LYS B 1 59 ? 1.532 -4.48 -18.875 1 98.62 59 LYS B C 1
ATOM 2591 O O . LYS B 1 59 ? 1.472 -5.703 -19.047 1 98.62 59 LYS B O 1
ATOM 2596 N N . LEU B 1 60 ? 1.008 -3.553 -19.656 1 98.75 60 LEU B N 1
ATOM 2597 C CA . LEU B 1 60 ? 0.283 -3.996 -20.844 1 98.75 60 LEU B CA 1
ATOM 2598 C C . LEU B 1 60 ? 1.215 -4.715 -21.812 1 98.75 60 LEU B C 1
ATOM 2600 O O . LEU B 1 60 ? 0.858 -5.758 -22.359 1 98.75 60 LEU B O 1
ATOM 2604 N N . THR B 1 61 ? 2.41 -4.164 -22 1 98.69 61 THR B N 1
ATOM 2605 C CA . THR B 1 61 ? 3.396 -4.797 -22.875 1 98.69 61 THR B CA 1
ATOM 2606 C C . THR B 1 61 ? 3.781 -6.172 -22.344 1 98.69 61 THR B C 1
ATOM 2608 O O . THR B 1 61 ? 3.838 -7.145 -23.094 1 98.69 61 THR B O 1
ATOM 2611 N N . LEU B 1 62 ? 3.994 -6.254 -21.078 1 98.81 62 LEU B N 1
ATOM 2612 C CA . LEU B 1 62 ? 4.371 -7.5 -20.422 1 98.81 62 LEU B CA 1
ATOM 2613 C C . LEU B 1 62 ? 3.287 -8.555 -20.594 1 98.81 62 LEU B C 1
ATOM 2615 O O . LEU B 1 62 ? 3.586 -9.703 -20.953 1 98.81 62 LEU B O 1
ATOM 2619 N N . LEU B 1 63 ? 2.059 -8.172 -20.375 1 98.88 63 LEU B N 1
ATOM 2620 C CA . LEU B 1 63 ? 0.929 -9.086 -20.469 1 98.88 63 LEU B CA 1
ATOM 2621 C C . LEU B 1 63 ? 0.708 -9.547 -21.906 1 98.88 63 LEU B C 1
ATOM 2623 O O . LEU B 1 63 ? 0.476 -10.734 -22.141 1 98.88 63 LEU B O 1
ATOM 2627 N N . LYS B 1 64 ? 0.805 -8.609 -22.812 1 98.81 64 LYS B N 1
AT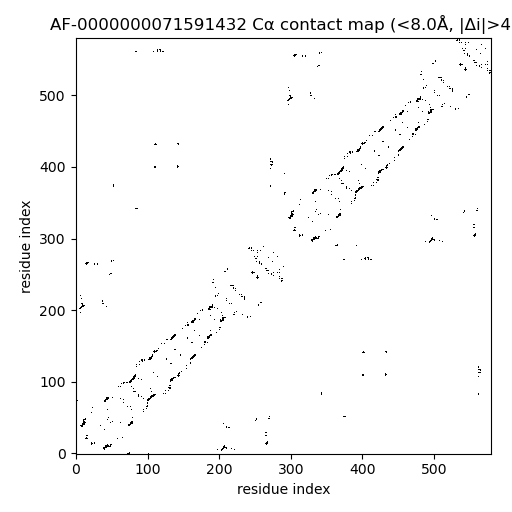OM 2628 C CA . LYS B 1 64 ? 0.635 -8.961 -24.219 1 98.81 64 LYS B CA 1
ATOM 2629 C C . LYS B 1 64 ? 1.706 -9.945 -24.672 1 98.81 64 LYS B C 1
ATOM 2631 O O . LYS B 1 64 ? 1.397 -10.945 -25.312 1 98.81 64 LYS B O 1
ATOM 2636 N N . LYS B 1 65 ? 2.924 -9.633 -24.344 1 98.81 65 LYS B N 1
ATOM 2637 C CA . LYS B 1 65 ? 4.035 -10.492 -24.75 1 98.81 65 LYS B CA 1
ATOM 2638 C C . LYS B 1 65 ? 3.947 -11.859 -24.094 1 98.81 65 LYS B C 1
ATOM 2640 O O . LYS B 1 65 ? 4.215 -12.883 -24.719 1 98.81 65 LYS B O 1
ATOM 2645 N N . ALA B 1 66 ? 3.613 -11.898 -22.797 1 98.88 66 ALA B N 1
ATOM 2646 C CA . ALA B 1 66 ? 3.449 -13.172 -22.109 1 98.88 66 ALA B CA 1
ATOM 2647 C C . ALA B 1 66 ? 2.371 -14.023 -22.766 1 98.88 66 ALA B C 1
ATOM 2649 O O . ALA B 1 66 ? 2.557 -15.227 -22.969 1 98.88 66 ALA B O 1
ATOM 2650 N N . ALA B 1 67 ? 1.253 -13.391 -23.078 1 98.69 67 ALA B N 1
ATOM 2651 C CA . ALA B 1 67 ? 0.155 -14.102 -23.734 1 98.69 67 ALA B CA 1
ATOM 2652 C C . ALA B 1 67 ? 0.592 -14.68 -25.078 1 98.69 67 ALA B C 1
ATOM 2654 O O . ALA B 1 67 ? 0.253 -15.82 -25.406 1 98.69 67 ALA B O 1
ATOM 2655 N N . GLU B 1 68 ? 1.354 -13.875 -25.797 1 98.69 68 GLU B N 1
ATOM 2656 C CA . GLU B 1 68 ? 1.86 -14.328 -27.094 1 98.69 68 GLU B CA 1
ATOM 2657 C C . GLU B 1 68 ? 2.781 -15.531 -26.938 1 98.69 68 GLU B C 1
ATOM 2659 O O . GLU B 1 68 ? 2.666 -16.5 -27.672 1 98.69 68 GLU B O 1
ATOM 2664 N N . ILE B 1 69 ? 3.633 -15.469 -25.984 1 98.75 69 ILE B N 1
ATOM 2665 C CA . ILE B 1 69 ? 4.641 -16.5 -25.797 1 98.75 69 ILE B CA 1
ATOM 2666 C C . ILE B 1 69 ? 3.973 -17.781 -25.281 1 98.75 69 ILE B C 1
ATOM 2668 O O . ILE B 1 69 ? 4.273 -18.875 -25.766 1 98.75 69 ILE B O 1
ATOM 2672 N N . VAL B 1 70 ? 3.088 -17.641 -24.328 1 98.5 70 VAL B N 1
ATOM 2673 C CA . VAL B 1 70 ? 2.402 -18.797 -23.75 1 98.5 70 VAL B CA 1
ATOM 2674 C C . VAL B 1 70 ? 1.541 -19.469 -24.828 1 98.5 70 VAL B C 1
ATOM 2676 O O . VAL B 1 70 ? 1.44 -20.703 -24.875 1 98.5 70 VAL B O 1
ATOM 2679 N N . ASP B 1 71 ? 0.876 -18.656 -25.594 1 97.94 71 ASP B N 1
ATOM 2680 C CA . ASP B 1 71 ? 0.141 -19.109 -26.766 1 97.94 71 ASP B CA 1
ATOM 2681 C C . ASP B 1 71 ? -0.887 -20.172 -26.406 1 97.94 71 ASP B C 1
ATOM 2683 O O . ASP B 1 71 ? -0.943 -21.234 -27.031 1 97.94 71 ASP B O 1
ATOM 2687 N N . GLY B 1 72 ? -1.572 -19.953 -25.344 1 97.19 72 GLY B N 1
ATOM 2688 C CA . GLY B 1 72 ? -2.709 -20.797 -24.984 1 97.19 72 GLY B CA 1
ATOM 2689 C C . GLY B 1 72 ? -2.307 -22.109 -24.359 1 97.19 72 GLY B C 1
ATOM 2690 O O . GLY B 1 72 ? -3.156 -22.969 -24.094 1 97.19 72 GLY B O 1
ATOM 2691 N N . ARG B 1 73 ? -1.073 -22.312 -24.016 1 97.81 73 ARG B N 1
ATOM 2692 C CA . ARG B 1 73 ? -0.613 -23.578 -23.453 1 97.81 73 ARG B CA 1
ATOM 2693 C C . ARG B 1 73 ? -1.086 -23.766 -22.016 1 97.81 73 ARG B C 1
ATOM 2695 O O . ARG B 1 73 ? -1.396 -24.875 -21.594 1 97.81 73 ARG B O 1
ATOM 2702 N N . VAL B 1 74 ? -1.064 -22.703 -21.234 1 98.12 74 VAL B N 1
ATOM 2703 C CA . VAL B 1 74 ? -1.559 -22.688 -19.859 1 98.12 74 VAL B CA 1
ATOM 2704 C C . VAL B 1 74 ? -2.301 -21.375 -19.594 1 98.12 74 VAL B C 1
ATOM 2706 O O . VAL B 1 74 ? -2.129 -20.391 -20.328 1 98.12 74 VAL B O 1
ATOM 2709 N N . PRO B 1 75 ? -3.207 -21.359 -18.594 1 98.56 75 PRO B N 1
ATOM 2710 C CA . PRO B 1 75 ? -3.898 -20.094 -18.297 1 98.56 75 PRO B CA 1
ATOM 2711 C C . PRO B 1 75 ? -2.959 -19.016 -17.766 1 98.56 75 PRO B C 1
ATOM 2713 O O . PRO B 1 75 ? -1.972 -19.328 -17.094 1 98.56 75 PRO B O 1
ATOM 2716 N N . ILE B 1 76 ? -3.297 -17.781 -18.078 1 98.75 76 ILE B N 1
ATOM 2717 C CA . ILE B 1 76 ? -2.574 -16.625 -17.578 1 98.75 76 ILE B CA 1
ATOM 2718 C C . ILE B 1 76 ? -3.486 -15.797 -16.672 1 98.75 76 ILE B C 1
ATOM 2720 O O . ILE B 1 76 ? -4.613 -15.469 -17.047 1 98.75 76 ILE B O 1
ATOM 2724 N N . VAL B 1 77 ? -3.102 -15.57 -15.469 1 98.88 77 VAL B N 1
ATOM 2725 C CA . VAL B 1 77 ? -3.734 -14.648 -14.539 1 98.88 77 VAL B CA 1
ATOM 2726 C C . VAL B 1 77 ? -2.955 -13.336 -14.5 1 98.88 77 VAL B C 1
ATOM 2728 O O . VAL B 1 77 ? -1.731 -13.336 -14.352 1 98.88 77 VAL B O 1
ATOM 2731 N N . ALA B 1 78 ? -3.615 -12.242 -14.688 1 98.88 78 ALA B N 1
ATOM 2732 C CA . ALA B 1 78 ? -2.98 -10.93 -14.719 1 98.88 78 ALA B CA 1
ATOM 2733 C C . ALA B 1 78 ? -3.219 -10.172 -13.414 1 98.88 78 ALA B C 1
ATOM 2735 O O . ALA B 1 78 ? -4.359 -10.039 -12.969 1 98.88 78 ALA B O 1
ATOM 2736 N N . GLY B 1 79 ? -2.148 -9.688 -12.797 1 98.75 79 GLY B N 1
ATOM 2737 C CA . GLY B 1 79 ? -2.336 -8.758 -11.695 1 98.75 79 GLY B CA 1
ATOM 2738 C C . GLY B 1 79 ? -2.889 -7.418 -12.141 1 98.75 79 GLY B C 1
ATOM 2739 O O . GLY B 1 79 ? -2.242 -6.695 -12.906 1 98.75 79 GLY B O 1
ATOM 2740 N N . THR B 1 80 ? -4.074 -7.094 -11.625 1 98.81 80 THR B N 1
ATOM 2741 C CA . THR B 1 80 ? -4.672 -5.836 -12.07 1 98.81 80 THR B CA 1
ATOM 2742 C C . THR B 1 80 ? -5.082 -4.977 -10.883 1 98.81 80 THR B C 1
ATOM 2744 O O . THR B 1 80 ? -5.461 -3.816 -11.047 1 98.81 80 THR B O 1
ATOM 2747 N N . GLY B 1 81 ? -4.945 -5.504 -9.695 1 98.06 81 GLY B N 1
ATOM 2748 C CA . GLY B 1 81 ? -5.449 -4.84 -8.508 1 98.06 81 GLY B CA 1
ATOM 2749 C C . GLY B 1 81 ? -4.605 -3.648 -8.086 1 98.06 81 GLY B C 1
ATOM 2750 O O . GLY B 1 81 ? -3.402 -3.611 -8.352 1 98.06 81 GLY B O 1
ATOM 2751 N N . SER B 1 82 ? -5.211 -2.707 -7.414 1 97 82 SER B N 1
ATOM 2752 C CA . SER B 1 82 ? -4.566 -1.544 -6.812 1 97 82 SER B CA 1
ATOM 2753 C C . SER B 1 82 ? -5.348 -1.044 -5.602 1 97 82 SER B C 1
ATOM 2755 O O . SER B 1 82 ? -6.27 -1.717 -5.129 1 97 82 SER B O 1
ATOM 2757 N N . ASN B 1 83 ? -4.906 0.079 -5.0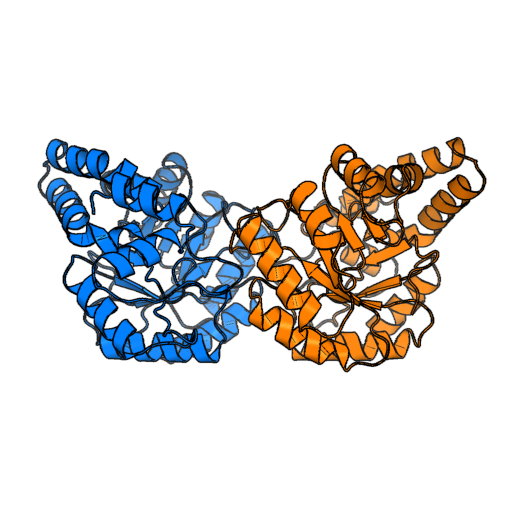74 1 96.81 83 ASN B N 1
ATOM 2758 C CA . ASN B 1 83 ? -5.578 0.646 -3.91 1 96.81 83 ASN B CA 1
ATOM 2759 C C . ASN B 1 83 ? -6.766 1.517 -4.312 1 96.81 83 ASN B C 1
ATOM 2761 O O . ASN B 1 83 ? -7.477 2.039 -3.455 1 96.81 83 ASN B O 1
ATOM 2765 N N . SER B 1 84 ? -7.043 1.654 -5.625 1 97.88 84 SER B N 1
ATOM 2766 C CA . SER B 1 84 ? -8.148 2.436 -6.16 1 97.88 84 SER B CA 1
ATOM 2767 C C . SER B 1 84 ? -9.133 1.55 -6.926 1 97.88 84 SER B C 1
ATOM 2769 O O . SER B 1 84 ? -8.766 0.918 -7.918 1 97.88 84 SER B O 1
ATOM 2771 N N 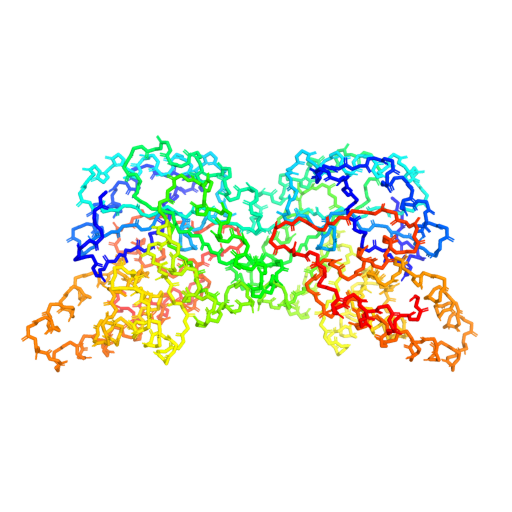. THR B 1 85 ? -10.383 1.509 -6.473 1 98.69 85 THR B N 1
ATOM 2772 C CA . THR B 1 85 ? -11.391 0.69 -7.141 1 98.69 85 THR B CA 1
ATOM 2773 C C . THR B 1 85 ? -11.555 1.12 -8.594 1 98.69 85 THR B C 1
ATOM 2775 O O . THR B 1 85 ? -11.523 0.287 -9.5 1 98.69 85 THR B O 1
ATOM 2778 N N . ALA B 1 86 ? -11.656 2.416 -8.781 1 98.5 86 ALA B N 1
ATOM 2779 C CA . ALA B 1 86 ? -11.859 2.936 -10.133 1 98.5 86 ALA B CA 1
ATOM 2780 C C . ALA B 1 86 ? -10.672 2.598 -11.039 1 98.5 86 ALA B C 1
ATOM 2782 O O . ALA B 1 86 ? -10.859 2.213 -12.195 1 98.5 86 ALA B O 1
ATOM 2783 N N . ALA B 1 87 ? -9.5 2.742 -10.539 1 98.31 87 ALA B N 1
ATOM 2784 C CA . ALA B 1 87 ? -8.297 2.432 -11.312 1 98.31 87 ALA B CA 1
ATOM 2785 C C . ALA B 1 87 ? -8.211 0.939 -11.617 1 98.31 87 ALA B C 1
ATOM 2787 O O . ALA B 1 87 ? -7.824 0.545 -12.719 1 98.31 87 ALA B O 1
ATOM 2788 N N . THR B 1 88 ? -8.547 0.095 -10.633 1 98.81 88 THR B N 1
ATOM 2789 C CA . THR B 1 88 ? -8.539 -1.352 -10.82 1 98.81 88 THR B CA 1
ATOM 2790 C C . THR B 1 88 ? -9.516 -1.762 -11.922 1 98.81 88 THR B C 1
ATOM 2792 O O . THR B 1 88 ? -9.18 -2.564 -12.789 1 98.81 88 THR B O 1
ATOM 2795 N N . ILE B 1 89 ? -10.688 -1.151 -11.883 1 98.88 89 ILE B N 1
ATOM 2796 C CA . ILE B 1 89 ? -11.695 -1.449 -12.891 1 98.88 89 ILE B CA 1
ATOM 2797 C C . ILE B 1 89 ? -11.188 -1.047 -14.273 1 98.88 89 ILE B C 1
ATOM 2799 O O . ILE B 1 89 ? -11.227 -1.844 -15.211 1 98.88 89 ILE B O 1
ATOM 2803 N N . ALA B 1 90 ? -10.664 0.153 -14.367 1 98.75 90 ALA B N 1
ATOM 2804 C CA . ALA B 1 90 ? -10.203 0.682 -15.641 1 98.75 90 ALA B CA 1
ATOM 2805 C C . ALA B 1 90 ? -9.078 -0.175 -16.219 1 98.75 90 ALA B C 1
ATOM 2807 O O . ALA B 1 90 ? -9.07 -0.493 -17.406 1 98.75 90 ALA B O 1
ATOM 2808 N N . PHE B 1 91 ? -8.148 -0.538 -15.406 1 98.81 91 PHE B N 1
ATOM 2809 C CA . PHE B 1 91 ? -7.012 -1.326 -15.867 1 98.81 91 PHE B CA 1
ATOM 2810 C C . PHE B 1 91 ? -7.441 -2.744 -16.219 1 98.81 91 PHE B C 1
ATOM 2812 O O . PHE B 1 91 ? -6.973 -3.314 -17.203 1 98.81 91 PHE B O 1
ATOM 2819 N N . THR B 1 92 ? -8.312 -3.352 -15.414 1 98.88 92 THR B N 1
ATOM 2820 C CA . THR B 1 92 ? -8.828 -4.688 -15.688 1 98.88 92 THR B CA 1
ATOM 2821 C C . THR B 1 92 ? -9.555 -4.719 -17.031 1 98.88 92 THR B C 1
ATOM 2823 O O . THR B 1 92 ? -9.438 -5.684 -17.781 1 98.88 92 THR B O 1
ATOM 2826 N N . LYS B 1 93 ? -10.281 -3.664 -17.297 1 98.75 93 LYS B N 1
ATOM 2827 C CA . LYS B 1 93 ? -10.969 -3.559 -18.578 1 98.75 93 LYS B CA 1
ATOM 2828 C C . LYS B 1 93 ? -9.977 -3.547 -19.734 1 98.75 93 LYS B C 1
ATOM 2830 O O . LYS B 1 93 ? -10.188 -4.219 -20.75 1 98.75 93 LYS B O 1
ATOM 2835 N N . LYS B 1 94 ? -8.945 -2.783 -19.609 1 98.69 94 LYS B N 1
ATOM 2836 C CA . 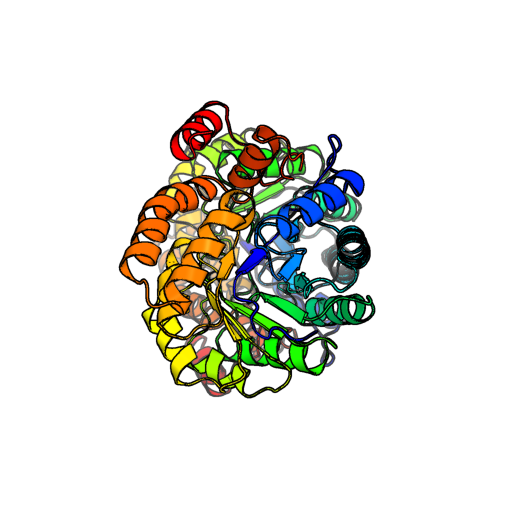LYS B 1 94 ? -7.91 -2.752 -20.641 1 98.69 94 LYS B CA 1
ATOM 2837 C C . LYS B 1 94 ? -7.285 -4.133 -20.828 1 98.69 94 LYS B C 1
ATOM 2839 O O . LYS B 1 94 ? -7.098 -4.582 -21.953 1 98.69 94 LYS B O 1
ATOM 2844 N N . VAL B 1 95 ? -7.012 -4.777 -19.75 1 98.88 95 VAL B N 1
ATOM 2845 C CA . VAL B 1 95 ? -6.355 -6.082 -19.766 1 98.88 95 VAL B CA 1
ATOM 2846 C C . VAL B 1 95 ? -7.289 -7.117 -20.391 1 98.88 95 VAL B C 1
ATOM 2848 O O . VAL B 1 95 ? -6.844 -8.023 -21.094 1 98.88 95 VAL B O 1
ATOM 2851 N N . SER B 1 96 ? -8.586 -6.941 -20.172 1 98.69 96 SER B N 1
ATOM 2852 C CA . SER B 1 96 ? -9.57 -7.891 -20.672 1 98.69 96 SER B CA 1
ATOM 2853 C C . SER B 1 96 ? -9.578 -7.922 -22.203 1 98.69 96 SER B C 1
ATOM 2855 O O . SER B 1 96 ? -10.094 -8.867 -22.797 1 98.69 96 SER B O 1
ATOM 2857 N N . GLN B 1 97 ? -8.969 -6.91 -22.797 1 98.5 97 GLN B N 1
ATOM 2858 C CA . GLN B 1 97 ? -8.938 -6.824 -24.25 1 98.5 97 GLN B CA 1
ATOM 2859 C C . GLN B 1 97 ? -7.734 -7.578 -24.812 1 98.5 97 GLN B C 1
ATOM 2861 O O . GLN B 1 97 ? -7.609 -7.738 -26.031 1 98.5 97 GLN B O 1
ATOM 2866 N N . ILE B 1 98 ? -6.867 -8.039 -23.984 1 98.56 98 ILE B N 1
ATOM 2867 C CA . ILE B 1 98 ? -5.695 -8.797 -24.422 1 98.56 98 ILE B CA 1
ATOM 2868 C C . ILE B 1 98 ? -6.066 -10.266 -24.578 1 98.56 98 ILE B C 1
ATOM 2870 O O . ILE B 1 98 ? -6.438 -10.93 -23.594 1 98.56 98 ILE B O 1
ATOM 2874 N N . LYS B 1 99 ? -5.898 -10.742 -25.781 1 97.75 99 LYS B N 1
ATOM 2875 C CA . LYS B 1 99 ? -6.184 -12.156 -26.016 1 97.75 99 LYS B CA 1
ATOM 2876 C C . LYS B 1 99 ? -5.238 -13.055 -25.234 1 97.75 99 LYS B C 1
ATOM 2878 O O . LYS B 1 99 ? -4.035 -12.789 -25.172 1 97.75 99 LYS B O 1
ATOM 2883 N N . GLY B 1 100 ? -5.773 -14.008 -24.594 1 97.88 100 GLY B N 1
ATOM 2884 C CA . GLY B 1 100 ? -4.945 -14.992 -23.906 1 97.88 100 GLY B CA 1
ATOM 2885 C C . GLY B 1 100 ? -4.887 -14.789 -22.406 1 97.88 100 GLY B C 1
ATOM 2886 O O . GLY B 1 100 ? -4.312 -15.602 -21.688 1 97.88 100 GLY B O 1
ATOM 2887 N N . ILE B 1 101 ? -5.516 -13.719 -21.922 1 98.62 101 ILE B N 1
ATOM 2888 C CA . ILE B 1 101 ? -5.605 -13.516 -20.469 1 98.62 101 ILE B CA 1
ATOM 2889 C C . ILE B 1 101 ? -6.867 -14.18 -19.938 1 98.62 101 ILE B C 1
ATOM 2891 O O . ILE B 1 101 ? -7.969 -13.945 -20.438 1 98.62 101 ILE B O 1
ATOM 2895 N N . ASP B 1 102 ? -6.758 -14.922 -18.891 1 98.5 102 ASP B N 1
ATOM 2896 C CA . ASP B 1 102 ? -7.859 -15.797 -18.484 1 98.5 102 ASP B CA 1
ATOM 2897 C C . ASP B 1 102 ? -8.555 -15.266 -17.234 1 98.5 102 ASP B C 1
ATOM 2899 O O . ASP B 1 102 ? -9.719 -15.57 -16.984 1 98.5 102 ASP B O 1
ATOM 2903 N N . ALA B 1 103 ? -7.859 -14.539 -16.391 1 98.81 103 ALA B N 1
ATOM 2904 C CA . ALA B 1 103 ? -8.414 -14.008 -15.148 1 98.81 103 ALA B CA 1
ATOM 2905 C C . ALA B 1 103 ? -7.574 -12.844 -14.633 1 98.81 103 ALA B C 1
ATOM 2907 O O . ALA B 1 103 ? -6.461 -12.609 -15.102 1 98.81 103 ALA B O 1
ATOM 2908 N N . ALA B 1 104 ? -8.156 -12.109 -13.758 1 98.88 104 ALA B N 1
ATOM 2909 C CA . ALA B 1 104 ? -7.473 -11.031 -13.047 1 98.88 104 ALA B CA 1
ATOM 2910 C C . ALA B 1 104 ? -7.234 -11.406 -11.586 1 98.88 104 ALA B C 1
ATOM 2912 O O . ALA B 1 104 ? -8.125 -11.945 -10.922 1 98.88 104 ALA B O 1
ATOM 2913 N N . LEU B 1 105 ? -6.035 -11.242 -11.156 1 98.88 105 LEU B N 1
ATOM 2914 C CA . LEU B 1 105 ? -5.77 -11.25 -9.727 1 98.88 105 LEU B CA 1
ATOM 2915 C C . LEU B 1 105 ? -5.922 -9.852 -9.133 1 98.88 105 LEU B C 1
ATOM 2917 O O . LEU B 1 105 ? -5.191 -8.93 -9.516 1 98.88 105 LEU B O 1
ATOM 2921 N N . VAL B 1 106 ? -6.832 -9.727 -8.211 1 98.88 106 VAL B N 1
ATOM 2922 C CA . VAL B 1 106 ? -7.105 -8.438 -7.582 1 98.88 106 VAL B CA 1
ATOM 2923 C C . VAL B 1 106 ? -6.773 -8.508 -6.094 1 98.88 106 VAL B C 1
ATOM 2925 O O . VAL B 1 106 ? -7.379 -9.281 -5.352 1 98.88 106 VAL B O 1
ATOM 2928 N N . VAL B 1 107 ? -5.805 -7.715 -5.691 1 98.69 107 VAL B N 1
ATOM 2929 C CA . VAL B 1 107 ? -5.344 -7.707 -4.309 1 98.69 107 VAL B CA 1
ATOM 2930 C C . VAL B 1 107 ? -6.289 -6.871 -3.451 1 98.69 107 VAL B C 1
ATOM 2932 O O . VAL B 1 107 ? -6.863 -5.891 -3.928 1 98.69 107 VAL B O 1
ATOM 2935 N N . VAL B 1 108 ? -6.48 -7.277 -2.18 1 98.44 108 VAL B N 1
ATOM 2936 C CA . VAL B 1 108 ? -7.133 -6.391 -1.22 1 98.44 108 VAL B CA 1
ATOM 2937 C C . VAL B 1 108 ? -6.445 -5.027 -1.228 1 98.44 108 VAL B C 1
ATOM 2939 O O . VAL B 1 108 ? -5.219 -4.941 -1.159 1 98.44 108 VAL B O 1
ATOM 2942 N N . PRO B 1 109 ? -7.25 -3.986 -1.325 1 97.88 109 PRO B N 1
ATOM 2943 C CA . PRO B 1 109 ? -6.621 -2.67 -1.461 1 97.88 109 PRO B CA 1
ATOM 2944 C C . PRO B 1 109 ? -5.672 -2.348 -0.311 1 97.88 109 PRO B C 1
ATOM 2946 O O . PRO B 1 109 ? -6.082 -2.344 0.852 1 97.88 109 PRO B O 1
ATOM 2949 N N . TYR B 1 110 ? -4.449 -2.1 -0.66 1 97.19 110 TYR B N 1
ATOM 2950 C CA . TYR B 1 110 ? -3.4 -1.804 0.311 1 97.19 110 TYR B CA 1
ATOM 2951 C C . TYR B 1 110 ? -3.395 -0.323 0.67 1 97.19 110 TYR B C 1
ATOM 2953 O O . TYR B 1 110 ? -3.879 0.512 -0.099 1 97.19 110 TYR B O 1
ATOM 2961 N N . TYR B 1 111 ? -2.904 0.02 1.838 1 96.88 111 TYR B N 1
ATOM 2962 C CA . TYR B 1 111 ? -2.648 1.389 2.273 1 96.88 111 TYR B CA 1
ATOM 2963 C C . TYR B 1 111 ? -3.934 2.061 2.742 1 96.88 111 TYR B C 1
ATOM 2965 O O . TYR B 1 111 ? -3.93 2.799 3.73 1 96.88 111 TYR B O 1
ATOM 2973 N N . ASN B 1 112 ? -5.086 1.777 2.09 1 95.62 112 ASN B N 1
ATOM 2974 C CA . ASN B 1 112 ? -6.363 2.432 2.344 1 95.62 112 ASN B CA 1
ATOM 2975 C C . ASN B 1 112 ? -7.012 1.918 3.627 1 95.62 112 ASN B C 1
ATOM 2977 O O . ASN B 1 112 ? -7.852 2.6 4.219 1 95.62 112 ASN B O 1
ATOM 2981 N N . LYS B 1 113 ? -6.82 0.723 3.932 1 96.81 113 LYS B N 1
ATOM 2982 C CA . LYS B 1 113 ? -7.348 0.026 5.102 1 96.81 113 LYS B CA 1
ATOM 2983 C C . LYS B 1 113 ? -8.875 -0.004 5.082 1 96.81 113 LYS B C 1
ATOM 2985 O O . LYS B 1 113 ? -9.516 0.385 6.059 1 96.81 113 LYS B O 1
ATOM 2990 N N . PRO B 1 114 ? -9.453 -0.467 3.967 1 98.19 114 PRO B N 1
ATOM 2991 C CA . PRO B 1 114 ? -10.914 -0.615 3.986 1 98.19 114 PRO B CA 1
ATOM 2992 C C . PRO B 1 114 ? -11.391 -1.635 5.02 1 98.19 114 PRO B C 1
ATOM 2994 O O . PRO B 1 114 ? -10.633 -2.541 5.387 1 98.19 114 PRO B O 1
ATOM 2997 N N . ASP B 1 115 ? -12.57 -1.447 5.539 1 98.31 115 ASP B N 1
ATOM 2998 C CA . ASP B 1 115 ? -13.172 -2.469 6.391 1 98.31 115 ASP B CA 1
ATOM 2999 C C . ASP B 1 115 ? -13.844 -3.555 5.551 1 98.31 115 ASP B C 1
ATOM 3001 O O . ASP B 1 115 ? -13.758 -3.543 4.324 1 98.31 115 ASP B O 1
ATOM 3005 N N . GLN B 1 116 ? -14.461 -4.566 6.168 1 98.75 116 GLN B N 1
ATOM 3006 C CA . GLN B 1 116 ? -15.039 -5.707 5.469 1 98.75 116 GLN B CA 1
ATOM 3007 C C . GLN B 1 116 ? -16.078 -5.254 4.445 1 98.75 116 GLN B C 1
ATOM 3009 O O . GLN B 1 116 ? -16.109 -5.75 3.316 1 98.75 116 GLN B O 1
ATOM 3014 N N . ALA B 1 117 ? -16.953 -4.254 4.852 1 98.69 117 ALA B N 1
ATOM 3015 C CA . ALA B 1 117 ? -17.969 -3.736 3.936 1 98.69 117 ALA B CA 1
ATOM 3016 C C . ALA B 1 117 ? -17.328 -3.078 2.719 1 98.69 117 ALA B C 1
ATOM 3018 O O . ALA B 1 117 ? -17.797 -3.246 1.592 1 98.69 117 ALA B O 1
ATOM 3019 N N . GLY B 1 118 ? -16.266 -2.322 2.945 1 98.75 118 GLY B N 1
ATOM 3020 C CA . GLY B 1 118 ? -15.539 -1.702 1.854 1 98.75 118 GLY B CA 1
ATOM 3021 C C . GLY B 1 118 ? -14.898 -2.709 0.917 1 98.75 118 GLY B C 1
ATOM 3022 O O . GLY B 1 118 ? -14.875 -2.506 -0.299 1 98.75 118 GLY B O 1
ATOM 3023 N N . MET B 1 119 ? -14.383 -3.822 1.44 1 98.88 119 MET B N 1
ATOM 3024 C CA . MET B 1 119 ? -13.797 -4.875 0.619 1 98.88 119 MET B CA 1
ATOM 3025 C C . MET B 1 119 ? -14.852 -5.547 -0.251 1 98.88 119 MET B C 1
ATOM 3027 O O . MET B 1 119 ? -14.617 -5.816 -1.43 1 98.88 119 MET B O 1
ATOM 3031 N N . ILE B 1 120 ? -16.016 -5.812 0.354 1 98.94 120 ILE B N 1
ATOM 3032 C CA . ILE B 1 120 ? -17.109 -6.402 -0.418 1 98.94 120 ILE B CA 1
ATOM 3033 C C . ILE B 1 120 ? -17.484 -5.477 -1.567 1 98.94 120 ILE B C 1
ATOM 3035 O O . ILE B 1 120 ? -17.609 -5.914 -2.713 1 98.94 120 ILE B O 1
ATOM 3039 N N . ALA B 1 121 ? -17.594 -4.168 -1.283 1 98.88 121 ALA B N 1
ATOM 3040 C CA . ALA B 1 121 ? -17.969 -3.193 -2.305 1 98.88 121 ALA B CA 1
ATOM 3041 C C . ALA B 1 121 ? -16.906 -3.119 -3.406 1 98.88 121 ALA B C 1
ATOM 3043 O O . ALA B 1 121 ? -17.25 -3.076 -4.594 1 98.88 121 ALA B O 1
ATOM 3044 N N . HIS B 1 122 ? -15.68 -3.143 -3.061 1 98.88 122 HIS B N 1
ATOM 3045 C CA . HIS B 1 122 ? -14.562 -3.07 -3.992 1 98.88 122 HIS B CA 1
ATOM 3046 C C . HIS B 1 122 ? -14.57 -4.254 -4.953 1 98.88 122 HIS B C 1
ATOM 3048 O O . HIS B 1 122 ? -14.602 -4.074 -6.172 1 98.88 122 HIS B O 1
ATOM 3054 N N . PHE B 1 123 ? -14.609 -5.461 -4.449 1 98.94 123 PHE B N 1
ATOM 3055 C CA . PHE B 1 123 ? -14.484 -6.656 -5.273 1 98.94 123 PHE B CA 1
ATOM 3056 C C . PHE B 1 123 ? -15.742 -6.879 -6.102 1 98.94 123 PHE B C 1
ATOM 3058 O O . PHE B 1 123 ? -15.664 -7.367 -7.234 1 98.94 123 PHE B O 1
ATOM 3065 N N . THR B 1 124 ? -16.891 -6.5 -5.496 1 98.94 124 THR B N 1
ATOM 3066 C CA . THR B 1 124 ? -18.125 -6.57 -6.27 1 98.94 124 THR B CA 1
ATOM 3067 C C . THR B 1 124 ? -18.047 -5.648 -7.488 1 98.94 124 THR B C 1
ATOM 3069 O O . THR B 1 124 ? -18.375 -6.062 -8.602 1 98.94 124 THR B O 1
ATOM 3072 N N . ALA B 1 125 ? -17.578 -4.434 -7.266 1 98.88 125 ALA B N 1
ATOM 3073 C CA . ALA B 1 125 ? -17.484 -3.465 -8.352 1 98.88 125 ALA B CA 1
ATOM 3074 C C . ALA B 1 125 ? -16.516 -3.949 -9.43 1 98.88 125 ALA B C 1
ATOM 3076 O O . ALA B 1 125 ? -16.812 -3.861 -10.625 1 98.88 125 ALA B O 1
ATOM 3077 N N . VAL B 1 126 ? -15.383 -4.5 -9.07 1 98.94 126 VAL B N 1
ATOM 3078 C CA . VAL B 1 126 ? -14.367 -4.961 -10.023 1 98.94 126 VAL B CA 1
ATOM 3079 C C . VAL B 1 126 ? -14.906 -6.16 -10.797 1 98.94 126 VAL B C 1
ATOM 3081 O O . VAL B 1 126 ? -14.734 -6.242 -12.023 1 98.94 126 VAL B O 1
ATOM 3084 N N . ALA B 1 127 ? -15.547 -7.07 -10.086 1 98.81 127 ALA B N 1
ATOM 3085 C CA . ALA B 1 127 ? -16.094 -8.266 -10.719 1 98.81 127 ALA B CA 1
ATOM 3086 C C . ALA B 1 127 ? -17.172 -7.906 -11.742 1 98.81 127 ALA B C 1
ATOM 3088 O O . ALA B 1 127 ? -17.25 -8.523 -12.805 1 98.81 127 ALA B O 1
ATOM 3089 N N . ASP B 1 128 ? -17.922 -6.887 -11.422 1 98.44 128 ASP B N 1
ATOM 3090 C CA . ASP B 1 128 ? -19.062 -6.508 -12.258 1 98.44 128 ASP B CA 1
ATOM 3091 C C . ASP B 1 128 ? -18.609 -5.703 -13.477 1 98.44 128 ASP B C 1
ATOM 3093 O O . ASP B 1 128 ? -19.25 -5.758 -14.531 1 98.44 128 ASP B O 1
ATOM 3097 N N . GLN B 1 129 ? -17.5 -5.02 -13.32 1 98.62 129 GLN B N 1
ATOM 3098 C CA . GLN B 1 129 ? -17.219 -4.004 -14.336 1 98.62 129 GLN B CA 1
ATOM 3099 C C . GLN B 1 129 ? -15.891 -4.262 -15.023 1 98.62 129 GLN B C 1
ATOM 3101 O O . GLN B 1 129 ? -15.602 -3.674 -16.062 1 98.62 129 GLN B O 1
ATOM 3106 N N . GLY B 1 130 ? -15.062 -5.133 -14.531 1 98.38 130 GLY B N 1
ATOM 3107 C CA . GLY B 1 130 ? -13.688 -5.246 -14.977 1 98.38 130 GLY B CA 1
ATOM 3108 C C . GLY B 1 130 ? -13.539 -6.02 -16.281 1 98.38 130 GLY B C 1
ATOM 3109 O O . GLY B 1 130 ? -12.57 -5.836 -17.016 1 98.38 130 GLY B O 1
ATOM 3110 N N . GLY B 1 131 ? -14.43 -7.004 -16.484 1 98.44 131 GLY B N 1
ATOM 3111 C CA . GLY B 1 131 ? -14.445 -7.699 -17.75 1 98.44 131 GLY B CA 1
ATOM 3112 C C . GLY B 1 131 ? -13.656 -9 -17.734 1 98.44 131 GLY B C 1
ATOM 3113 O O . GLY B 1 131 ? -13.594 -9.703 -18.75 1 98.44 131 GLY B O 1
ATOM 3114 N N . LEU B 1 132 ? -13.031 -9.398 -16.641 1 98.62 132 LEU B N 1
ATOM 3115 C CA . LEU B 1 132 ? -12.336 -10.672 -16.469 1 98.62 132 LEU B CA 1
ATOM 3116 C C . LEU B 1 132 ? -12.82 -11.375 -15.203 1 98.62 132 LEU B C 1
ATOM 3118 O O . LEU B 1 132 ? -13.18 -10.727 -14.219 1 98.62 132 LEU B O 1
ATOM 3122 N N . PRO B 1 133 ? -12.867 -12.742 -15.266 1 98.62 133 PRO B N 1
ATOM 3123 C CA . PRO B 1 133 ? -13.023 -13.43 -13.977 1 98.62 133 PRO B CA 1
ATOM 3124 C C . PRO B 1 133 ? -11.992 -12.992 -12.945 1 98.62 133 PRO B C 1
ATOM 3126 O O . PRO B 1 133 ? -10.828 -12.75 -13.289 1 98.62 133 PRO B O 1
ATOM 3129 N N . VAL B 1 134 ? -12.438 -12.922 -11.664 1 98.88 134 VAL B N 1
ATOM 3130 C CA . VAL B 1 134 ? -11.586 -12.352 -10.633 1 98.88 134 VAL B CA 1
ATOM 3131 C C . VAL B 1 134 ? -11.125 -13.445 -9.672 1 98.88 134 VAL B C 1
ATOM 3133 O O . VAL B 1 134 ? -11.93 -14.281 -9.25 1 98.88 134 VAL B O 1
ATOM 3136 N N . ILE B 1 135 ? -9.844 -13.453 -9.391 1 98.88 135 ILE B N 1
ATOM 3137 C CA . ILE B 1 135 ? -9.266 -14.172 -8.266 1 98.88 135 ILE B CA 1
ATOM 3138 C C . ILE B 1 135 ? -8.844 -13.188 -7.18 1 98.88 135 ILE B C 1
ATOM 3140 O O . ILE B 1 135 ? -8.062 -12.266 -7.438 1 98.88 135 ILE B O 1
ATOM 3144 N N . ILE B 1 136 ? -9.383 -13.375 -5.977 1 98.94 136 ILE B N 1
ATOM 3145 C CA . ILE B 1 136 ? -9.062 -12.5 -4.852 1 98.94 136 ILE B CA 1
ATOM 3146 C C . ILE B 1 136 ? -7.66 -12.812 -4.344 1 98.94 136 ILE B C 1
ATOM 3148 O O . ILE B 1 136 ? -7.273 -13.977 -4.23 1 98.94 136 ILE B O 1
ATOM 3152 N N . TYR B 1 137 ? -6.902 -11.812 -4.133 1 98.88 137 TYR B N 1
ATOM 3153 C CA . TYR B 1 137 ? -5.617 -11.969 -3.465 1 98.88 137 TYR B CA 1
ATOM 3154 C C . TYR B 1 137 ? -5.672 -11.43 -2.041 1 98.88 137 TYR B C 1
ATOM 3156 O O . TYR B 1 137 ? -5.621 -10.211 -1.828 1 98.88 137 TYR B O 1
ATOM 3164 N N . ASN B 1 138 ? -5.781 -12.328 -1.059 1 98.81 138 ASN B N 1
ATOM 3165 C CA . ASN B 1 138 ? -5.82 -12.008 0.364 1 98.81 138 ASN B CA 1
ATOM 3166 C C . ASN B 1 138 ? -4.461 -12.219 1.024 1 98.81 138 ASN B C 1
ATOM 3168 O O . ASN B 1 138 ? -4.105 -13.344 1.385 1 98.81 138 ASN B O 1
ATOM 3172 N N . ILE B 1 139 ? -3.787 -11.148 1.223 1 98.25 139 ILE B N 1
ATOM 3173 C CA . ILE B 1 139 ? -2.414 -11.234 1.711 1 98.25 139 ILE B CA 1
ATOM 3174 C C . ILE B 1 139 ? -2.189 -10.188 2.801 1 98.25 139 ILE B C 1
ATOM 3176 O O . ILE B 1 139 ? -1.443 -9.227 2.602 1 98.25 139 ILE B O 1
ATOM 3180 N N . PRO B 1 140 ? -2.672 -10.406 4.012 1 97.56 140 PRO B N 1
ATOM 3181 C CA . PRO B 1 140 ? -2.584 -9.414 5.086 1 97.56 140 PRO B CA 1
ATOM 3182 C C . PRO B 1 140 ? -1.149 -8.977 5.371 1 97.56 140 PRO B C 1
ATOM 3184 O O . PRO B 1 140 ? -0.916 -7.828 5.758 1 97.56 140 PRO B O 1
ATOM 3187 N N . GLY B 1 141 ? -0.161 -9.789 5.145 1 96.31 141 GLY B N 1
ATOM 3188 C CA . GLY B 1 141 ? 1.233 -9.469 5.406 1 96.31 141 GLY B CA 1
ATOM 3189 C C . GLY B 1 141 ? 1.764 -8.352 4.531 1 96.31 141 GLY B C 1
ATOM 3190 O O . GLY B 1 141 ? 2.82 -7.785 4.812 1 96.31 141 GLY B O 1
ATOM 3191 N N . ARG B 1 142 ? 0.935 -7.934 3.457 1 96.88 142 ARG B N 1
ATOM 3192 C CA . ARG B 1 142 ? 1.371 -6.863 2.566 1 96.88 142 ARG B CA 1
ATOM 3193 C C . ARG B 1 142 ? 0.383 -5.703 2.582 1 96.88 142 ARG B C 1
ATOM 3195 O O . ARG B 1 142 ? 0.727 -4.582 2.195 1 96.88 142 ARG B O 1
ATOM 3202 N N . VAL B 1 143 ? -0.887 -5.949 3.047 1 96.75 143 VAL B N 1
ATOM 3203 C CA . VAL B 1 143 ? -1.899 -4.926 2.805 1 96.75 143 VAL B CA 1
ATOM 3204 C C . VAL B 1 143 ? -2.463 -4.43 4.133 1 96.75 143 VAL B C 1
ATOM 3206 O O . VAL B 1 143 ? -3.328 -3.553 4.16 1 96.75 143 VAL B O 1
ATOM 3209 N N . ILE B 1 144 ? -2.039 -5.008 5.32 1 95.19 144 ILE B N 1
ATOM 3210 C CA . ILE B 1 144 ? -2.332 -4.551 6.676 1 95.19 144 ILE B CA 1
ATOM 3211 C C . ILE B 1 144 ? -3.684 -5.102 7.129 1 95.19 144 ILE B C 1
ATOM 3213 O O . ILE B 1 144 ? -3.854 -5.465 8.297 1 95.19 144 ILE B O 1
ATOM 3217 N N . VAL B 1 145 ? -4.648 -5.156 6.203 1 97.38 145 VAL B N 1
ATOM 3218 C CA . VAL B 1 145 ? -5.969 -5.652 6.57 1 97.38 145 VAL B CA 1
ATOM 3219 C C . VAL B 1 145 ? -6.137 -7.09 6.078 1 97.38 145 VAL B C 1
ATOM 3221 O O . VAL B 1 145 ? -5.516 -7.488 5.09 1 97.38 145 VAL B O 1
ATOM 3224 N N . LYS B 1 146 ? -6.992 -7.844 6.871 1 98.38 146 LYS B N 1
ATOM 3225 C CA . LYS B 1 146 ? -7.277 -9.227 6.496 1 98.38 146 LYS B CA 1
ATOM 3226 C C . LYS B 1 146 ? -8.75 -9.406 6.145 1 98.38 146 LYS B C 1
ATOM 3228 O O . LYS B 1 146 ? -9.633 -9.047 6.93 1 98.38 146 LYS B O 1
ATOM 3233 N N . MET B 1 147 ? -8.984 -9.906 4.926 1 98.75 147 MET B N 1
ATOM 3234 C CA . MET B 1 147 ? -10.344 -10.289 4.555 1 98.75 147 MET B CA 1
ATOM 3235 C C . MET B 1 147 ? -10.797 -11.523 5.324 1 98.75 147 MET B C 1
ATOM 3237 O O . MET B 1 147 ? -10.117 -12.547 5.309 1 98.75 147 MET B O 1
ATOM 3241 N N . THR B 1 148 ? -11.898 -11.484 5.984 1 98.81 148 THR B N 1
ATOM 3242 C CA . THR B 1 148 ? -12.375 -12.586 6.812 1 98.81 148 THR B CA 1
ATOM 3243 C C . THR B 1 148 ? -12.961 -13.703 5.945 1 98.81 148 THR B C 1
ATOM 3245 O O . THR B 1 148 ? -13.344 -13.469 4.797 1 98.81 148 THR B O 1
ATOM 3248 N N . VAL B 1 149 ? -13.062 -14.906 6.531 1 98.88 149 VAL B N 1
ATOM 3249 C CA . VAL B 1 149 ? -13.672 -16.047 5.844 1 98.88 149 VAL B CA 1
ATOM 3250 C C . VAL B 1 149 ? -15.102 -15.695 5.441 1 98.88 149 VAL B C 1
ATOM 3252 O O . VAL B 1 149 ? -15.531 -15.992 4.324 1 98.88 149 VAL B O 1
ATOM 3255 N N . ALA B 1 150 ? -15.836 -14.977 6.34 1 98.88 150 ALA B N 1
ATOM 3256 C CA . ALA B 1 150 ? -17.219 -14.602 6.055 1 98.88 150 ALA B CA 1
ATOM 3257 C C . ALA B 1 150 ? -17.297 -13.703 4.824 1 98.88 150 ALA B C 1
ATOM 3259 O O . ALA B 1 150 ? -18.172 -13.875 3.975 1 98.88 150 ALA B O 1
ATOM 3260 N N . THR B 1 151 ? -16.453 -12.75 4.715 1 98.94 151 THR B N 1
ATOM 3261 C CA . THR B 1 151 ? -16.406 -11.844 3.574 1 98.94 151 THR B CA 1
ATOM 3262 C C . THR B 1 151 ? -16.047 -12.594 2.297 1 98.94 151 THR B C 1
ATOM 3264 O O . THR B 1 151 ? -16.672 -12.391 1.254 1 98.94 151 THR B O 1
ATOM 3267 N N . ILE B 1 152 ? -15.062 -13.492 2.367 1 98.94 152 ILE B N 1
ATOM 3268 C CA . ILE B 1 152 ? -14.633 -14.305 1.229 1 98.94 152 ILE B CA 1
ATOM 3269 C C . ILE B 1 152 ? -15.805 -15.133 0.721 1 98.94 152 ILE B C 1
ATOM 3271 O O . ILE B 1 152 ? -16.078 -15.18 -0.483 1 98.94 152 ILE B O 1
ATOM 3275 N N . LEU B 1 153 ? -16.5 -15.758 1.663 1 98.94 153 LEU B N 1
ATOM 3276 C CA . LEU B 1 153 ? -17.609 -16.625 1.291 1 98.94 153 LEU B CA 1
ATOM 3277 C C . LEU B 1 153 ? -18.75 -15.82 0.676 1 98.94 153 LEU B C 1
ATOM 3279 O O . LEU B 1 153 ? -19.438 -16.297 -0.23 1 98.94 153 LEU B O 1
ATOM 3283 N N . THR B 1 154 ? -18.969 -14.555 1.194 1 98.88 154 THR B N 1
ATOM 3284 C CA . THR B 1 154 ? -19.938 -13.648 0.584 1 98.88 154 THR B CA 1
ATOM 3285 C C . THR B 1 154 ? -19.547 -13.344 -0.86 1 98.88 154 THR B C 1
ATOM 3287 O O . THR B 1 154 ? -20.391 -13.453 -1.765 1 98.88 154 THR B O 1
ATOM 3290 N N . LEU B 1 155 ? -18.328 -13.062 -1.124 1 98.94 155 LEU B N 1
ATOM 3291 C CA . LEU B 1 155 ? -17.844 -12.695 -2.447 1 98.94 155 LEU B CA 1
ATOM 3292 C C . LEU B 1 155 ? -17.812 -13.898 -3.377 1 98.94 155 LEU B C 1
ATOM 3294 O O . LEU B 1 155 ? -18.016 -13.766 -4.586 1 98.94 155 LEU B O 1
ATOM 3298 N N . ALA B 1 156 ? -17.625 -15.07 -2.82 1 98.81 156 ALA B N 1
ATOM 3299 C CA . ALA B 1 156 ? -17.531 -16.312 -3.596 1 98.81 156 ALA B CA 1
ATOM 3300 C C . ALA B 1 156 ? -18.875 -16.625 -4.273 1 98.81 156 ALA B C 1
ATOM 3302 O O . ALA B 1 156 ? -18.938 -17.453 -5.18 1 98.81 156 ALA B O 1
ATOM 3303 N N . GLN B 1 157 ? -19.938 -15.945 -3.791 1 98.38 157 GLN B N 1
ATOM 3304 C CA . GLN B 1 157 ? -21.25 -16.156 -4.398 1 98.38 157 GLN B CA 1
ATOM 3305 C C . GLN B 1 157 ? -21.375 -15.406 -5.719 1 98.38 157 GLN B C 1
ATOM 3307 O O . GLN B 1 157 ? -22.281 -15.664 -6.508 1 98.38 157 GLN B O 1
ATOM 3312 N N . ASN B 1 158 ? -20.547 -14.406 -5.977 1 98.31 158 ASN B N 1
ATOM 3313 C CA . ASN B 1 158 ? -20.516 -13.688 -7.242 1 98.31 158 ASN B CA 1
ATOM 3314 C C . ASN B 1 158 ? -19.906 -14.539 -8.352 1 98.31 158 ASN B C 1
ATOM 3316 O O . ASN B 1 158 ? -18.734 -14.938 -8.273 1 98.31 158 ASN B O 1
ATOM 3320 N N . PRO B 1 159 ? -20.594 -14.875 -9.422 1 97.31 159 PRO B N 1
ATOM 3321 C CA . PRO B 1 159 ? -20.109 -15.805 -10.453 1 97.31 159 PRO B CA 1
ATOM 3322 C C . PRO B 1 159 ? -18.875 -15.289 -11.172 1 97.31 159 PRO B C 1
ATOM 3324 O O . PRO B 1 159 ? -18.156 -16.062 -11.82 1 97.31 159 PRO B O 1
ATOM 3327 N N . ASN B 1 160 ? -18.625 -13.961 -11.039 1 98.25 160 ASN B N 1
ATOM 3328 C CA . ASN B 1 160 ? -17.453 -13.391 -11.695 1 98.25 160 ASN B CA 1
ATOM 3329 C C . ASN B 1 160 ? -16.219 -13.469 -10.797 1 98.25 160 ASN B C 1
ATOM 3331 O O . ASN B 1 160 ? -15.117 -13.117 -11.219 1 98.25 160 ASN B O 1
ATOM 3335 N N . ILE B 1 161 ? -16.359 -13.867 -9.609 1 98.81 161 ILE B N 1
ATOM 3336 C CA . ILE B 1 161 ? -15.242 -14.133 -8.703 1 98.81 161 ILE B CA 1
ATOM 3337 C C . ILE B 1 161 ? -15.008 -15.633 -8.602 1 98.81 161 ILE B C 1
ATOM 3339 O O . ILE B 1 161 ? -15.781 -16.344 -7.957 1 98.81 161 ILE B O 1
ATOM 3343 N N . ILE B 1 162 ? -13.891 -16.062 -9.188 1 98.56 162 ILE B N 1
ATOM 3344 C CA . ILE B 1 162 ? -13.805 -17.484 -9.484 1 98.56 162 ILE B CA 1
ATOM 3345 C C . ILE B 1 162 ? -12.859 -18.172 -8.5 1 98.56 162 ILE B C 1
ATOM 3347 O O . ILE B 1 162 ? -12.727 -19.391 -8.5 1 98.56 162 ILE B O 1
ATOM 3351 N N . GLY B 1 163 ? -12.195 -17.391 -7.641 1 98.69 163 GLY B N 1
ATOM 3352 C CA . GLY B 1 163 ? -11.273 -18.016 -6.707 1 98.69 163 GLY B CA 1
ATOM 3353 C C . GLY B 1 163 ? -10.555 -17.031 -5.809 1 98.69 163 GLY B C 1
ATOM 3354 O O . GLY B 1 163 ? -10.922 -15.852 -5.758 1 98.69 163 GLY B O 1
ATOM 3355 N N . ILE B 1 164 ? -9.57 -17.562 -5.055 1 98.88 164 ILE B N 1
ATOM 3356 C CA . ILE B 1 164 ? -8.789 -16.766 -4.117 1 98.88 164 ILE B CA 1
ATOM 3357 C C . ILE B 1 164 ? -7.375 -17.328 -4.008 1 98.88 164 ILE B C 1
ATOM 3359 O O . ILE B 1 164 ? -7.184 -18.547 -4.035 1 98.88 164 ILE B O 1
ATOM 3363 N N . LYS B 1 165 ? -6.414 -16.453 -4.062 1 98.81 165 LYS B N 1
ATOM 3364 C CA . LYS B 1 165 ? -5.066 -16.703 -3.555 1 98.81 165 LYS B CA 1
ATOM 3365 C C . LYS B 1 165 ? -4.953 -16.312 -2.084 1 98.81 165 LYS B C 1
ATOM 3367 O O . LYS B 1 165 ? -4.883 -15.133 -1.751 1 98.81 165 LYS B O 1
ATOM 3372 N N . GLN B 1 166 ? -4.961 -17.328 -1.239 1 98.81 166 GLN B N 1
ATOM 3373 C CA . GLN B 1 166 ? -5.121 -17.141 0.2 1 98.81 166 GLN B CA 1
ATOM 3374 C C . GLN B 1 166 ? -3.779 -17.219 0.919 1 98.81 166 GLN B C 1
ATOM 3376 O O . GLN B 1 166 ? -3.086 -18.25 0.843 1 98.81 166 GLN B O 1
ATOM 3381 N N . CYS B 1 167 ? -3.389 -16.125 1.484 1 98.25 167 CYS B N 1
ATOM 3382 C CA . CYS B 1 167 ? -2.199 -16.094 2.328 1 98.25 167 CYS B CA 1
ATOM 3383 C C . CYS B 1 167 ? -2.574 -15.883 3.791 1 98.25 167 CYS B C 1
ATOM 3385 O O . CYS B 1 167 ? -2.436 -14.781 4.32 1 98.25 167 CYS B O 1
ATOM 3387 N N . ALA B 1 168 ? -3.062 -16.828 4.461 1 97.25 168 ALA B N 1
ATOM 3388 C CA . ALA B 1 168 ? -3.496 -16.859 5.855 1 97.25 168 ALA B CA 1
ATOM 3389 C C . ALA B 1 168 ? -3.332 -18.25 6.449 1 97.25 168 ALA B C 1
ATOM 3391 O O . ALA B 1 168 ? -2.561 -19.062 5.938 1 97.25 168 ALA B O 1
ATOM 3392 N N . THR B 1 169 ? -3.984 -18.578 7.559 1 98 169 THR B N 1
ATOM 3393 C CA . THR B 1 169 ? -3.809 -19.844 8.266 1 98 169 THR B CA 1
ATOM 3394 C C . THR B 1 169 ? -4.512 -20.984 7.527 1 98 169 THR B C 1
ATOM 3396 O O . THR B 1 169 ? -5.441 -20.75 6.754 1 98 169 THR B O 1
ATOM 3399 N N . MET B 1 170 ? -4.016 -22.156 7.762 1 98.25 170 MET B N 1
ATOM 3400 C CA . MET B 1 170 ? -4.66 -23.312 7.16 1 98.25 170 MET B CA 1
ATOM 3401 C C . MET B 1 170 ? -6.066 -23.516 7.719 1 98.25 170 MET B C 1
ATOM 3403 O O . MET B 1 170 ? -6.93 -24.078 7.051 1 98.25 170 MET B O 1
ATOM 3407 N N . GLU B 1 171 ? -6.312 -23.016 9.031 1 98.44 171 GLU B N 1
ATOM 3408 C CA . GLU B 1 171 ? -7.664 -23.047 9.578 1 98.44 171 GLU B CA 1
ATOM 3409 C C . GLU B 1 171 ? -8.633 -22.25 8.703 1 98.44 171 GLU B C 1
ATOM 3411 O O . GLU B 1 171 ? -9.703 -22.75 8.344 1 98.44 171 GLU B O 1
ATOM 3416 N N . GLU B 1 172 ? -8.242 -21.094 8.312 1 98.69 172 GLU B N 1
ATOM 3417 C CA . GLU B 1 172 ? -9.062 -20.266 7.445 1 98.69 172 GLU B CA 1
ATOM 3418 C C . GLU B 1 172 ? -9.18 -20.859 6.047 1 98.69 172 GLU B C 1
ATOM 3420 O O . GLU B 1 172 ? -10.25 -20.828 5.438 1 98.69 172 GLU B O 1
ATOM 3425 N N . PHE B 1 173 ? -8.016 -21.344 5.59 1 98.75 173 PHE B N 1
ATOM 3426 C CA . PHE B 1 173 ? -7.988 -22 4.285 1 98.75 173 PHE B CA 1
ATOM 3427 C C . PHE B 1 173 ? -9.008 -23.125 4.219 1 98.75 173 PHE B C 1
ATOM 3429 O O . PHE B 1 173 ? -9.805 -23.203 3.279 1 98.75 173 PHE B O 1
ATOM 3436 N N . GLY B 1 174 ? -8.977 -23.953 5.219 1 98.75 174 GLY B N 1
ATOM 3437 C CA . GLY B 1 174 ? -9.898 -25.078 5.281 1 98.75 174 GLY B CA 1
ATOM 3438 C C . GLY B 1 174 ? -11.352 -24.641 5.352 1 98.75 174 GLY B C 1
ATOM 3439 O O . GLY B 1 174 ? -12.219 -25.25 4.727 1 98.75 174 GLY B O 1
ATOM 3440 N N . ALA B 1 175 ? -11.609 -23.547 6.102 1 98.88 175 ALA B N 1
ATOM 3441 C CA . ALA B 1 175 ? -12.969 -23.031 6.215 1 98.88 175 ALA B CA 1
ATOM 3442 C C . ALA B 1 175 ? -13.492 -22.562 4.859 1 98.88 175 ALA B C 1
ATOM 3444 O O . ALA B 1 175 ? -14.672 -22.75 4.543 1 98.88 175 ALA B O 1
ATOM 3445 N N . ILE B 1 176 ? -12.656 -21.953 4.055 1 98.88 176 ILE B N 1
ATOM 3446 C CA . ILE B 1 176 ? -13.055 -21.484 2.73 1 98.88 176 ILE B CA 1
ATOM 3447 C C . ILE B 1 176 ? -13.336 -22.688 1.827 1 98.88 176 ILE B C 1
ATOM 3449 O O . ILE B 1 176 ? -14.375 -22.75 1.171 1 98.88 176 ILE B O 1
ATOM 3453 N N . VAL B 1 177 ? -12.406 -23.656 1.843 1 98.62 177 VAL B N 1
ATOM 3454 C CA . VAL B 1 177 ? -12.555 -24.844 1.009 1 98.62 177 VAL B CA 1
ATOM 3455 C C . VAL B 1 177 ? -13.867 -25.547 1.335 1 98.62 177 VAL B C 1
ATOM 3457 O O . VAL B 1 177 ? -14.594 -25.984 0.433 1 98.62 177 VAL B O 1
ATOM 3460 N N . GLU B 1 178 ? -14.18 -25.625 2.58 1 98.62 178 GLU B N 1
ATOM 3461 C CA . GLU B 1 178 ? -15.352 -26.375 3.047 1 98.62 178 GLU B CA 1
ATOM 3462 C C . GLU B 1 178 ? -16.641 -25.656 2.654 1 98.62 178 GLU B C 1
ATOM 3464 O O . GLU B 1 178 ? -17.641 -26.312 2.352 1 98.62 178 GLU B O 1
ATOM 3469 N N . ASN B 1 179 ? -16.672 -24.328 2.67 1 98.75 179 ASN B N 1
ATOM 3470 C CA . ASN B 1 179 ? -17.953 -23.625 2.666 1 98.75 179 ASN B CA 1
ATOM 3471 C C . ASN B 1 179 ? -18.156 -22.859 1.366 1 98.75 179 ASN B C 1
ATOM 3473 O O . ASN B 1 179 ? -19.266 -22.422 1.073 1 98.75 179 ASN B O 1
ATOM 3477 N N . ALA B 1 180 ? -17.141 -22.672 0.554 1 98.25 180 ALA B N 1
ATOM 3478 C CA . ALA B 1 180 ? -17.297 -21.969 -0.717 1 98.25 180 ALA B CA 1
ATOM 3479 C C . ALA B 1 180 ? -18 -22.859 -1.752 1 98.25 180 ALA B C 1
ATOM 3481 O O . ALA B 1 180 ? -18.062 -24.078 -1.583 1 98.25 180 ALA B O 1
ATOM 3482 N N . PRO B 1 181 ? -18.547 -22.172 -2.797 1 97.44 181 PRO B N 1
ATOM 3483 C CA . PRO B 1 181 ? -19.078 -22.969 -3.904 1 97.44 181 PRO B CA 1
ATOM 3484 C C . PRO B 1 181 ? -18.047 -23.938 -4.469 1 97.44 181 PRO B C 1
ATOM 3486 O O . PRO B 1 181 ? -16.844 -23.656 -4.473 1 97.44 181 PRO B O 1
ATOM 3489 N N . ALA B 1 182 ? -18.453 -25.062 -5.035 1 94.38 182 ALA B N 1
ATOM 3490 C CA . ALA B 1 182 ? -17.594 -26.172 -5.457 1 94.38 182 ALA B CA 1
ATOM 3491 C C . ALA B 1 182 ? -16.641 -25.734 -6.562 1 94.38 182 ALA B C 1
ATOM 3493 O O . ALA B 1 182 ? -15.531 -26.266 -6.68 1 94.38 182 ALA B O 1
ATOM 3494 N N . ASP B 1 183 ? -17.031 -24.797 -7.344 1 94.88 183 ASP B N 1
ATOM 3495 C CA . ASP B 1 183 ? -16.219 -24.391 -8.477 1 94.88 183 ASP B CA 1
ATOM 3496 C C . ASP B 1 183 ? -15.328 -23.203 -8.117 1 94.88 183 ASP B C 1
ATOM 3498 O O . ASP B 1 183 ? -14.594 -22.688 -8.969 1 94.88 183 ASP B O 1
ATOM 3502 N N . PHE B 1 184 ? -15.414 -22.703 -6.867 1 97.88 184 PHE B N 1
ATOM 3503 C CA . PHE B 1 184 ? -14.547 -21.625 -6.391 1 97.88 184 PHE B CA 1
ATOM 3504 C C . PHE B 1 184 ? -13.133 -22.141 -6.16 1 97.88 184 PHE B C 1
ATOM 3506 O O . PHE B 1 184 ? -12.914 -23.031 -5.348 1 97.88 184 PHE B O 1
ATOM 3513 N N . LEU B 1 185 ? -12.133 -21.609 -6.844 1 98.5 185 LEU B N 1
ATOM 3514 C CA . LEU B 1 185 ? -10.742 -22.062 -6.789 1 98.5 185 LEU B CA 1
ATOM 3515 C C . LEU B 1 185 ? -10.031 -21.484 -5.566 1 98.5 185 LEU B C 1
ATOM 3517 O O . LEU B 1 185 ? -9.883 -20.281 -5.445 1 98.5 185 LEU B O 1
ATOM 3521 N N . VAL B 1 186 ? -9.586 -22.344 -4.66 1 98.69 186 VAL B N 1
ATOM 3522 C CA . VAL B 1 186 ? -8.875 -21.906 -3.469 1 98.69 186 VAL B CA 1
ATOM 3523 C C . VAL B 1 186 ? -7.402 -22.297 -3.562 1 98.69 186 VAL B C 1
ATOM 3525 O O . VAL B 1 186 ? -7.066 -23.484 -3.406 1 98.69 186 VAL B O 1
ATOM 3528 N N . TYR B 1 187 ? -6.559 -21.375 -3.826 1 98.88 187 TYR B N 1
ATOM 3529 C CA . TYR B 1 187 ? -5.113 -21.547 -3.879 1 98.88 187 TYR B CA 1
ATOM 3530 C C . TYR B 1 187 ? -4.445 -20.969 -2.639 1 98.88 187 TYR B C 1
ATOM 3532 O O . TYR B 1 187 ? -4.879 -19.938 -2.115 1 98.88 187 TYR B O 1
ATOM 3540 N N . THR B 1 188 ? -3.422 -21.625 -2.152 1 98.81 188 THR B N 1
ATOM 3541 C CA . THR B 1 188 ? -2.555 -20.953 -1.192 1 98.81 188 THR B CA 1
ATOM 3542 C C . THR B 1 188 ? -1.507 -20.109 -1.912 1 98.81 188 THR B C 1
ATOM 3544 O O . THR B 1 188 ? -1.041 -20.469 -2.992 1 98.81 188 THR B O 1
ATOM 3547 N N . GLY B 1 189 ? -1.23 -18.969 -1.368 1 98.5 189 GLY B N 1
ATOM 3548 C CA . GLY B 1 189 ? -0.128 -18.156 -1.847 1 98.5 189 GLY B CA 1
ATOM 3549 C C . GLY B 1 189 ? 1.173 -18.422 -1.112 1 98.5 189 GLY B C 1
ATOM 3550 O O . GLY B 1 189 ? 2.189 -17.781 -1.392 1 98.5 189 GLY B O 1
ATOM 3551 N N . GLU B 1 190 ? 1.182 -19.391 -0.204 1 98.31 190 GLU B N 1
ATOM 3552 C CA . GLU B 1 190 ? 2.334 -19.734 0.622 1 98.31 190 GLU B CA 1
ATOM 3553 C C . GLU B 1 190 ? 2.947 -21.062 0.186 1 98.31 190 GLU B C 1
ATOM 3555 O O . GLU B 1 190 ? 2.363 -22.125 0.409 1 98.31 190 GLU B O 1
ATOM 3560 N N . ASP B 1 191 ? 4.125 -20.969 -0.253 1 98.62 191 ASP B N 1
ATOM 3561 C CA . ASP B 1 191 ? 4.785 -22.156 -0.772 1 98.62 191 ASP B CA 1
ATOM 3562 C C . ASP B 1 191 ? 4.859 -23.25 0.291 1 98.62 191 ASP B C 1
ATOM 3564 O O . ASP B 1 191 ? 4.664 -24.438 -0.011 1 98.62 191 ASP B O 1
ATOM 3568 N N . SER B 1 192 ? 5.066 -22.859 1.495 1 98.38 192 SER B N 1
ATOM 3569 C CA . SER B 1 192 ? 5.25 -23.844 2.568 1 98.38 192 SER B CA 1
ATOM 3570 C C . SER B 1 192 ? 3.943 -24.547 2.896 1 98.38 192 SER B C 1
ATOM 3572 O O . SER B 1 192 ? 3.943 -25.562 3.594 1 98.38 192 SER B O 1
ATOM 3574 N N . GLN B 1 193 ? 2.801 -24.078 2.361 1 98.56 193 GLN B N 1
ATOM 3575 C CA . GLN B 1 193 ? 1.489 -24.672 2.607 1 98.56 193 GLN B CA 1
ATOM 3576 C C . GLN B 1 193 ? 1.052 -25.547 1.438 1 98.56 193 GLN B C 1
ATOM 3578 O O . GLN B 1 193 ? -0.067 -26.062 1.43 1 98.56 193 GLN B O 1
ATOM 3583 N N . SER B 1 194 ? 1.908 -25.766 0.477 1 98.5 194 SER B N 1
ATOM 3584 C CA . SER B 1 194 ? 1.512 -26.391 -0.784 1 98.5 194 SER B CA 1
ATOM 3585 C C . SER B 1 194 ? 0.903 -27.766 -0.554 1 98.5 194 SER B C 1
ATOM 3587 O O . SER B 1 194 ? -0.191 -28.062 -1.043 1 98.5 194 SER B O 1
ATOM 3589 N N . LEU B 1 195 ? 1.593 -28.594 0.211 1 98.38 195 LEU B N 1
ATOM 3590 C CA . LEU B 1 195 ? 1.104 -29.953 0.47 1 98.38 195 LEU B CA 1
ATOM 3591 C C . LEU B 1 195 ? -0.218 -29.906 1.228 1 98.38 195 LEU B C 1
ATOM 3593 O O . LEU B 1 195 ? -1.185 -30.562 0.83 1 98.38 195 LEU B O 1
ATOM 3597 N N . ALA B 1 196 ? -0.278 -29.141 2.32 1 98 196 ALA B N 1
ATOM 3598 C CA . ALA B 1 196 ? -1.47 -29.047 3.16 1 98 196 ALA B CA 1
ATOM 3599 C C . ALA B 1 196 ? -2.664 -28.531 2.359 1 98 196 ALA B C 1
ATOM 3601 O O . ALA B 1 196 ? -3.789 -29.016 2.535 1 98 196 ALA B O 1
ATOM 3602 N N . ALA B 1 197 ? -2.406 -27.562 1.48 1 98.06 197 ALA B N 1
ATOM 3603 C CA . ALA B 1 197 ? -3.471 -26.969 0.67 1 98.06 197 ALA B CA 1
ATOM 3604 C C . ALA B 1 197 ? -4.102 -28.016 -0.245 1 98.06 197 ALA B C 1
ATOM 3606 O O . ALA B 1 197 ? -5.328 -28.109 -0.339 1 98.06 197 ALA B O 1
ATOM 3607 N N . LYS B 1 198 ? -3.248 -28.766 -0.849 1 96.69 198 LYS B N 1
ATOM 3608 C CA . LYS B 1 198 ? -3.742 -29.797 -1.753 1 96.69 198 LYS B CA 1
ATOM 3609 C C . LYS B 1 198 ? -4.477 -30.891 -0.986 1 96.69 198 LYS B C 1
ATOM 3611 O O . LYS B 1 198 ? -5.547 -31.344 -1.405 1 96.69 198 LYS B O 1
ATOM 3616 N N . GLU B 1 199 ? -3.979 -31.266 0.113 1 96 199 GLU B N 1
ATOM 3617 C CA . GLU B 1 199 ? -4.535 -32.375 0.902 1 96 199 GLU B CA 1
ATOM 3618 C C . GLU B 1 199 ? -5.918 -32 1.444 1 96 199 GLU B C 1
ATOM 3620 O O . GLU B 1 199 ? -6.789 -32.875 1.561 1 96 199 GLU B O 1
ATOM 3625 N N . ILE B 1 200 ? -6.117 -30.812 1.738 1 96 200 ILE B N 1
ATOM 3626 C CA . ILE B 1 200 ? -7.363 -30.422 2.395 1 96 200 ILE B CA 1
ATOM 3627 C C . ILE B 1 200 ? -8.414 -30.078 1.345 1 96 200 ILE B C 1
ATOM 3629 O O . ILE B 1 200 ? -9.562 -29.781 1.684 1 96 200 ILE B O 1
ATOM 3633 N N . GLY B 1 201 ? -8.016 -30.125 0.106 1 95.75 201 GLY B N 1
ATOM 3634 C CA . GLY B 1 201 ? -9.016 -30.016 -0.944 1 95.75 201 GLY B CA 1
ATOM 3635 C C . GLY B 1 201 ? -8.922 -28.719 -1.729 1 95.75 201 GLY B C 1
ATOM 3636 O O . GLY B 1 201 ? -9.789 -28.422 -2.549 1 95.75 201 GLY B O 1
ATOM 3637 N N . GLY B 1 202 ? -7.895 -27.922 -1.488 1 97.38 202 GLY B N 1
ATOM 3638 C CA . GLY B 1 202 ? -7.672 -26.734 -2.287 1 97.38 202 GLY B CA 1
ATOM 3639 C C . GLY B 1 202 ? -7.273 -27.031 -3.717 1 97.38 202 GLY B C 1
ATOM 3640 O O . GLY B 1 202 ? -7.051 -28.188 -4.074 1 97.38 202 GLY B O 1
ATOM 3641 N N . ALA B 1 203 ? -7.254 -26 -4.535 1 97.69 203 ALA B N 1
ATOM 3642 C CA . ALA B 1 203 ? -6.906 -26.125 -5.949 1 97.69 203 ALA B CA 1
ATOM 3643 C C . ALA B 1 203 ? -5.406 -26.328 -6.129 1 97.69 203 ALA B C 1
ATOM 3645 O O . ALA B 1 203 ? -4.969 -26.984 -7.082 1 97.69 203 ALA B O 1
ATOM 3646 N N . GLY B 1 204 ? -4.629 -25.797 -5.305 1 98.12 204 GLY B N 1
ATOM 3647 C CA . GLY B 1 204 ? -3.18 -25.875 -5.418 1 98.12 204 GLY B CA 1
ATOM 3648 C C . GLY B 1 204 ? -2.473 -24.656 -4.855 1 98.12 204 GLY B C 1
ATOM 3649 O O . GLY B 1 204 ? -2.877 -24.125 -3.822 1 98.12 204 GLY B O 1
ATOM 3650 N N . VAL B 1 205 ? -1.35 -24.297 -5.492 1 98.81 205 VAL B N 1
ATOM 3651 C CA . VAL B 1 205 ? -0.51 -23.203 -4.992 1 98.81 205 VAL B CA 1
ATOM 3652 C C . VAL B 1 205 ? -0.157 -22.25 -6.133 1 98.81 205 VAL B C 1
ATOM 3654 O O . VAL B 1 205 ? 0.023 -22.688 -7.273 1 98.81 205 VAL B O 1
ATOM 3657 N N . ILE B 1 206 ? -0.215 -20.984 -5.887 1 98.81 206 ILE B N 1
ATOM 3658 C CA . ILE B 1 206 ? 0.443 -19.969 -6.711 1 98.81 206 ILE B CA 1
ATOM 3659 C C . ILE B 1 206 ? 1.805 -19.625 -6.109 1 98.81 206 ILE B C 1
ATOM 3661 O O . ILE B 1 206 ? 1.886 -18.922 -5.105 1 98.81 206 ILE B O 1
ATOM 3665 N N . SER B 1 207 ? 2.846 -20.078 -6.707 1 98.81 207 SER B N 1
ATOM 3666 C CA . SER B 1 207 ? 4.137 -20.297 -6.066 1 98.81 207 SER B CA 1
ATOM 3667 C C . SER B 1 207 ? 5.188 -19.312 -6.57 1 98.81 207 SER B C 1
ATOM 3669 O O . SER B 1 207 ? 5.129 -18.875 -7.719 1 98.81 207 SER B O 1
ATOM 3671 N N . VAL B 1 208 ? 6.082 -18.984 -5.715 1 98.88 208 VAL B N 1
ATOM 3672 C CA . VAL B 1 208 ? 7.336 -18.344 -6.109 1 98.88 208 VAL B CA 1
ATOM 3673 C C . VAL B 1 208 ? 8.414 -19.406 -6.281 1 98.88 208 VAL B C 1
ATOM 3675 O O . VAL B 1 208 ? 9.219 -19.344 -7.219 1 98.88 208 VAL B O 1
ATOM 3678 N N . ALA B 1 209 ? 8.414 -20.422 -5.496 1 98.81 209 ALA B N 1
ATOM 3679 C CA . ALA B 1 209 ? 9.461 -21.438 -5.445 1 98.81 209 ALA B CA 1
ATOM 3680 C C . ALA B 1 209 ? 9.492 -22.266 -6.73 1 98.81 209 ALA B C 1
ATOM 3682 O O . ALA B 1 209 ? 10.523 -22.828 -7.082 1 98.81 209 ALA B O 1
ATOM 3683 N N . SER B 1 210 ? 8.391 -22.297 -7.426 1 98.81 210 SER B N 1
ATOM 3684 C CA . SER B 1 210 ? 8.281 -23.109 -8.641 1 98.81 210 SER B CA 1
ATOM 3685 C C . SER B 1 210 ? 9.188 -22.562 -9.742 1 98.81 210 SER B C 1
ATOM 3687 O O . SER B 1 210 ? 9.422 -23.234 -10.742 1 98.81 210 SER B O 1
ATOM 3689 N N . HIS B 1 211 ? 9.711 -21.328 -9.547 1 98.88 211 HIS B N 1
ATOM 3690 C CA . HIS B 1 211 ? 10.727 -20.828 -10.477 1 98.88 211 HIS B CA 1
ATOM 3691 C C . HIS B 1 211 ? 11.914 -21.781 -10.555 1 98.88 211 HIS B C 1
ATOM 3693 O O . HIS B 1 211 ? 12.547 -21.906 -11.609 1 98.88 211 HIS B O 1
ATOM 3699 N N . ILE B 1 212 ? 12.211 -22.391 -9.414 1 98.56 212 ILE B N 1
ATOM 3700 C CA . ILE B 1 212 ? 13.43 -23.172 -9.266 1 98.56 212 ILE B CA 1
ATOM 3701 C C . ILE B 1 212 ? 13.078 -24.641 -9.039 1 98.56 212 ILE B C 1
ATOM 3703 O O . ILE B 1 212 ? 13.742 -25.531 -9.562 1 98.56 212 ILE B O 1
ATOM 3707 N N . TYR B 1 213 ? 11.969 -24.875 -8.359 1 98.75 213 TYR B N 1
ATOM 3708 C CA . TYR B 1 213 ? 11.68 -26.219 -7.867 1 98.75 213 TYR B CA 1
ATOM 3709 C C . TYR B 1 213 ? 10.383 -26.75 -8.453 1 98.75 213 TYR B C 1
ATOM 3711 O O . TYR B 1 213 ? 9.656 -27.516 -7.801 1 98.75 213 TYR B O 1
ATOM 3719 N N . GLY B 1 214 ? 10.094 -26.328 -9.688 1 98.75 214 GLY B N 1
ATOM 3720 C CA . GLY B 1 214 ? 8.867 -26.766 -10.328 1 98.75 214 GLY B CA 1
ATOM 3721 C C . GLY B 1 214 ? 8.773 -28.266 -10.469 1 98.75 214 GLY B C 1
ATOM 3722 O O . GLY B 1 214 ? 7.703 -28.859 -10.266 1 98.75 214 GLY B O 1
ATOM 3723 N N . ASP B 1 215 ? 9.859 -28.938 -10.75 1 98.75 215 ASP B N 1
ATOM 3724 C CA . ASP B 1 215 ? 9.867 -30.375 -10.914 1 98.75 215 ASP B CA 1
ATOM 3725 C C . ASP B 1 215 ? 9.562 -31.094 -9.594 1 98.75 215 ASP B C 1
ATOM 3727 O O . ASP B 1 215 ? 8.766 -32.031 -9.555 1 98.75 215 ASP B O 1
ATOM 3731 N N . GLU B 1 216 ? 10.219 -30.641 -8.555 1 98.69 216 GLU B N 1
ATOM 3732 C CA . GLU B 1 216 ? 10.023 -31.25 -7.238 1 98.69 216 GLU B CA 1
ATOM 3733 C C . GLU B 1 216 ? 8.594 -31.031 -6.746 1 98.69 216 GLU B C 1
ATOM 3735 O O . GLU B 1 216 ? 7.996 -31.938 -6.16 1 98.69 216 GLU B O 1
ATOM 3740 N N . MET B 1 217 ? 8.062 -29.859 -6.973 1 98.81 217 MET B N 1
ATOM 3741 C CA . MET B 1 217 ? 6.691 -29.578 -6.551 1 98.81 217 MET B CA 1
ATOM 3742 C C . MET B 1 217 ? 5.688 -30.391 -7.363 1 98.81 217 MET B C 1
ATOM 3744 O O . MET B 1 217 ? 4.688 -30.859 -6.828 1 98.81 217 MET B O 1
ATOM 3748 N N . THR B 1 218 ? 5.945 -30.547 -8.656 1 98.44 218 THR B N 1
ATOM 3749 C CA . THR B 1 218 ? 5.117 -31.391 -9.492 1 98.44 218 THR B CA 1
ATOM 3750 C C . THR B 1 218 ? 5.129 -32.844 -8.977 1 98.44 218 THR B C 1
ATOM 3752 O O . THR B 1 218 ? 4.078 -33.469 -8.891 1 98.44 218 THR B O 1
ATOM 3755 N N . ALA B 1 219 ? 6.289 -33.312 -8.633 1 98.62 219 ALA B N 1
ATOM 3756 C CA . ALA B 1 219 ? 6.422 -34.656 -8.086 1 98.62 219 ALA B CA 1
ATOM 3757 C C . ALA B 1 219 ? 5.652 -34.812 -6.773 1 98.62 219 ALA B C 1
ATOM 3759 O O . ALA B 1 219 ? 5.031 -35.844 -6.52 1 98.62 219 ALA B O 1
ATOM 3760 N N . MET B 1 220 ? 5.727 -33.781 -5.957 1 98.62 220 MET B N 1
ATOM 3761 C CA . MET B 1 220 ? 5.004 -33.781 -4.691 1 98.62 220 MET B CA 1
ATOM 3762 C C . MET B 1 220 ? 3.504 -33.906 -4.918 1 98.62 220 MET B C 1
ATOM 3764 O O . MET B 1 220 ? 2.859 -34.75 -4.293 1 98.62 220 MET B O 1
ATOM 3768 N N . PHE B 1 221 ? 2.936 -33.156 -5.84 1 97.62 221 PHE B N 1
ATOM 3769 C CA . PHE B 1 221 ? 1.504 -33.188 -6.113 1 97.62 221 PHE B CA 1
ATOM 3770 C C . PHE B 1 221 ? 1.111 -34.531 -6.773 1 97.62 221 PHE B C 1
ATOM 3772 O O . PHE B 1 221 ? 0.046 -35.062 -6.484 1 97.62 221 PHE B O 1
ATOM 3779 N N . SER B 1 222 ? 1.975 -35.031 -7.633 1 97.25 222 SER B N 1
ATOM 3780 C CA . SER B 1 222 ? 1.734 -36.344 -8.234 1 97.25 222 SER B CA 1
ATOM 3781 C C . SER B 1 222 ? 1.663 -37.438 -7.168 1 97.25 222 SER B C 1
ATOM 3783 O O . SER B 1 222 ? 0.837 -38.344 -7.262 1 97.25 222 SER B O 1
ATOM 3785 N N . ALA B 1 223 ? 2.557 -37.344 -6.203 1 97.94 223 ALA B N 1
ATOM 3786 C CA . ALA B 1 223 ? 2.57 -38.312 -5.109 1 97.94 223 ALA B CA 1
ATOM 3787 C C . ALA B 1 223 ? 1.253 -38.312 -4.336 1 97.94 223 ALA B C 1
ATOM 3789 O O . ALA B 1 223 ? 0.746 -39.344 -3.926 1 97.94 223 ALA B O 1
ATOM 3790 N N . ILE B 1 224 ? 0.702 -37.125 -4.102 1 95.94 224 ILE B N 1
ATOM 3791 C CA . ILE B 1 224 ? -0.589 -36.969 -3.436 1 95.94 224 ILE B CA 1
ATOM 3792 C C . ILE B 1 224 ? -1.67 -37.688 -4.258 1 95.94 224 ILE B C 1
ATOM 3794 O O . ILE B 1 224 ? -2.48 -38.438 -3.719 1 95.94 224 ILE B O 1
ATOM 3798 N N . ASP B 1 225 ? -1.696 -37.438 -5.559 1 94.56 225 ASP B N 1
ATOM 3799 C CA . ASP B 1 225 ? -2.697 -38 -6.453 1 94.56 225 ASP B CA 1
ATOM 3800 C C . ASP B 1 225 ? -2.629 -39.531 -6.465 1 94.56 225 ASP B C 1
ATOM 3802 O O . ASP B 1 225 ? -3.643 -40.219 -6.66 1 94.56 225 ASP B O 1
ATOM 3806 N N . GLN B 1 226 ? -1.471 -40.031 -6.199 1 96.56 226 GLN B N 1
ATOM 3807 C CA . GLN B 1 226 ? -1.25 -41.469 -6.215 1 96.56 226 GLN B CA 1
ATOM 3808 C C . GLN B 1 226 ? -1.428 -42.094 -4.824 1 96.56 226 GLN B C 1
ATOM 3810 O O . GLN B 1 226 ? -1.249 -43.281 -4.633 1 96.56 226 GLN B O 1
ATOM 3815 N N . GLY B 1 227 ? -1.639 -41.25 -3.852 1 96.06 227 GLY B N 1
ATOM 3816 C CA . GLY B 1 227 ? -1.845 -41.719 -2.49 1 96.06 227 GLY B CA 1
ATOM 3817 C C . GLY B 1 227 ? -0.549 -41.969 -1.747 1 96.06 227 GLY B C 1
ATOM 3818 O O . GLY B 1 227 ? -0.55 -42.625 -0.7 1 96.06 227 GLY B O 1
ATOM 3819 N N . GLU B 1 228 ? 0.526 -41.531 -2.32 1 97.5 228 GLU B N 1
ATOM 3820 C CA . GLU B 1 228 ? 1.835 -41.688 -1.699 1 97.5 228 GLU B CA 1
ATOM 3821 C C . GLU B 1 228 ? 2.166 -40.531 -0.763 1 97.5 228 GLU B C 1
ATOM 3823 O O . GLU B 1 228 ? 3.121 -39.781 -0.999 1 97.5 228 GLU B O 1
ATOM 3828 N N . ILE B 1 229 ? 1.52 -40.531 0.308 1 95.44 229 ILE B N 1
ATOM 3829 C CA . ILE B 1 229 ? 1.53 -39.375 1.213 1 95.44 229 ILE B CA 1
ATOM 3830 C C . ILE B 1 229 ? 2.918 -39.219 1.833 1 95.44 229 ILE B C 1
ATOM 3832 O O . ILE B 1 229 ? 3.408 -38.094 1.998 1 95.44 229 ILE B O 1
ATOM 3836 N N . ALA B 1 230 ? 3.551 -40.281 2.184 1 97.62 230 ALA B N 1
ATOM 3837 C CA . ALA B 1 230 ? 4.883 -40.219 2.781 1 97.62 230 ALA B CA 1
ATOM 3838 C C . ALA B 1 230 ? 5.887 -39.594 1.817 1 97.62 230 ALA B C 1
ATOM 3840 O O . ALA B 1 230 ? 6.746 -38.812 2.23 1 97.62 230 ALA B O 1
ATOM 3841 N N . THR B 1 231 ? 5.754 -40 0.582 1 98.31 231 THR B N 1
ATOM 3842 C CA . THR B 1 231 ? 6.617 -39.438 -0.449 1 98.31 231 THR B CA 1
ATOM 3843 C C . THR B 1 231 ? 6.355 -37.938 -0.608 1 98.31 231 THR B C 1
ATOM 3845 O O . THR B 1 231 ? 7.297 -37.156 -0.654 1 98.31 231 THR B O 1
ATOM 3848 N N . ALA B 1 232 ? 5.117 -37.562 -0.689 1 98.44 232 ALA B N 1
ATOM 3849 C CA . ALA B 1 232 ? 4.746 -36.156 -0.796 1 98.44 232 ALA B CA 1
ATOM 3850 C C . ALA B 1 232 ? 5.285 -35.344 0.388 1 98.44 232 ALA B C 1
ATOM 3852 O O . ALA B 1 232 ? 5.824 -34.25 0.212 1 98.44 232 ALA B O 1
ATOM 3853 N N . ALA B 1 233 ? 5.188 -35.906 1.569 1 98.31 233 ALA B N 1
ATOM 3854 C CA . ALA B 1 233 ? 5.648 -35.281 2.793 1 98.31 233 ALA B CA 1
ATOM 3855 C C . ALA B 1 233 ? 7.156 -35.062 2.762 1 98.31 233 ALA B C 1
ATOM 3857 O O . ALA B 1 233 ? 7.652 -34.031 3.244 1 98.31 233 ALA B O 1
ATOM 3858 N N . LYS B 1 234 ? 7.844 -36 2.264 1 98.56 234 LYS B N 1
ATOM 3859 C CA . LYS B 1 234 ? 9.289 -35.875 2.156 1 98.56 234 LYS B CA 1
ATOM 3860 C C . LYS B 1 234 ? 9.672 -34.719 1.249 1 98.56 234 LYS B C 1
ATOM 3862 O O . LYS B 1 234 ? 10.578 -33.938 1.571 1 98.56 234 LYS B O 1
ATOM 3867 N N . TYR B 1 235 ? 9 -34.594 0.124 1 98.56 235 TYR B N 1
ATOM 3868 C CA . TYR B 1 235 ? 9.234 -33.438 -0.769 1 98.56 235 TYR B CA 1
ATOM 3869 C C . TYR B 1 235 ? 9.008 -32.125 -0.047 1 98.56 235 TYR B C 1
ATOM 3871 O O . TYR B 1 235 ? 9.852 -31.234 -0.101 1 98.56 235 TYR B O 1
ATOM 3879 N N . GLN B 1 236 ? 7.898 -32.031 0.667 1 98.56 236 GLN B N 1
ATOM 3880 C CA . GLN B 1 236 ? 7.57 -30.781 1.351 1 98.56 236 GLN B CA 1
ATOM 3881 C C . GLN B 1 236 ? 8.617 -30.453 2.406 1 98.56 236 GLN B C 1
ATOM 3883 O O . GLN B 1 236 ? 9.047 -29.297 2.516 1 98.56 236 GLN B O 1
ATOM 3888 N N . ARG B 1 237 ? 9.031 -31.438 3.188 1 98.5 237 ARG B N 1
ATOM 3889 C CA . ARG B 1 237 ? 10.031 -31.203 4.227 1 98.5 237 ARG B CA 1
ATOM 3890 C C . ARG B 1 237 ? 11.352 -30.75 3.625 1 98.5 237 ARG B C 1
ATOM 3892 O O . ARG B 1 237 ? 12 -29.844 4.164 1 98.5 237 ARG B O 1
ATOM 3899 N N . ASP B 1 238 ? 11.734 -31.281 2.529 1 98.31 238 ASP B N 1
ATOM 3900 C CA . ASP B 1 238 ? 12.977 -30.922 1.855 1 98.31 238 ASP B CA 1
ATOM 3901 C C . ASP B 1 238 ? 12.883 -29.5 1.27 1 98.31 238 ASP B C 1
ATOM 3903 O O . ASP B 1 238 ? 13.867 -28.766 1.27 1 98.31 238 ASP B O 1
ATOM 3907 N N . LEU B 1 239 ? 11.711 -29.156 0.765 1 98.75 239 LEU B N 1
ATOM 3908 C CA . LEU B 1 239 ? 11.516 -27.906 0.039 1 98.75 239 LEU B CA 1
ATOM 3909 C C . LEU B 1 239 ? 11.312 -26.734 1.004 1 98.75 239 LEU B C 1
ATOM 3911 O O . LEU B 1 239 ? 11.656 -25.594 0.685 1 98.75 239 LEU B O 1
ATOM 3915 N N . THR B 1 240 ? 10.766 -27.031 2.205 1 98.69 240 THR B N 1
ATOM 3916 C CA . THR B 1 240 ? 10.305 -25.984 3.105 1 98.69 240 THR B CA 1
ATOM 3917 C C . THR B 1 240 ? 11.438 -25.016 3.438 1 98.69 240 THR B C 1
ATOM 3919 O O . THR B 1 240 ? 11.289 -23.797 3.307 1 98.69 240 THR B O 1
ATOM 3922 N N . PRO B 1 241 ? 12.688 -25.469 3.832 1 98.56 241 PRO B N 1
ATOM 3923 C CA . PRO B 1 241 ? 13.766 -24.516 4.105 1 98.56 241 PRO B CA 1
ATOM 3924 C C . PRO B 1 241 ? 14.18 -23.719 2.867 1 98.56 241 PRO B C 1
ATOM 3926 O O . PRO B 1 241 ? 14.57 -22.562 2.977 1 98.56 241 PRO B O 1
ATOM 3929 N N . LYS B 1 242 ? 14.102 -24.312 1.693 1 98.75 242 LYS B N 1
ATOM 3930 C CA . LYS B 1 242 ? 14.438 -23.641 0.441 1 98.75 242 LYS B CA 1
ATOM 3931 C C . LYS B 1 242 ? 13.406 -22.578 0.09 1 98.75 242 LYS B C 1
ATOM 3933 O O . LYS B 1 242 ? 13.758 -21.469 -0.338 1 98.75 242 LYS B O 1
ATOM 3938 N N . MET B 1 243 ? 12.156 -22.984 0.324 1 98.75 243 MET B N 1
ATOM 3939 C CA . MET B 1 243 ? 11.062 -22.031 0.123 1 98.75 243 MET B CA 1
ATOM 3940 C C . MET B 1 243 ? 11.203 -20.828 1.041 1 98.75 243 MET B C 1
ATOM 3942 O O . MET B 1 243 ? 11.039 -19.688 0.604 1 98.75 243 MET B O 1
ATOM 3946 N N . SER B 1 244 ? 11.531 -21.062 2.273 1 98.44 244 SER B N 1
ATOM 3947 C CA . SER B 1 244 ? 11.75 -19.969 3.229 1 98.44 244 SER B CA 1
ATOM 3948 C C . SER B 1 244 ? 12.906 -19.078 2.795 1 98.44 244 SER B C 1
ATOM 3950 O O . SER B 1 244 ? 12.836 -17.859 2.932 1 98.44 244 SER B O 1
ATOM 3952 N N . ALA B 1 245 ? 13.953 -19.656 2.268 1 98.69 245 ALA B N 1
ATOM 3953 C CA . ALA B 1 245 ? 15.141 -18.922 1.828 1 98.69 245 ALA B CA 1
ATOM 3954 C C . ALA B 1 245 ? 14.797 -17.969 0.679 1 98.69 245 ALA B C 1
ATOM 3956 O O . ALA B 1 245 ? 15.375 -16.891 0.569 1 98.69 245 ALA B O 1
ATOM 3957 N N . LEU B 1 246 ? 13.875 -18.328 -0.113 1 98.62 246 LEU B N 1
ATOM 3958 C CA . LEU B 1 246 ? 13.484 -17.516 -1.263 1 98.62 246 LEU B CA 1
ATOM 3959 C C . LEU B 1 246 ? 12.719 -16.281 -0.82 1 98.62 246 LEU B C 1
ATOM 3961 O O . LEU B 1 246 ? 12.453 -15.375 -1.627 1 98.62 246 LEU B O 1
ATOM 3965 N N . PHE B 1 247 ? 12.398 -16.172 0.483 1 97.62 247 PHE B N 1
ATOM 3966 C CA . PHE B 1 247 ? 11.742 -15 1.05 1 97.62 247 PHE B CA 1
ATOM 3967 C C . PHE B 1 247 ? 12.57 -14.414 2.186 1 97.62 247 PHE B C 1
ATOM 3969 O O . PHE B 1 247 ? 12.047 -13.703 3.043 1 97.62 247 PHE B O 1
ATOM 3976 N N . SER B 1 248 ? 13.875 -14.719 2.215 1 97.62 248 SER B N 1
ATOM 3977 C CA . SER B 1 248 ? 14.766 -14.312 3.293 1 97.62 248 SER B CA 1
ATOM 3978 C C . SER B 1 248 ? 15.094 -12.828 3.211 1 97.62 248 SER B C 1
ATOM 3980 O O . SER B 1 248 ? 15.648 -12.25 4.148 1 97.62 248 SER B O 1
ATOM 3982 N N . ALA B 1 249 ? 14.844 -12.188 2.125 1 97.94 249 ALA B N 1
ATOM 3983 C CA . ALA B 1 249 ? 14.961 -10.758 1.829 1 97.94 249 ALA B CA 1
ATOM 3984 C C . ALA B 1 249 ? 13.742 -10.258 1.05 1 97.94 249 ALA B C 1
ATOM 3986 O O . ALA B 1 249 ? 12.898 -11.055 0.632 1 97.94 249 ALA B O 1
ATOM 3987 N N . PRO B 1 250 ? 13.586 -8.961 0.899 1 97.62 250 PRO B N 1
ATOM 3988 C CA . PRO B 1 250 ? 12.398 -8.461 0.208 1 97.62 250 PRO B CA 1
ATOM 3989 C C . PRO B 1 250 ? 12.203 -9.094 -1.17 1 97.62 250 PRO B C 1
ATOM 3991 O O . PRO B 1 250 ? 13.102 -9.016 -2.014 1 97.62 250 PRO B O 1
ATOM 3994 N N . SER B 1 251 ? 11.094 -9.734 -1.327 1 97.69 251 SER B N 1
ATOM 3995 C CA . SER B 1 251 ? 10.727 -10.336 -2.605 1 97.69 251 SER B CA 1
ATOM 3996 C C . SER B 1 251 ? 10.609 -9.281 -3.699 1 97.69 251 SER B C 1
ATOM 3998 O O . SER B 1 251 ? 10.062 -8.203 -3.471 1 97.69 251 SER B O 1
ATOM 4000 N N . PRO B 1 252 ? 11.227 -9.555 -4.797 1 98.5 252 PRO B N 1
ATOM 4001 C CA . PRO B 1 252 ? 11.656 -10.859 -5.305 1 98.5 252 PRO B CA 1
ATOM 4002 C C . PRO B 1 252 ? 13.18 -11 -5.367 1 98.5 252 PRO B C 1
ATOM 4004 O O . PRO B 1 252 ? 13.695 -11.789 -6.156 1 98.5 252 PRO B O 1
ATOM 4007 N N . SER B 1 253 ? 13.898 -10.289 -4.543 1 98.75 253 SER B N 1
ATOM 4008 C CA . SER B 1 253 ? 15.352 -10.242 -4.633 1 98.75 253 SER B CA 1
ATOM 4009 C C . SER B 1 253 ? 15.961 -11.633 -4.566 1 98.75 253 SER B C 1
ATOM 4011 O O . SER B 1 253 ? 16.781 -12 -5.414 1 98.75 253 SER B O 1
ATOM 4013 N N . PRO B 1 254 ? 15.516 -12.523 -3.668 1 98.88 254 PRO B N 1
ATOM 4014 C CA . PRO B 1 254 ? 16.172 -13.828 -3.572 1 98.88 254 PRO B CA 1
ATOM 4015 C C . PRO B 1 254 ? 15.922 -14.703 -4.797 1 98.88 254 PRO B C 1
ATOM 4017 O O . PRO B 1 254 ? 16.844 -15.328 -5.316 1 98.88 254 PRO B O 1
ATOM 4020 N N . VAL B 1 255 ? 14.695 -14.766 -5.258 1 98.88 255 VAL B N 1
ATOM 4021 C CA . VAL B 1 255 ? 14.383 -15.664 -6.367 1 98.88 255 VAL B CA 1
ATOM 4022 C C . VAL B 1 255 ? 15.047 -15.156 -7.645 1 98.88 255 VAL B C 1
ATOM 4024 O O . VAL B 1 255 ? 15.492 -15.953 -8.477 1 98.88 255 VAL B O 1
ATOM 4027 N N . LYS B 1 256 ? 15.172 -13.828 -7.84 1 98.88 256 LYS B N 1
ATOM 4028 C CA . LYS B 1 256 ? 15.875 -13.297 -9 1 98.88 256 LYS B CA 1
ATOM 4029 C C . LYS B 1 256 ? 17.375 -13.625 -8.938 1 98.88 256 LYS B C 1
ATOM 4031 O O . LYS B 1 256 ? 17.969 -13.984 -9.953 1 98.88 256 LYS B O 1
ATOM 4036 N N . ALA B 1 257 ? 17.906 -13.516 -7.734 1 98.81 257 ALA B N 1
ATOM 4037 C CA . ALA B 1 257 ? 19.312 -13.875 -7.566 1 98.81 257 ALA B CA 1
ATOM 4038 C C . ALA B 1 257 ? 19.547 -15.336 -7.918 1 98.81 257 ALA B C 1
ATOM 4040 O O . ALA B 1 257 ? 20.5 -15.664 -8.617 1 98.81 257 ALA B O 1
ATOM 4041 N N . ALA B 1 258 ? 18.688 -16.203 -7.453 1 98.88 258 ALA B N 1
ATOM 4042 C CA . ALA B 1 258 ? 18.812 -17.641 -7.699 1 98.88 258 ALA B CA 1
ATOM 4043 C C . ALA B 1 258 ? 18.688 -17.953 -9.188 1 98.88 258 ALA B C 1
ATOM 4045 O O . ALA B 1 258 ? 19.484 -18.719 -9.734 1 98.88 258 ALA B O 1
ATOM 4046 N N . LEU B 1 259 ? 17.688 -17.359 -9.836 1 98.88 259 LEU B N 1
ATOM 4047 C CA . LEU B 1 259 ? 17.469 -17.594 -11.266 1 98.88 259 LEU B CA 1
ATOM 4048 C C . LEU B 1 259 ? 18.688 -17.125 -12.07 1 98.88 259 LEU B C 1
ATOM 4050 O O . LEU B 1 259 ? 19.172 -17.859 -12.93 1 98.88 259 LEU B O 1
ATOM 4054 N N . ASN B 1 260 ? 19.125 -15.914 -11.797 1 98.62 260 ASN B N 1
ATOM 4055 C CA . ASN B 1 260 ? 20.297 -15.391 -12.484 1 98.62 260 ASN B CA 1
ATOM 4056 C C . ASN B 1 260 ? 21.5 -16.312 -12.32 1 98.62 260 ASN B C 1
ATOM 4058 O O . ASN B 1 260 ? 22.219 -16.594 -13.281 1 98.62 260 ASN B O 1
ATOM 4062 N N . HIS B 1 261 ? 21.703 -16.844 -11.164 1 98.5 261 HIS B N 1
ATOM 4063 C CA . HIS B 1 261 ? 22.812 -17.719 -10.852 1 98.5 261 HIS B CA 1
ATOM 4064 C C . HIS B 1 261 ? 22.703 -19.047 -11.609 1 98.5 261 HIS B C 1
ATOM 4066 O O . HIS B 1 261 ? 23.719 -19.609 -12.039 1 98.5 261 HIS B O 1
ATOM 4072 N N . LEU B 1 262 ? 21.484 -19.531 -11.82 1 98.31 262 LEU B N 1
ATOM 4073 C CA . LEU B 1 262 ? 21.219 -20.828 -12.43 1 98.31 262 LEU B CA 1
ATOM 4074 C C . LEU B 1 262 ? 21.172 -20.719 -13.945 1 98.31 262 LEU B C 1
ATOM 4076 O O . LEU B 1 262 ? 20.781 -21.672 -14.633 1 98.31 262 LEU B O 1
ATOM 4080 N N . GLY B 1 263 ? 21.484 -19.578 -14.5 1 97.75 263 GLY B N 1
ATOM 4081 C CA . GLY B 1 263 ? 21.578 -19.422 -15.945 1 97.75 263 GLY B CA 1
ATOM 4082 C C . GLY B 1 263 ? 20.266 -19.047 -16.594 1 97.75 263 GLY B C 1
ATOM 4083 O O . GLY B 1 263 ? 20.078 -19.281 -17.797 1 97.75 263 GLY B O 1
ATOM 4084 N N . GLN B 1 264 ? 19.328 -18.641 -15.836 1 98.12 264 GLN B N 1
ATOM 4085 C CA . GLN B 1 264 ? 18.078 -18.062 -16.297 1 98.12 264 GLN B CA 1
ATOM 4086 C C . GLN B 1 264 ? 18.031 -16.562 -16 1 98.12 264 GLN B C 1
ATOM 4088 O O . GLN B 1 264 ? 17.469 -16.125 -15 1 98.12 264 GLN B O 1
ATOM 4093 N N . PRO B 1 265 ? 18.547 -15.742 -16.906 1 98 265 PRO B N 1
ATOM 4094 C CA . PRO B 1 265 ? 18.703 -14.312 -16.609 1 98 265 PRO B CA 1
ATOM 4095 C C . PRO B 1 265 ? 17.359 -13.594 -16.516 1 98 265 PRO B C 1
ATOM 4097 O O . PRO B 1 265 ? 16.578 -13.602 -17.469 1 98 265 PRO B O 1
ATOM 4100 N N . VAL B 1 266 ? 17.156 -12.922 -15.375 1 98.75 266 VAL B N 1
ATOM 4101 C CA . VAL B 1 266 ? 15.914 -12.195 -15.172 1 98.75 266 VAL B CA 1
ATOM 4102 C C . VAL B 1 266 ? 16.219 -10.781 -14.68 1 98.75 266 VAL B C 1
ATOM 4104 O O . VAL B 1 266 ? 15.312 -9.984 -14.445 1 98.75 266 VAL B O 1
ATOM 4107 N N . GLY B 1 267 ? 17.516 -10.445 -14.539 1 98.5 267 GLY B N 1
ATOM 4108 C CA . GLY B 1 267 ? 17.906 -9.109 -14.125 1 98.5 267 GLY B CA 1
ATOM 4109 C C . GLY B 1 267 ? 17.719 -8.859 -12.641 1 98.5 267 GLY B C 1
ATOM 4110 O O . GLY B 1 267 ? 17.391 -9.773 -11.891 1 98.5 267 GLY B O 1
ATOM 4111 N N . GLU B 1 268 ? 17.969 -7.625 -12.211 1 98.19 268 GLU B N 1
ATOM 4112 C CA . GLU B 1 268 ? 17.875 -7.188 -10.828 1 98.19 268 GLU B CA 1
ATOM 4113 C C . GLU B 1 268 ? 16.531 -6.523 -10.539 1 98.19 268 GLU B C 1
ATOM 4115 O O . GLU B 1 268 ? 15.836 -6.105 -11.469 1 98.19 268 GLU B O 1
ATOM 4120 N N . PRO B 1 269 ? 16.172 -6.504 -9.281 1 98.5 269 PRO B N 1
ATOM 4121 C CA . PRO B 1 269 ? 14.922 -5.812 -8.953 1 98.5 269 PRO B CA 1
ATOM 4122 C C . PRO B 1 269 ? 15.023 -4.301 -9.133 1 98.5 269 PRO B C 1
ATOM 4124 O O . PRO B 1 269 ? 16.125 -3.75 -9.18 1 98.5 269 PRO B O 1
ATOM 4127 N N . ARG B 1 270 ? 13.875 -3.689 -9.25 1 98.5 270 ARG B N 1
ATOM 4128 C CA . ARG B 1 270 ? 13.797 -2.232 -9.305 1 98.5 270 ARG B CA 1
ATOM 4129 C C . ARG B 1 270 ? 13.625 -1.644 -7.906 1 98.5 270 ARG B C 1
ATOM 4131 O O . ARG B 1 270 ? 13.047 -2.283 -7.023 1 98.5 270 ARG B O 1
ATOM 4138 N N . LEU B 1 271 ? 14.102 -0.414 -7.723 1 98.19 271 LEU B N 1
ATOM 4139 C CA . LEU B 1 271 ? 13.875 0.307 -6.473 1 98.19 271 LEU B CA 1
ATOM 4140 C C . LEU B 1 271 ? 12.383 0.439 -6.184 1 98.19 271 LEU B C 1
ATOM 4142 O O . LEU B 1 271 ? 11.594 0.676 -7.098 1 98.19 271 LEU B O 1
ATOM 4146 N N . PRO B 1 272 ? 12.023 0.185 -4.871 1 98.5 272 PRO B N 1
ATOM 4147 C CA . PRO B 1 272 ? 12.805 0.304 -3.641 1 98.5 272 PRO B CA 1
ATOM 4148 C C . PRO B 1 272 ? 13.383 -1.03 -3.178 1 98.5 272 PRO B C 1
ATOM 4150 O O . PRO B 1 272 ? 13.938 -1.119 -2.082 1 98.5 272 PRO B O 1
ATOM 4153 N N . ILE B 1 273 ? 13.273 -2.08 -4.004 1 98.69 273 ILE B N 1
ATOM 4154 C CA . ILE B 1 273 ? 13.867 -3.369 -3.666 1 98.69 273 ILE B CA 1
ATOM 4155 C C . ILE B 1 273 ? 15.289 -3.436 -4.207 1 98.69 273 ILE B C 1
ATOM 4157 O O . ILE B 1 273 ? 15.531 -3.182 -5.391 1 98.69 273 ILE B O 1
ATOM 4161 N N . LEU B 1 274 ? 16.234 -3.766 -3.318 1 98.5 274 LEU B N 1
ATOM 4162 C CA . LEU B 1 274 ? 17.641 -3.857 -3.701 1 98.5 274 LEU B CA 1
ATOM 4163 C C . LEU B 1 274 ? 18.031 -5.301 -4.016 1 98.5 274 LEU B C 1
ATOM 4165 O O . LEU B 1 274 ? 17.391 -6.238 -3.52 1 98.5 274 LEU B O 1
ATOM 4169 N N . PRO B 1 275 ? 19.062 -5.453 -4.891 1 98.38 275 PRO B N 1
ATOM 4170 C CA . PRO B 1 275 ? 19.656 -6.797 -4.984 1 98.38 275 PRO B CA 1
ATOM 4171 C C . PRO B 1 275 ? 20.234 -7.277 -3.654 1 98.38 275 PRO B C 1
ATOM 4173 O O . PRO B 1 275 ? 20.484 -6.469 -2.762 1 98.38 275 PRO B O 1
ATOM 4176 N N . LEU B 1 276 ? 20.391 -8.578 -3.537 1 98.62 276 LEU B N 1
ATOM 4177 C CA . LEU B 1 276 ? 20.984 -9.148 -2.332 1 98.62 276 LEU B CA 1
ATOM 4178 C C . LEU B 1 276 ? 22.422 -8.68 -2.154 1 98.62 276 LEU B C 1
ATOM 4180 O O . LEU B 1 276 ? 23.156 -8.523 -3.133 1 98.62 276 LEU B O 1
ATOM 4184 N N . SER B 1 277 ? 22.766 -8.469 -0.887 1 97.94 277 SER B N 1
ATOM 4185 C CA . SER B 1 277 ? 24.188 -8.281 -0.595 1 97.94 277 SER B CA 1
ATOM 4186 C C . SER B 1 277 ? 24.984 -9.555 -0.878 1 97.94 277 SER B C 1
ATOM 4188 O O . SER B 1 277 ? 24.406 -10.617 -1.094 1 97.94 277 SER B O 1
ATOM 4190 N N . THR B 1 278 ? 26.281 -9.398 -0.871 1 97.94 278 THR B N 1
ATOM 4191 C CA . THR B 1 278 ? 27.156 -10.547 -1.07 1 97.94 278 THR B CA 1
ATOM 4192 C C . THR B 1 278 ? 26.906 -11.617 -0.012 1 97.94 278 THR B C 1
ATOM 4194 O O . THR B 1 278 ? 26.844 -12.805 -0.325 1 97.94 278 THR B O 1
ATOM 4197 N N . GLU B 1 279 ? 26.719 -11.18 1.177 1 98.06 279 GLU B N 1
ATOM 4198 C CA . GLU B 1 279 ? 26.484 -12.094 2.291 1 98.06 279 GLU B CA 1
ATOM 4199 C C . GLU B 1 279 ? 25.141 -12.797 2.158 1 98.06 279 GLU B C 1
ATOM 4201 O O . GLU B 1 279 ? 25.031 -14 2.373 1 98.06 279 GLU B O 1
ATOM 4206 N N . GLN B 1 280 ? 24.109 -12.102 1.826 1 98.19 280 GLN B N 1
ATOM 4207 C CA . GLN B 1 280 ? 22.781 -12.664 1.634 1 98.19 280 GLN B CA 1
ATOM 4208 C C . GLN B 1 280 ? 22.766 -13.672 0.492 1 98.19 280 GLN B C 1
ATOM 4210 O O . GLN B 1 280 ? 22.109 -14.719 0.583 1 98.19 280 GLN B O 1
ATOM 4215 N N . THR B 1 281 ? 23.484 -13.328 -0.528 1 98.31 281 THR B N 1
ATOM 4216 C CA . THR B 1 281 ? 23.578 -14.203 -1.696 1 98.31 281 THR B CA 1
ATOM 4217 C C . THR B 1 281 ? 24.25 -15.523 -1.332 1 98.31 281 THR B C 1
ATOM 4219 O O . THR B 1 281 ? 23.75 -16.594 -1.707 1 98.31 281 THR B O 1
ATOM 4222 N N . ALA B 1 282 ? 25.328 -15.43 -0.62 1 98.38 282 ALA B N 1
ATOM 4223 C CA . ALA B 1 282 ? 26.047 -16.641 -0.205 1 98.38 282 ALA B CA 1
ATOM 4224 C C . ALA B 1 282 ? 25.156 -17.531 0.653 1 98.38 282 ALA B C 1
ATOM 4226 O O . ALA B 1 282 ? 25.141 -18.75 0.472 1 98.38 282 ALA B O 1
ATOM 4227 N N . GLN B 1 283 ? 24.453 -16.906 1.541 1 98.44 283 GLN B N 1
ATOM 4228 C CA . GLN B 1 283 ? 23.562 -17.672 2.418 1 98.44 283 GLN B CA 1
ATOM 4229 C C . GLN B 1 283 ? 22.438 -18.312 1.627 1 98.44 283 GLN B C 1
ATOM 4231 O O . GLN B 1 283 ? 22.062 -19.469 1.888 1 98.44 283 GLN B O 1
ATOM 4236 N N . LEU B 1 284 ? 21.891 -17.578 0.694 1 98.69 284 LEU B N 1
ATOM 4237 C CA . LEU B 1 284 ? 20.828 -18.094 -0.151 1 98.69 284 LEU B CA 1
ATOM 4238 C C . LEU B 1 284 ? 21.297 -19.312 -0.931 1 98.69 284 LEU B C 1
ATOM 4240 O O . LEU B 1 284 ? 20.641 -20.359 -0.917 1 98.69 284 LEU B O 1
ATOM 4244 N N . PHE B 1 285 ? 22.438 -19.188 -1.603 1 98.62 285 PHE B N 1
ATOM 4245 C CA . PHE B 1 285 ? 22.953 -20.266 -2.459 1 98.62 285 PHE B CA 1
ATOM 4246 C C . PHE B 1 285 ? 23.297 -21.5 -1.638 1 98.62 285 PHE B C 1
ATOM 4248 O O . PHE B 1 285 ? 23.047 -22.625 -2.072 1 98.62 285 PHE B O 1
ATOM 4255 N N . LYS B 1 286 ? 23.797 -21.281 -0.457 1 98.38 286 LYS B N 1
ATOM 4256 C CA . LYS B 1 286 ? 24.078 -22.391 0.446 1 98.38 286 LYS B CA 1
ATOM 4257 C C . LYS B 1 286 ? 22.812 -23.156 0.811 1 98.38 286 LYS B C 1
ATOM 4259 O O . LYS B 1 286 ? 22.781 -24.375 0.742 1 98.38 286 LYS B O 1
ATOM 4264 N N . THR B 1 287 ? 21.75 -22.406 1.177 1 98.44 287 THR B N 1
ATOM 4265 C CA . THR B 1 287 ? 20.5 -23.016 1.603 1 98.44 287 THR B CA 1
ATOM 4266 C C . THR B 1 287 ? 19.828 -23.75 0.44 1 98.44 287 THR B C 1
ATOM 4268 O O . THR B 1 287 ? 19.219 -24.797 0.63 1 98.44 287 THR B O 1
ATOM 4271 N N . LEU B 1 288 ? 19.969 -23.172 -0.771 1 98.44 288 LEU B N 1
ATOM 4272 C CA . LEU B 1 288 ? 19.344 -23.75 -1.949 1 98.44 288 LEU B CA 1
ATOM 4273 C C . LEU B 1 288 ? 20.219 -24.859 -2.539 1 98.44 288 LEU B C 1
ATOM 4275 O O . LEU B 1 288 ? 19.766 -25.594 -3.426 1 98.44 288 LEU B O 1
ATOM 4279 N N . ASN B 1 289 ? 21.422 -24.984 -2.049 1 97.31 289 ASN B N 1
ATOM 4280 C CA . ASN B 1 289 ? 22.391 -25.938 -2.555 1 97.31 289 ASN B CA 1
ATOM 4281 C C . ASN B 1 289 ? 22.672 -25.719 -4.043 1 97.31 289 ASN B C 1
ATOM 4283 O O . ASN B 1 289 ? 22.562 -26.656 -4.836 1 97.31 289 ASN B O 1
ATOM 4287 N N . ILE B 1 290 ? 22.969 -24.547 -4.387 1 97 290 ILE B N 1
ATOM 4288 C CA . ILE B 1 290 ? 23.281 -24.203 -5.766 1 97 290 ILE B CA 1
ATOM 4289 C C . ILE B 1 290 ? 24.547 -23.359 -5.809 1 97 290 ILE B C 1
ATOM 4291 O O . ILE B 1 290 ? 24.938 -22.766 -4.805 1 97 290 ILE B O 1
#

pLDDT: mean 97.96, std 2.69, range [61.12, 98.94]

Solvent-accessible surface area (backbone atoms only — not comparable to full-atom values): 28985 Å² total; per-residue (Å²): 114,74,74,76,91,39,41,37,26,26,40,36,65,56,27,21,39,98,81,73,37,81,27,68,67,38,39,50,52,48,52,51,50,34,55,73,27,52,40,40,26,39,31,43,39,34,74,47,19,45,34,69,60,47,50,72,67,53,48,51,50,49,52,50,51,48,24,61,68,50,60,74,73,43,41,26,32,35,43,39,46,46,46,12,40,68,58,22,22,55,46,26,38,58,50,52,68,38,76,59,60,46,29,30,34,34,43,60,44,37,59,57,43,46,50,74,70,18,49,53,52,34,52,49,51,32,35,74,60,8,71,38,40,26,27,39,32,42,44,30,89,43,20,69,46,72,80,47,64,69,56,50,50,58,49,45,68,40,86,34,32,43,30,32,36,42,45,74,54,67,70,54,50,48,52,44,56,71,69,38,54,90,80,47,38,39,23,30,49,42,62,80,42,36,67,62,29,40,72,71,62,31,46,13,27,45,19,64,54,37,80,78,40,13,54,59,52,44,50,25,54,50,24,51,78,70,66,35,53,70,61,20,48,50,43,49,63,67,42,35,65,38,44,50,43,42,57,71,47,48,59,41,24,38,50,34,52,51,34,40,72,73,72,46,60,27,42,68,58,60,54,32,38,55,65,65,50,74,67,55,44,52,52,40,29,60,67,61,70,101,112,75,73,74,89,40,40,37,25,26,40,35,66,57,27,21,38,98,80,72,39,81,28,68,70,38,40,50,52,48,52,52,50,34,55,72,26,53,41,41,26,39,31,44,39,34,71,48,18,45,36,69,60,48,52,73,66,53,47,52,52,50,51,49,51,49,25,61,68,51,61,75,72,44,41,26,31,34,43,38,44,46,47,13,40,68,58,22,22,55,47,28,38,58,52,49,69,38,75,60,60,47,29,29,35,34,44,61,42,35,60,56,41,45,51,72,70,18,49,51,52,33,53,50,51,32,36,73,60,8,70,37,40,25,26,40,32,41,45,30,89,43,20,68,48,72,80,48,64,68,57,50,49,59,50,46,69,39,87,35,33,41,29,32,36,41,46,73,55,67,70,54,49,47,52,43,58,70,68,37,54,90,79,48,39,40,24,31,49,41,63,81,43,35,67,62,30,40,72,71,62,32,46,14,27,44,18,63,53,37,78,79,40,13,54,59,52,44,51,23,54,50,24,49,77,69,66,35,52,69,59,20,50,50,44,50,63,66,41,36,65,39,46,51,44,42,58,70,46,46,59,41,25,37,50,34,52,51,34,41,73,72,74,46,58,28,42,68,59,61,53,32,40,53,64,66,51,74,67,55,44,52,53,41,31,60,67,61,69,100

Organism: Lactiplantibacillus plantarum (strain ATCC BAA-793 / NCIMB 8826 / WCFS1) (NCBI:txid220668)

Sequence (580 aa):
MNFANVDLMTAMVTPFDDHQQLDEKRLASLIEHLLAHGTQGILVGGTTGEAPTLTEDEKLTLLKKAAEIVDGRVPIVAGTGSNSTAATIAFTKKVSQIKGIDAALVVVPYYNKPDQAGMIAHFTAVADQGGLPVIIYNIPGRVIVKMTVATILTLAQNPNIIGIKQCATMEEFGAIVENAPADFLVYTGEDSQSLAAKEIGGAGVISVASHIYGDEMTAMFSAIDQGEIATAAKYQRDLTPKMSALFSAPSPSPVKAALNHLGQPVGEPRLPILPLSTEQTAQLFKTLNIMNFANVDLMTAMVTPFDDHQQLDEKRLASLIEHLLAHGTQGILVGGTTGEAPTLTEDEKLTLLKKAAEIVDGRVPIVAGTGSNSTAATIAFTKKVSQIKGIDAALVVVPYYNKPDQAGMIAHFTAVADQGGLPVIIYNIPGRVIVKMTVATILTLAQNPNIIGIKQCATMEEFGAIVENAPADFLVYTGEDSQSLAAKEIGGAGVISVASHIYGDEMTAMFSAIDQGEIATAAKYQRDLTPKMSALFSAPSPSPVKAALNHLGQPVGEPRLPILPLSTEQTAQLFKTLNI